Protein 2RA1 (pdb70)

Organism: NCBI:txid1366047

CATH classification: 1.20.58.790 (+4 more: 1.20.58.780, 1.20.58.770, 2.60.40.1220)

Foldseek 3Di:
DDLVVLLVVLLVLLQVLQCQAPVCCVPPVDGDDLVVSVVSLVSSVVSLVVSLVVLVVPVPPCSVVSNVVSVVSCQQRAHDDPDDARGNQSVLVSQLLVLQVVLQVLQVQLVVCLVVLPLVSNLVSLVVSVCSLPPPLVSLVNHHDPSVSVSSCVVGVVSSVVSSVLAPLVNLLVVLLVQLVVCVVVVHLVSNVVSLVSNVVRLVRGDPSNNVVSVVSSVVSVVSSVVSDAKEWDAKECDAFFKIKTFIPAFWDVVQQFQVQKWKAQPPDRDTWGWDTWADDPPGTMIMTGTPDTHDAFTKMKMWGARIAHVDGHGYHGDIYMYTHHQADWDAKDFQDLADEQAQWDFQVVGMWTAHPVRHTDDDRWDKAKDWPADDDPRGIHHCHPHQKIWMKIDTPPDRHIPPIHIGGYHD

Sequence (412 aa):
TDVATVVSQAKAQMKEAYYTYSHTVTETGQFPDIKDVYAAYNKAKQAYANAVAVVNKAGGAKKDAYLADLQAIYETYVFKANPKSGEARVATYIDAYNYATKLDKMRQELKAAVDAKDLKKAEELYHKISYELKTRTVILDRVYGQSTRELLRSTFKADAQALRDRLIYDITVAMKAREAQDAVKAGNLDKAKAALDQVNQYVSKVTDAFKAELQKAAQDAKAAYEAALTPKVESVSAIDSTSFKVTFTKPVDKATAIPKNFSITLKGTETKLYPKSVEVSESGLTATVTLYDTLVDGKTYTVVTSGLKDTAGKEFETSTNEFTYNKPVPASITFNFNKLPEDSAVDLTKYVTVKDAAGNVIKSGFELEFTSSEEKLTQGKFINTTGKKSVIVNATVKGTNVTTGNVILAVED

Structure (mmCIF, N/CA/C/O backbone):
data_2RA1
#
_entry.id   2RA1
#
_cell.length_a   49.645
_cell.length_b   94.877
_cell.length_c   59.646
_cell.angle_alpha   90.000
_cell.angle_beta   106.680
_cell.angle_gamma   90.000
#
_symmetry.space_group_name_H-M   'P 1 21 1'
#
loop_
_entity.id
_entity.type
_entity.pdbx_description
1 polymer 'Surface layer protein'
2 water water
#
loop_
_atom_site.group_PDB
_atom_site.id
_atom_site.type_symbol
_atom_site.label_atom_id
_atom_site.label_alt_id
_atom_site.label_comp_id
_atom_site.label_asym_id
_atom_site.label_entity_id
_atom_site.label_seq_id
_atom_site.pdbx_PDB_ins_code
_atom_site.Cartn_x
_atom_site.Cartn_y
_atom_site.Cartn_z
_atom_site.occupancy
_atom_site.B_iso_or_equiv
_atom_site.auth_seq_id
_atom_site.auth_comp_id
_atom_site.auth_asym_id
_atom_site.auth_atom_id
_atom_site.pdbx_PDB_model_num
ATOM 1 N N . THR A 1 1 ? 98.882 -79.798 54.846 1.00 40.84 32 THR A N 1
ATOM 2 C CA . THR A 1 1 ? 99.034 -80.999 54.010 1.00 40.23 32 THR A CA 1
ATOM 3 C C . THR A 1 1 ? 98.094 -82.163 54.348 1.00 44.17 32 THR A C 1
ATOM 4 O O . THR A 1 1 ? 97.509 -82.765 53.446 1.00 53.50 32 THR A O 1
ATOM 8 N N . ASP A 1 2 ? 97.964 -82.514 55.624 1.00 41.67 33 ASP A N 1
ATOM 9 C CA . ASP A 1 2 ? 97.042 -83.589 55.971 1.00 41.19 33 ASP A CA 1
ATOM 10 C C . ASP A 1 2 ? 95.604 -83.127 55.716 1.00 42.64 33 ASP A C 1
ATOM 11 O O . ASP A 1 2 ? 95.276 -81.955 55.923 1.00 44.97 33 ASP A O 1
ATOM 16 N N . VAL A 1 3 ? 94.763 -84.038 55.232 1.00 38.41 34 VAL A N 1
ATOM 17 C CA . VAL A 1 3 ? 93.388 -83.698 54.868 1.00 29.83 34 VAL A CA 1
ATOM 18 C C . VAL A 1 3 ? 92.582 -83.109 56.031 1.00 26.18 34 VAL A C 1
ATOM 19 O O . VAL A 1 3 ? 91.900 -82.108 55.857 1.00 23.53 34 VAL A O 1
ATOM 23 N N . ALA A 1 4 ? 92.661 -83.707 57.217 1.00 31.75 35 ALA A N 1
ATOM 24 C CA . ALA A 1 4 ? 91.883 -83.193 58.349 1.00 41.50 35 ALA A CA 1
ATOM 25 C C . ALA A 1 4 ? 92.165 -81.708 58.585 1.00 46.97 35 ALA A C 1
ATOM 26 O O . ALA A 1 4 ? 91.249 -80.921 58.810 1.00 45.97 35 ALA A O 1
ATOM 28 N N . THR A 1 5 ? 93.443 -81.341 58.528 1.00 48.85 36 THR A N 1
ATOM 29 C CA . THR A 1 5 ? 93.888 -79.959 58.730 1.00 45.26 36 THR A CA 1
ATOM 30 C C . THR A 1 5 ? 93.477 -79.013 57.613 1.00 44.60 36 THR A C 1
ATOM 31 O O . THR A 1 5 ? 93.105 -77.863 57.871 1.00 46.97 36 THR A O 1
ATOM 35 N N . VAL A 1 6 ? 93.559 -79.489 56.376 1.00 34.04 37 VAL A N 1
ATOM 36 C CA . VAL A 1 6 ? 93.172 -78.664 55.248 1.00 36.76 37 VAL A CA 1
ATOM 37 C C . VAL A 1 6 ? 91.704 -78.252 55.335 1.00 34.25 37 VAL A C 1
ATOM 38 O O . VAL A 1 6 ? 91.375 -77.084 55.142 1.00 34.55 37 VAL A O 1
ATOM 42 N N . VAL A 1 7 ? 90.817 -79.207 55.618 1.00 41.21 38 VAL A N 1
ATOM 43 C CA . VAL A 1 7 ? 89.399 -78.884 55.658 1.00 36.04 38 VAL A CA 1
ATOM 44 C C . VAL A 1 7 ? 89.126 -78.044 56.893 1.00 37.63 38 VAL A C 1
ATOM 45 O O . VAL A 1 7 ? 88.341 -77.091 56.850 1.00 33.45 38 VAL A O 1
ATOM 49 N N . SER A 1 8 ? 89.796 -78.387 57.990 1.00 36.40 39 SER A N 1
ATOM 50 C CA . SER A 1 8 ? 89.710 -77.579 59.190 1.00 40.92 39 SER A CA 1
ATOM 51 C C . SER A 1 8 ? 89.992 -76.090 58.863 1.00 42.29 39 SER A C 1
ATOM 52 O O . SER A 1 8 ? 89.252 -75.188 59.284 1.00 30.12 39 SER A O 1
ATOM 55 N N . GLN A 1 9 ? 91.045 -75.850 58.085 1.00 30.81 40 GLN A N 1
ATOM 56 C CA . GLN A 1 9 ? 91.476 -74.491 57.800 1.00 33.79 40 GLN A CA 1
ATOM 57 C C . GLN A 1 9 ? 90.576 -73.741 56.814 1.00 28.45 40 GLN A C 1
ATOM 58 O O . GLN A 1 9 ? 90.330 -72.559 56.973 1.00 26.67 40 GLN A O 1
ATOM 64 N N . ALA A 1 10 ? 90.102 -74.439 55.795 1.00 26.76 41 ALA A N 1
ATOM 65 C CA . ALA A 1 10 ? 89.250 -73.842 54.787 1.00 26.97 41 ALA A CA 1
ATOM 66 C C . ALA A 1 10 ? 87.934 -73.387 55.424 1.00 30.61 41 ALA A C 1
ATOM 67 O O . ALA A 1 10 ? 87.401 -72.343 55.080 1.00 31.86 41 ALA A O 1
ATOM 69 N N . LYS A 1 11 ? 87.440 -74.157 56.386 1.00 30.21 42 LYS A N 1
ATOM 70 C CA . LYS A 1 11 ? 86.236 -73.770 57.128 1.00 30.14 42 LYS A CA 1
ATOM 71 C C . LYS A 1 11 ? 86.480 -72.540 57.975 1.00 36.67 42 LYS A C 1
ATOM 72 O O . LYS A 1 11 ? 85.650 -71.633 58.032 1.00 41.80 42 LYS A O 1
ATOM 78 N N . ALA A 1 12 ? 87.632 -72.507 58.630 1.00 27.50 43 ALA A N 1
ATOM 79 C CA . ALA A 1 12 ? 88.020 -71.342 59.398 1.00 27.05 43 ALA A CA 1
ATOM 80 C C . ALA A 1 12 ? 88.087 -70.123 58.475 1.00 33.00 43 ALA A C 1
ATOM 81 O O . ALA A 1 12 ? 87.682 -69.025 58.849 1.00 38.75 43 ALA A O 1
ATOM 83 N N . GLN A 1 13 ? 88.576 -70.318 57.257 1.00 29.94 44 GLN A N 1
ATOM 84 C CA . GLN A 1 13 ? 88.761 -69.201 56.330 1.00 27.73 44 GLN A CA 1
ATOM 85 C C . GLN 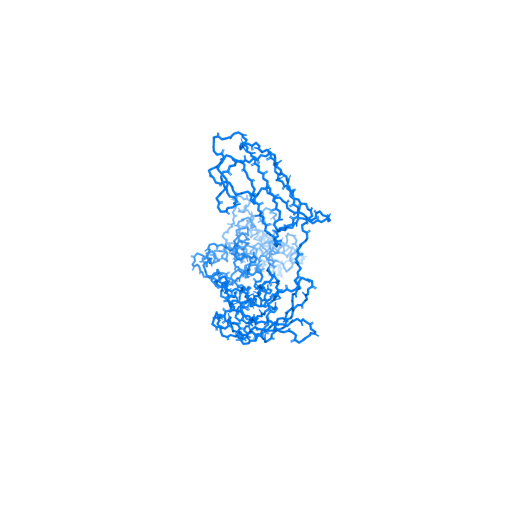A 1 13 ? 87.409 -68.654 55.838 1.00 29.42 44 GLN A C 1
ATOM 86 O O . GLN A 1 13 ? 87.254 -67.461 55.594 1.00 32.55 44 GLN A O 1
ATOM 92 N N . MET A 1 14 ? 86.442 -69.552 55.673 1.00 29.53 45 MET A N 1
ATOM 93 C CA . MET A 1 14 ? 85.090 -69.194 55.266 1.00 26.01 45 MET A CA 1
ATOM 94 C C . MET A 1 14 ? 84.422 -68.362 56.327 1.00 24.20 45 MET A C 1
ATOM 95 O O . MET A 1 14 ? 83.861 -67.307 56.041 1.00 24.41 45 MET A O 1
ATOM 100 N N . LYS A 1 15 ? 84.503 -68.816 57.565 1.00 24.77 46 LYS A N 1
ATOM 101 C CA . LYS A 1 15 ? 83.924 -68.038 58.634 1.00 30.11 46 LYS A CA 1
ATOM 102 C C . LYS A 1 15 ? 84.631 -66.698 58.761 1.00 31.79 46 LYS A C 1
ATOM 103 O O . LYS A 1 15 ? 83.983 -65.670 58.930 1.00 42.98 46 LYS A O 1
ATOM 109 N N . GLU A 1 16 ? 85.955 -66.708 58.646 0.50 25.07 47 GLU A N 1
ATOM 110 C CA . GLU A 1 16 ? 86.755 -65.495 58.750 0.50 18.79 47 GLU A CA 1
ATOM 111 C C . GLU A 1 16 ? 86.205 -64.408 57.849 0.50 18.47 47 GLU A C 1
ATOM 112 O O . GLU A 1 16 ? 86.173 -63.238 58.209 0.50 18.73 47 GLU A O 1
ATOM 118 N N . ALA A 1 17 ? 85.769 -64.807 56.663 1.00 27.96 48 ALA A N 1
ATOM 119 C CA . ALA A 1 17 ? 85.187 -63.860 55.714 1.00 29.32 48 ALA A CA 1
ATOM 120 C C . ALA A 1 17 ? 83.920 -63.188 56.248 1.00 33.73 48 ALA A C 1
ATOM 121 O O . ALA A 1 17 ? 83.687 -62.014 55.975 1.00 36.25 48 ALA A O 1
ATOM 123 N N . TYR A 1 18 ? 83.109 -63.928 56.993 1.00 30.45 49 TYR A N 1
ATOM 124 C CA . TYR A 1 18 ? 81.919 -63.365 57.623 1.00 26.67 49 TYR A CA 1
ATOM 125 C C . TYR A 1 18 ? 82.293 -62.464 58.788 1.00 29.37 49 TYR A C 1
ATOM 126 O O . TYR A 1 18 ? 81.663 -61.440 59.013 1.00 31.62 49 TYR A O 1
ATOM 135 N N . TYR A 1 19 ? 83.334 -62.840 59.519 1.00 39.41 50 TYR A N 1
ATOM 136 C CA . TYR A 1 19 ? 83.851 -62.014 60.618 1.00 44.11 50 TYR A CA 1
ATOM 137 C C . TYR A 1 19 ? 84.380 -60.668 60.147 1.00 44.74 50 TYR A C 1
ATOM 138 O O . TYR A 1 19 ? 84.310 -59.671 60.862 1.00 40.36 50 TYR A O 1
ATOM 147 N N . THR A 1 20 ? 84.922 -60.669 58.937 1.00 49.52 51 THR A N 1
ATOM 148 C CA . THR A 1 20 ? 85.437 -59.474 58.285 1.00 48.11 51 THR A CA 1
ATOM 149 C C . THR A 1 20 ? 84.467 -58.295 58.341 1.00 46.04 51 THR A C 1
ATOM 150 O O . THR A 1 20 ? 84.866 -57.148 58.563 1.00 46.89 51 THR A O 1
ATOM 154 N N . TYR A 1 21 ? 83.185 -58.572 58.153 1.00 40.86 52 TYR A N 1
ATOM 155 C CA . TYR A 1 21 ? 82.197 -57.519 58.296 1.00 38.35 52 TYR A CA 1
ATOM 156 C C . TYR A 1 21 ? 81.490 -57.550 59.655 1.00 40.84 52 TYR A C 1
ATOM 157 O O . TYR A 1 21 ? 81.260 -56.507 60.260 1.00 48.03 52 TYR A O 1
ATOM 166 N N . SER A 1 22 ? 81.147 -58.736 60.142 1.00 36.15 53 SER A N 1
ATOM 167 C CA . SER A 1 22 ? 80.319 -58.810 61.334 1.00 37.76 53 SER A CA 1
ATOM 168 C C . SER A 1 22 ? 81.041 -58.291 62.568 1.00 38.36 53 SER A C 1
ATOM 169 O O . SER A 1 22 ? 80.466 -57.539 63.351 1.00 37.90 53 SER A O 1
ATOM 172 N N . HIS A 1 23 ? 82.304 -58.669 62.730 1.00 44.61 54 HIS A N 1
ATOM 173 C CA . HIS A 1 23 ? 83.093 -58.219 63.878 1.00 50.88 54 HIS A CA 1
ATOM 174 C C . HIS A 1 23 ? 83.206 -56.687 63.973 1.00 51.78 54 HIS A C 1
ATOM 175 O O . HIS A 1 23 ? 83.018 -56.107 65.045 1.00 50.82 54 HIS A O 1
ATOM 182 N N . THR A 1 24 ? 83.504 -56.037 62.853 1.00 47.39 55 THR A N 1
ATOM 183 C CA . THR A 1 24 ? 83.684 -54.587 62.841 1.00 46.23 55 THR A CA 1
ATOM 184 C C . THR A 1 24 ? 82.361 -53.823 63.022 1.00 44.77 55 THR A C 1
ATOM 185 O O . THR A 1 24 ? 82.320 -52.751 63.635 1.00 43.25 55 THR A O 1
ATOM 189 N N . VAL A 1 25 ? 81.279 -54.374 62.493 1.00 39.29 56 VAL A N 1
ATOM 190 C CA . VAL A 1 25 ? 79.967 -53.809 62.753 1.00 39.99 56 VAL A CA 1
ATOM 191 C C . VAL A 1 25 ? 79.694 -53.837 64.253 1.00 45.59 56 VAL A C 1
ATOM 192 O O . VAL A 1 25 ? 79.204 -52.868 64.824 1.00 42.12 56 VAL A O 1
ATOM 196 N N . THR A 1 26 ? 80.023 -54.955 64.888 1.00 55.03 57 THR A N 1
ATOM 197 C CA . THR A 1 26 ? 79.680 -55.152 66.289 1.00 59.75 57 THR A CA 1
ATOM 198 C C . THR A 1 26 ? 80.597 -54.369 67.204 1.00 55.44 57 THR A C 1
ATOM 199 O O . THR A 1 26 ? 80.168 -53.831 68.222 1.00 54.47 57 THR A O 1
ATOM 203 N N . GLU A 1 27 ? 81.867 -54.306 66.843 1.00 55.11 58 GLU A N 1
ATOM 204 C CA . GLU A 1 27 ? 82.838 -53.701 67.733 1.00 62.56 58 GLU A CA 1
ATOM 205 C C . GLU A 1 27 ? 82.871 -52.184 67.598 1.00 63.16 58 GLU A C 1
ATOM 206 O O . GLU A 1 27 ? 82.987 -51.469 68.594 1.00 69.77 58 GLU A O 1
ATOM 212 N N . THR A 1 28 ? 82.744 -51.694 66.372 1.00 53.43 59 THR A N 1
ATOM 213 C CA . THR A 1 28 ? 82.944 -50.273 66.108 1.00 45.29 59 TH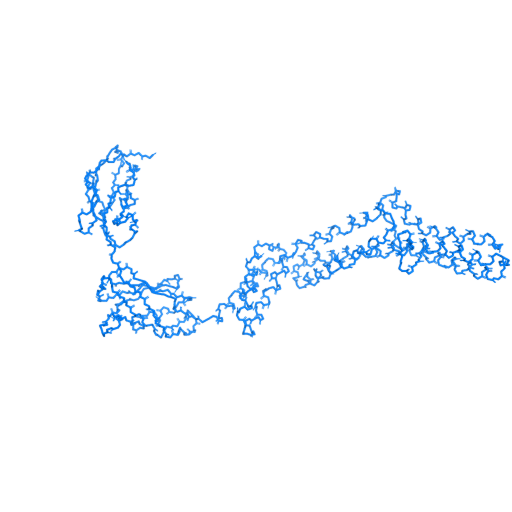R A CA 1
ATOM 214 C C . THR A 1 28 ? 81.679 -49.533 65.637 1.00 45.70 59 THR A C 1
ATOM 215 O O . THR A 1 28 ? 81.666 -48.309 65.545 1.00 51.23 59 THR A O 1
ATOM 219 N N . GLY A 1 29 ? 80.615 -50.275 65.355 1.00 39.16 60 GLY A N 1
ATOM 220 C CA . GLY A 1 29 ? 79.413 -49.686 64.811 1.00 30.17 60 GLY A CA 1
ATOM 221 C C . GLY A 1 29 ? 79.672 -49.076 63.449 1.00 34.83 60 GLY A C 1
ATOM 222 O O . GLY A 1 29 ? 79.048 -48.077 63.066 1.00 29.38 60 GLY A O 1
ATOM 223 N N . GLN A 1 30 ? 80.596 -49.681 62.707 1.00 40.71 61 GLN A N 1
ATOM 224 C CA . GLN A 1 30 ? 80.914 -49.232 61.355 1.00 35.68 61 GLN A CA 1
ATOM 225 C C . GLN A 1 30 ? 81.031 -50.393 60.392 1.00 35.26 61 GLN A C 1
ATOM 226 O O . GLN A 1 30 ? 81.034 -51.547 60.804 1.00 43.82 61 GLN A O 1
ATOM 232 N N . PHE A 1 31 ? 81.139 -50.087 59.106 1.00 31.19 62 PHE A N 1
ATOM 233 C CA . PHE A 1 31 ? 81.322 -51.123 58.101 1.00 28.76 62 PHE A CA 1
ATOM 234 C C . PHE A 1 31 ? 82.776 -51.199 57.661 1.00 37.90 62 PHE A C 1
ATOM 235 O O . PHE A 1 31 ? 83.488 -50.188 57.668 1.00 44.98 62 PHE A O 1
ATOM 243 N N . PRO A 1 32 ? 83.222 -52.392 57.255 1.00 35.82 63 PRO A N 1
ATOM 244 C CA . PRO A 1 32 ? 84.576 -52.499 56.717 1.00 41.42 63 PRO A CA 1
ATOM 245 C C . PRO A 1 32 ? 84.631 -51.842 55.349 1.00 40.10 63 PRO A C 1
ATOM 246 O O . PRO A 1 32 ? 83.591 -51.481 54.809 1.00 41.03 63 PRO A O 1
ATOM 250 N N . ASP A 1 33 ? 85.825 -51.652 54.811 1.00 39.36 64 ASP A N 1
ATOM 251 C CA . ASP A 1 33 ? 85.939 -51.295 53.411 1.00 37.38 64 ASP A CA 1
ATOM 252 C C . ASP A 1 33 ? 85.370 -52.481 52.632 1.00 30.99 64 ASP A C 1
ATOM 253 O O . ASP A 1 33 ? 85.725 -53.640 52.905 1.00 30.55 64 ASP A O 1
ATOM 258 N N . ILE A 1 34 ? 84.482 -52.212 51.675 1.00 30.11 65 ILE A N 1
ATOM 259 C CA . ILE A 1 34 ? 83.859 -53.299 50.920 1.00 18.14 65 ILE A CA 1
ATOM 260 C C . ILE A 1 34 ? 84.909 -54.137 50.187 1.00 28.51 65 ILE A C 1
ATOM 261 O O . ILE A 1 34 ? 84.680 -55.288 49.863 1.00 37.22 65 ILE A O 1
ATOM 266 N N . LYS A 1 35 ? 86.063 -53.541 49.924 1.00 30.95 66 LYS A N 1
ATOM 267 C CA . LYS A 1 35 ? 87.090 -54.196 49.135 1.00 32.23 66 LYS A CA 1
ATOM 268 C C . LYS A 1 35 ? 87.847 -55.231 49.964 1.00 32.08 66 LYS A C 1
ATOM 269 O O . LYS A 1 35 ? 88.341 -56.217 49.420 1.00 39.00 66 LYS A O 1
ATOM 275 N N . ASP A 1 36 ? 87.936 -54.999 51.273 1.00 25.21 67 ASP A N 1
ATOM 276 C CA . ASP A 1 36 ? 88.500 -55.983 52.188 1.00 24.59 67 ASP A CA 1
ATOM 277 C C . ASP A 1 36 ? 87.567 -57.190 52.289 1.00 30.31 67 ASP A C 1
ATOM 278 O O . ASP A 1 36 ? 88.015 -58.347 52.339 1.00 32.08 67 ASP A O 1
ATOM 283 N N . VAL A 1 37 ? 86.262 -56.905 52.297 1.00 24.73 68 VAL A N 1
ATOM 284 C CA . VAL A 1 37 ? 85.248 -57.936 52.304 1.00 24.26 68 VAL A CA 1
ATOM 285 C C . VAL A 1 37 ? 85.261 -58.726 50.994 1.00 27.12 68 VAL A C 1
ATOM 286 O O . VAL A 1 37 ? 85.086 -59.939 51.006 1.00 33.81 68 VAL A O 1
ATOM 290 N N . TYR A 1 38 ? 85.489 -58.065 49.864 1.00 24.06 69 TYR A N 1
ATOM 291 C CA . TYR A 1 38 ? 85.613 -58.802 48.606 1.00 25.91 69 TYR A CA 1
ATOM 292 C C . TYR A 1 38 ? 86.852 -59.673 48.636 1.00 22.05 69 TYR A C 1
ATOM 293 O O . TYR A 1 38 ? 86.799 -60.844 48.283 1.00 28.29 69 TYR A O 1
ATOM 302 N N . ALA A 1 39 ? 87.965 -59.106 49.086 1.00 20.33 70 ALA A N 1
ATOM 303 C CA . ALA A 1 39 ? 89.185 -59.887 49.228 1.00 29.34 70 ALA A CA 1
ATOM 304 C C . ALA A 1 39 ? 88.967 -61.152 50.073 1.00 29.86 70 ALA A C 1
ATOM 305 O O . ALA A 1 39 ? 89.311 -62.252 49.645 1.00 35.94 70 ALA A O 1
ATOM 307 N N . ALA A 1 40 ? 88.402 -60.993 51.270 1.00 34.53 71 ALA A N 1
ATOM 308 C CA . ALA A 1 40 ? 88.073 -62.144 52.130 1.00 30.75 71 ALA A CA 1
ATOM 309 C C . ALA A 1 40 ? 87.109 -63.109 51.441 1.00 30.36 71 ALA A C 1
ATOM 310 O O . ALA A 1 40 ? 87.211 -64.329 51.601 1.00 30.02 71 ALA A O 1
ATOM 312 N N . TYR A 1 41 ? 86.172 -62.551 50.674 1.00 33.94 72 TYR A N 1
ATOM 313 C CA . TYR A 1 41 ? 85.198 -63.339 49.935 1.00 31.64 72 TYR A CA 1
ATOM 314 C C . TYR A 1 41 ? 85.928 -64.253 48.956 1.00 35.83 72 TYR A C 1
ATOM 315 O O . TYR A 1 41 ? 85.629 -65.443 48.850 1.00 38.18 72 TYR A O 1
ATOM 324 N N . ASN A 1 42 ? 86.901 -63.704 48.245 1.00 36.19 73 ASN A N 1
ATOM 325 C CA . ASN A 1 42 ? 87.611 -64.499 47.250 1.00 38.74 73 ASN A CA 1
ATOM 326 C C . ASN A 1 42 ? 88.548 -65.548 47.846 1.00 31.27 73 ASN A C 1
ATOM 327 O O . ASN A 1 42 ? 88.611 -66.677 47.361 1.00 35.73 73 ASN A O 1
ATOM 332 N N . LYS A 1 43 ? 89.235 -65.179 48.921 1.00 26.97 74 LYS A N 1
ATOM 333 C CA . LYS A 1 43 ? 90.063 -66.124 49.663 1.00 35.80 74 LYS A CA 1
ATOM 334 C C . LYS A 1 43 ? 89.253 -67.336 50.114 1.00 30.05 74 LYS A C 1
ATOM 335 O O . LYS A 1 43 ? 89.740 -68.453 50.073 1.00 33.77 74 LYS A O 1
ATOM 341 N N . ALA A 1 44 ? 88.027 -67.103 50.558 1.00 27.03 75 ALA A N 1
ATOM 342 C CA . ALA A 1 44 ? 87.178 -68.184 51.043 1.00 34.21 75 ALA A CA 1
ATOM 343 C C . ALA A 1 44 ? 86.774 -69.101 49.909 1.00 37.65 75 ALA A C 1
ATOM 344 O O . ALA A 1 44 ? 86.784 -70.318 50.065 1.00 42.29 75 ALA A O 1
ATOM 346 N N . LYS A 1 45 ? 86.425 -68.523 48.765 1.00 34.36 76 LYS A N 1
ATOM 347 C CA . LYS A 1 45 ? 86.066 -69.332 47.609 1.00 32.22 76 LYS A CA 1
ATOM 348 C C . LYS A 1 45 ? 87.228 -70.212 47.171 1.00 34.05 76 LYS A C 1
ATOM 349 O O . LYS A 1 45 ? 87.035 -71.375 46.846 1.00 42.34 76 LYS A O 1
ATOM 355 N N . GLN A 1 46 ? 88.433 -69.656 47.183 1.00 26.52 77 GLN A N 1
ATOM 356 C CA . GLN A 1 46 ? 89.606 -70.390 46.760 1.00 35.43 77 GLN A CA 1
ATOM 357 C C . GLN A 1 46 ? 89.988 -71.414 47.810 1.00 37.89 77 GLN A C 1
ATOM 358 O O . GLN A 1 46 ? 90.465 -72.495 47.488 1.00 44.25 77 GLN A O 1
ATOM 364 N N . ALA A 1 47 ? 89.780 -71.068 49.071 1.00 35.24 78 ALA A N 1
ATOM 365 C CA . ALA A 1 47 ? 90.025 -72.000 50.152 1.00 35.48 78 ALA A CA 1
ATOM 366 C C . ALA A 1 47 ? 89.062 -73.172 49.976 1.00 40.14 78 ALA A C 1
ATOM 367 O O . ALA A 1 47 ? 89.410 -74.334 50.211 1.00 37.83 78 ALA A O 1
ATOM 369 N N . TYR A 1 48 ? 87.845 -72.851 49.551 1.00 41.04 79 TYR A N 1
ATOM 370 C CA . TYR A 1 48 ? 86.819 -73.861 49.350 1.00 39.32 79 TYR A CA 1
ATOM 371 C C . TYR A 1 48 ? 87.244 -74.798 48.228 1.00 44.06 79 TYR A C 1
ATOM 372 O O . TYR A 1 48 ? 87.401 -76.005 48.438 1.00 38.05 79 TYR A O 1
ATOM 381 N N . ALA A 1 49 ? 87.449 -74.236 47.043 1.00 44.22 80 ALA A N 1
ATOM 382 C CA . ALA A 1 49 ? 87.789 -75.048 45.892 1.00 40.49 80 ALA A CA 1
ATOM 383 C C . ALA A 1 49 ? 89.023 -75.918 46.178 1.00 37.59 80 ALA A C 1
ATOM 384 O O . ALA A 1 49 ? 88.998 -77.121 45.959 1.00 39.96 80 ALA A O 1
ATOM 386 N N . ASN A 1 50 ? 90.091 -75.317 46.684 1.00 37.93 81 ASN A N 1
ATOM 387 C CA . ASN A 1 50 ? 91.293 -76.082 47.008 1.00 42.35 81 ASN A CA 1
ATOM 388 C C . ASN A 1 50 ? 91.013 -77.219 47.979 1.00 46.60 81 ASN A C 1
ATOM 389 O O . ASN A 1 50 ? 91.552 -78.321 47.834 1.00 46.21 81 ASN A O 1
ATOM 394 N N . ALA A 1 51 ? 90.180 -76.946 48.980 1.00 43.25 82 ALA A N 1
ATOM 395 C CA . ALA A 1 51 ? 89.847 -77.955 49.980 1.00 37.40 82 ALA A CA 1
ATOM 396 C C . ALA A 1 51 ? 89.111 -79.118 49.338 1.00 34.43 82 ALA A C 1
ATOM 397 O O . ALA A 1 51 ? 89.334 -80.271 49.693 1.00 31.61 82 ALA A O 1
ATOM 399 N N . VAL A 1 52 ? 88.240 -78.810 48.382 1.00 36.35 83 VAL A N 1
ATOM 400 C CA . VAL A 1 52 ? 87.495 -79.838 47.662 1.00 32.48 83 VAL A CA 1
ATOM 401 C C . VAL A 1 52 ? 88.435 -80.788 46.901 1.00 49.85 83 VAL A C 1
ATOM 402 O O . VAL A 1 52 ? 88.359 -82.011 47.054 1.00 50.61 83 VAL A O 1
ATOM 406 N N . ALA A 1 53 ? 89.338 -80.221 46.108 1.00 53.85 84 ALA A N 1
ATOM 407 C CA . ALA A 1 53 ? 90.281 -81.017 45.334 1.00 48.93 84 ALA A CA 1
ATOM 408 C C . ALA A 1 53 ? 91.142 -81.904 46.227 1.00 55.72 84 ALA A C 1
ATOM 409 O O . ALA A 1 53 ? 91.437 -83.053 45.883 1.00 60.23 84 ALA A O 1
ATOM 411 N N . VAL A 1 54 ? 91.553 -81.377 47.373 1.00 52.56 85 VAL A N 1
ATOM 412 C CA . VAL A 1 54 ? 92.368 -82.164 48.292 1.00 52.46 85 VAL A CA 1
ATOM 413 C C . VAL A 1 54 ? 91.575 -83.341 48.870 1.00 57.11 85 VAL A C 1
ATOM 414 O O . VAL A 1 54 ? 92.119 -84.420 49.093 1.00 60.84 85 VAL A O 1
ATOM 418 N N . VAL A 1 55 ? 90.286 -83.122 49.110 1.00 51.89 86 VAL A N 1
ATOM 419 C CA . VAL A 1 55 ? 89.428 -84.147 49.667 1.00 42.24 86 VAL A CA 1
ATOM 420 C C . VAL A 1 55 ? 89.116 -85.227 48.623 1.00 49.40 86 VAL A C 1
ATOM 421 O O . VAL A 1 55 ? 89.130 -86.435 48.928 1.00 46.15 86 VAL A O 1
ATOM 425 N N . ASN A 1 56 ? 88.857 -84.790 47.391 1.00 47.80 87 ASN A N 1
ATOM 426 C CA . ASN A 1 56 ? 88.591 -85.711 46.295 1.00 50.09 87 ASN A CA 1
ATOM 427 C C . ASN A 1 56 ? 89.733 -86.706 46.090 1.00 64.93 87 ASN A C 1
ATOM 428 O O . ASN A 1 56 ? 89.535 -87.823 45.608 1.00 71.04 87 ASN A O 1
ATOM 433 N N . LYS A 1 57 ? 90.928 -86.290 46.488 1.00 69.00 88 LYS A N 1
ATOM 434 C CA . LYS A 1 57 ? 92.139 -87.051 46.258 1.00 66.64 88 LYS A CA 1
ATOM 435 C C . LYS A 1 57 ? 92.429 -88.004 47.417 1.00 73.07 88 LYS A C 1
ATOM 436 O O . LYS A 1 57 ? 92.572 -89.213 47.215 1.00 80.63 88 LYS A O 1
ATOM 442 N N . ALA A 1 58 ? 92.501 -87.461 48.631 1.00 64.55 89 ALA A N 1
ATOM 443 C CA . ALA A 1 58 ? 92.982 -88.231 49.781 1.00 57.51 89 ALA A CA 1
ATOM 444 C C . ALA A 1 58 ? 92.031 -88.349 50.988 1.00 57.67 89 ALA A C 1
ATOM 445 O O . ALA A 1 58 ? 92.484 -88.624 52.102 1.00 49.13 89 ALA A O 1
ATOM 447 N N . GLY A 1 59 ? 90.731 -88.151 50.778 1.00 62.47 90 GLY A N 1
ATOM 448 C CA . GLY A 1 59 ? 89.767 -88.236 51.869 1.00 58.28 90 GLY A CA 1
ATOM 449 C C . GLY A 1 59 ? 89.407 -89.655 52.316 1.00 55.95 90 GLY A C 1
ATOM 450 O O . GLY A 1 59 ? 88.963 -89.864 53.457 1.00 56.61 90 GLY A O 1
ATOM 451 N N . GLY A 1 60 ? 89.581 -90.629 51.422 1.00 46.06 91 GLY A N 1
ATOM 452 C CA . GLY A 1 60 ? 89.225 -92.006 51.723 1.00 39.70 91 GLY A CA 1
ATOM 453 C C . GLY A 1 60 ? 87.771 -92.197 52.121 1.00 40.10 91 GLY A C 1
ATOM 454 O O . GLY A 1 60 ? 86.848 -91.776 51.422 1.00 46.83 91 GLY A O 1
ATOM 455 N N . ALA A 1 61 ? 87.561 -92.834 53.263 1.00 38.46 92 ALA A N 1
ATOM 456 C CA . ALA A 1 61 ? 86.220 -93.217 53.677 1.00 33.32 92 ALA A CA 1
ATOM 457 C C . ALA A 1 61 ? 85.425 -92.037 54.218 1.00 40.03 92 ALA A C 1
ATOM 458 O O . ALA A 1 61 ? 84.254 -92.184 54.531 1.00 38.77 92 ALA A O 1
ATOM 460 N N . LYS A 1 62 ? 86.053 -90.870 54.334 1.00 45.77 93 LYS A N 1
ATOM 461 C CA . LYS A 1 62 ? 85.322 -89.691 54.796 1.00 39.83 93 LYS A CA 1
ATOM 462 C C . LYS A 1 62 ? 85.096 -88.672 53.684 1.00 34.53 93 LYS A C 1
ATOM 463 O O . LYS A 1 62 ? 84.587 -87.593 53.935 1.00 39.90 93 LYS A O 1
ATOM 469 N N . LYS A 1 63 ? 85.477 -89.015 52.461 1.00 35.69 94 LYS A N 1
ATOM 470 C CA . LYS A 1 63 ? 85.364 -88.088 51.343 1.00 37.80 94 LYS A CA 1
ATOM 471 C C . LYS A 1 63 ? 84.017 -87.350 51.327 1.00 33.62 94 LYS A C 1
ATOM 472 O O . LYS A 1 63 ? 83.977 -86.126 51.355 1.00 40.94 94 LYS A O 1
ATOM 478 N N . ASP A 1 64 ? 82.919 -88.087 51.311 1.00 28.41 95 ASP A N 1
ATOM 479 C CA . ASP A 1 64 ? 81.600 -87.466 51.173 1.00 37.18 95 ASP A CA 1
ATOM 480 C C . ASP A 1 64 ? 81.196 -86.635 52.386 1.00 34.48 95 ASP A C 1
ATOM 481 O O . ASP A 1 64 ? 80.547 -85.603 52.240 1.00 34.29 95 ASP A O 1
ATOM 486 N N . ALA A 1 65 ? 81.578 -87.083 53.577 1.00 27.74 96 ALA A N 1
ATOM 487 C CA . ALA A 1 65 ? 81.263 -86.333 54.786 1.00 29.18 96 ALA A CA 1
ATOM 488 C C . ALA A 1 65 ? 82.019 -85.011 54.804 1.00 29.27 96 ALA A C 1
ATOM 489 O O . ALA A 1 65 ? 81.507 -84.018 55.293 1.00 27.81 96 ALA A O 1
ATOM 491 N N . TYR A 1 66 ? 83.237 -85.023 54.267 1.00 33.86 97 TYR A N 1
ATOM 492 C CA . TYR A 1 66 ? 84.078 -83.827 54.187 1.00 33.70 97 TYR A CA 1
ATOM 493 C C . TYR A 1 66 ? 83.469 -82.801 53.226 1.00 33.81 97 TYR A C 1
ATOM 494 O O . TYR A 1 66 ? 83.391 -81.619 53.532 1.00 43.32 97 TYR A O 1
ATOM 503 N N . LEU A 1 67 ? 83.032 -83.260 52.061 1.00 28.84 98 LEU A N 1
ATOM 504 C CA . LEU A 1 67 ? 82.516 -82.356 51.042 1.00 30.94 98 LEU A CA 1
ATOM 505 C C . LEU A 1 67 ? 81.212 -81.695 51.493 1.00 31.17 98 LEU A C 1
ATOM 506 O O . LEU A 1 67 ? 80.988 -80.499 51.268 1.00 34.20 98 LEU A O 1
ATOM 511 N N . ALA A 1 68 ? 80.370 -82.486 52.147 1.00 33.08 99 ALA A N 1
ATOM 512 C CA . ALA A 1 68 ? 79.138 -82.007 52.752 1.00 27.02 99 ALA A C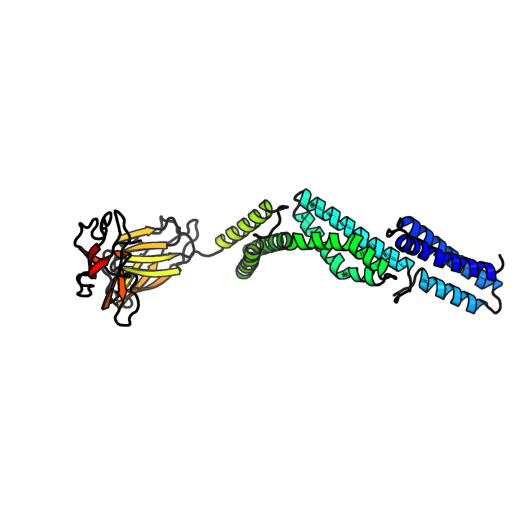A 1
ATOM 513 C C . ALA A 1 68 ? 79.434 -81.012 53.863 1.00 29.02 99 ALA A C 1
ATOM 514 O O . ALA A 1 68 ? 78.772 -79.974 53.960 1.00 30.53 99 ALA A O 1
ATOM 516 N N . ASP A 1 69 ? 80.427 -81.310 54.701 1.00 22.61 100 ASP A N 1
ATOM 517 C CA . ASP A 1 69 ? 80.765 -80.381 55.778 1.00 26.27 100 ASP A CA 1
ATOM 518 C C . ASP A 1 69 ? 81.207 -79.035 55.192 1.00 30.51 100 ASP A C 1
ATOM 519 O O . ASP A 1 69 ? 80.694 -77.982 55.564 1.00 32.68 100 ASP A O 1
ATOM 524 N N . LEU A 1 70 ? 82.171 -79.095 54.275 1.00 29.48 101 LEU A N 1
ATOM 525 C CA . LEU A 1 70 ? 82.683 -77.930 53.563 1.00 31.07 101 LEU A CA 1
ATOM 526 C C . LEU A 1 70 ? 81.569 -77.127 52.895 1.00 33.69 101 LEU A C 1
ATOM 527 O O . LEU A 1 70 ? 81.538 -75.897 52.966 1.00 34.47 101 LEU A O 1
ATOM 532 N N . GLN A 1 71 ? 80.664 -77.842 52.239 1.00 30.23 102 GLN A N 1
ATOM 533 C CA . GLN A 1 71 ? 79.580 -77.219 51.509 1.00 31.47 102 GLN A CA 1
ATOM 534 C C . GLN A 1 71 ? 78.641 -76.498 52.468 1.00 32.74 102 GLN A C 1
ATOM 535 O O . GLN A 1 71 ? 78.174 -75.400 52.187 1.00 30.41 102 GLN A O 1
ATOM 541 N N . ALA A 1 72 ? 78.352 -77.151 53.589 1.00 27.97 103 ALA A N 1
ATOM 542 C CA . ALA A 1 72 ? 77.479 -76.595 54.601 1.00 30.08 103 ALA A CA 1
ATOM 543 C C . ALA A 1 72 ? 78.029 -75.285 55.151 1.00 31.07 103 ALA A C 1
ATOM 544 O O . ALA A 1 72 ? 77.283 -74.341 55.375 1.00 32.07 103 ALA A O 1
ATOM 546 N N . ILE A 1 73 ? 79.334 -75.240 55.373 1.00 32.59 104 ILE A N 1
ATOM 547 C CA . ILE A 1 73 ? 79.961 -74.062 55.952 1.00 33.61 104 ILE A CA 1
ATOM 548 C C . ILE A 1 73 ? 79.957 -72.947 54.911 1.00 36.76 104 ILE A C 1
ATOM 549 O O . ILE A 1 73 ? 79.657 -71.796 55.214 1.00 28.04 104 ILE A O 1
ATOM 554 N N . TYR A 1 74 ? 80.304 -73.317 53.682 1.00 28.40 105 TYR A N 1
ATOM 555 C CA . TYR A 1 74 ? 80.281 -72.420 52.546 1.00 22.27 105 TYR A CA 1
ATOM 556 C C . TYR A 1 74 ? 78.906 -71.767 52.376 1.00 27.64 105 TYR A C 1
ATOM 557 O O . TYR A 1 74 ? 78.771 -70.549 52.355 1.00 38.49 105 TYR A O 1
ATOM 566 N N . GLU A 1 75 ? 77.882 -72.593 52.274 1.00 25.37 106 GLU A N 1
ATOM 567 C CA . GLU A 1 75 ? 76.544 -72.114 52.019 1.00 27.14 106 GLU A CA 1
ATOM 568 C C . GLU A 1 75 ? 76.014 -71.215 53.123 1.00 31.54 106 GLU A C 1
ATOM 569 O O . GLU A 1 75 ? 75.162 -70.356 52.882 1.00 34.22 106 GLU A O 1
ATOM 575 N N . THR A 1 76 ? 76.521 -71.407 54.331 1.00 32.13 107 THR A N 1
ATOM 576 C CA . THR A 1 76 ? 76.057 -70.633 55.467 1.00 30.47 107 THR A CA 1
ATOM 577 C C . THR A 1 76 ? 76.771 -69.285 55.534 1.00 31.20 107 THR A C 1
ATOM 578 O O . THR A 1 76 ? 76.139 -68.238 55.719 1.00 31.42 107 THR A O 1
ATOM 582 N N . TYR A 1 77 ? 78.088 -69.312 55.347 1.00 29.24 108 TYR A N 1
ATOM 583 C CA . TYR A 1 77 ? 78.913 -68.149 55.626 1.00 24.84 108 TYR A CA 1
ATOM 584 C C . TYR A 1 77 ? 79.247 -67.312 54.410 1.00 21.42 108 TYR A C 1
ATOM 585 O O . TYR A 1 77 ? 79.419 -66.112 54.524 1.00 25.74 108 TYR A O 1
ATOM 594 N N . VAL A 1 78 ? 79.331 -67.931 53.246 1.00 22.97 109 VAL A N 1
ATOM 595 C CA . VAL A 1 78 ? 79.819 -67.200 52.101 1.00 20.29 109 VAL A CA 1
ATOM 596 C C . VAL A 1 78 ? 78.779 -67.016 51.010 1.00 29.67 109 VAL A C 1
ATOM 597 O O . VAL A 1 78 ? 78.302 -65.905 50.795 1.00 29.80 109 VAL A O 1
ATOM 601 N N . PHE A 1 79 ? 78.402 -68.081 50.325 1.00 29.68 110 PHE A N 1
ATOM 602 C CA . PHE A 1 79 ? 77.469 -67.908 49.228 1.00 24.73 110 PHE A CA 1
ATOM 603 C C . PHE A 1 79 ? 76.505 -69.072 49.068 1.00 30.66 110 PHE A C 1
ATOM 604 O O . PHE A 1 79 ? 76.880 -70.231 49.260 1.00 36.18 110 PHE A O 1
ATOM 612 N N . LYS A 1 80 ? 75.260 -68.745 48.720 1.00 37.04 111 LYS A N 1
ATOM 613 C CA . LYS A 1 80 ? 74.233 -69.736 48.345 1.00 32.85 111 LYS A CA 1
ATOM 614 C C . LYS A 1 80 ? 73.132 -69.132 47.469 1.00 37.19 111 LYS A C 1
ATOM 615 O O . LYS A 1 80 ? 72.637 -68.030 47.739 1.00 40.20 111 LYS A O 1
ATOM 621 N N . ALA A 1 81 ? 72.741 -69.847 46.420 1.00 39.06 112 ALA A N 1
ATOM 622 C CA . ALA A 1 81 ? 71.608 -69.407 45.605 1.00 40.89 112 ALA A CA 1
ATOM 623 C C . ALA A 1 81 ? 70.351 -69.362 46.472 1.00 40.77 112 ALA A C 1
ATOM 624 O O . ALA A 1 81 ? 70.099 -70.289 47.253 1.00 41.49 112 ALA A O 1
ATOM 626 N N . ASN A 1 82 ? 69.577 -68.283 46.350 1.00 38.05 113 ASN A N 1
ATOM 627 C CA . ASN A 1 82 ? 68.325 -68.129 47.109 1.00 42.17 113 ASN A CA 1
ATOM 628 C C . ASN A 1 82 ? 68.425 -68.423 48.597 1.00 35.57 113 ASN A C 1
ATOM 629 O O . ASN A 1 82 ? 67.742 -69.287 49.108 1.00 39.56 113 ASN A O 1
ATOM 634 N N . PRO A 1 83 ? 69.245 -67.658 49.303 1.00 37.17 114 PRO A N 1
ATOM 635 C CA . PRO A 1 83 ? 69.506 -67.820 50.736 1.00 39.40 114 PRO A CA 1
ATOM 636 C C . PRO A 1 83 ? 68.260 -67.748 51.617 1.00 36.97 114 PRO A C 1
ATOM 637 O O . PRO A 1 83 ? 67.386 -66.905 51.411 1.00 37.01 114 PRO A O 1
ATOM 641 N N . LYS A 1 84 ? 68.217 -68.578 52.644 1.00 38.18 115 LYS A N 1
ATOM 642 C CA . LYS A 1 84 ? 67.282 -68.345 53.737 1.00 44.87 115 LYS A CA 1
ATOM 643 C C . LYS A 1 84 ? 68.025 -67.606 54.851 1.00 40.58 115 LYS A C 1
ATOM 644 O O . LYS A 1 84 ? 69.204 -67.310 54.702 1.00 37.00 115 LYS A O 1
ATOM 650 N N . SER A 1 85 ? 67.337 -67.298 55.949 1.00 43.04 116 SER A N 1
ATOM 651 C CA . SER A 1 85 ? 67.927 -66.528 57.041 1.00 39.48 116 SER A CA 1
ATOM 652 C C . SER A 1 85 ? 69.174 -67.205 57.557 1.00 44.29 116 SER A C 1
ATOM 653 O O . SER A 1 85 ? 69.152 -68.393 57.865 1.00 53.14 116 SER A O 1
ATOM 656 N N . GLY A 1 86 ? 70.260 -66.449 57.669 1.00 39.47 117 GLY A N 1
ATOM 657 C CA . GLY A 1 86 ? 71.511 -66.995 58.160 1.00 34.91 117 GLY A CA 1
ATOM 658 C C . GLY A 1 86 ? 72.379 -67.676 57.111 1.00 32.31 117 GLY A C 1
ATOM 659 O O . GLY A 1 86 ? 73.463 -68.146 57.428 1.00 34.78 117 GLY A O 1
ATOM 660 N N . GLU A 1 87 ? 71.925 -67.714 55.864 1.00 25.76 118 GLU A N 1
ATOM 661 C CA . GLU A 1 87 ? 72.705 -68.347 54.819 1.00 26.51 118 GLU A CA 1
ATOM 662 C C . GLU A 1 87 ? 73.352 -67.311 53.917 1.00 33.25 118 GLU A C 1
ATOM 663 O O . GLU A 1 87 ? 72.863 -66.196 53.807 1.00 27.94 118 GLU A O 1
ATOM 669 N N . ALA A 1 88 ? 74.455 -67.689 53.277 1.00 29.76 119 ALA A N 1
ATOM 670 C CA . ALA A 1 88 ? 75.103 -66.826 52.314 1.00 21.40 119 ALA A CA 1
ATOM 671 C C . ALA A 1 88 ? 75.416 -65.478 52.950 1.00 28.43 119 ALA A C 1
ATOM 672 O O . ALA A 1 88 ? 75.172 -64.435 52.344 1.00 31.47 119 ALA A O 1
ATOM 674 N N . ARG A 1 89 ? 75.933 -65.495 54.172 1.00 19.64 120 ARG A N 1
ATOM 675 C CA . ARG A 1 89 ? 76.037 -64.266 54.947 1.00 27.87 120 ARG A CA 1
ATOM 676 C C . ARG A 1 89 ? 76.880 -63.207 54.249 1.00 35.26 120 ARG A C 1
ATOM 677 O O . ARG A 1 89 ? 76.433 -62.066 54.073 1.00 37.96 120 ARG A O 1
ATOM 685 N N . VAL A 1 90 ? 78.077 -63.586 53.818 1.00 30.91 121 VAL A N 1
ATOM 686 C CA . VAL A 1 90 ? 78.953 -62.647 53.120 1.00 31.70 121 VAL A CA 1
ATOM 687 C C . VAL A 1 90 ? 78.382 -62.106 51.799 1.00 27.27 121 VAL A C 1
ATOM 688 O O . VAL A 1 90 ? 78.366 -60.899 51.580 1.00 27.93 121 VAL A O 1
ATOM 692 N N . ALA A 1 91 ? 77.893 -62.985 50.937 1.00 24.54 122 ALA A N 1
ATOM 693 C CA . ALA A 1 91 ? 77.295 -62.546 49.672 1.00 26.22 122 ALA A CA 1
ATOM 694 C C . ALA A 1 91 ? 76.074 -61.644 49.868 1.00 27.45 122 ALA A C 1
ATOM 695 O O . ALA A 1 91 ? 75.897 -60.684 49.134 1.00 29.26 122 ALA A O 1
ATOM 697 N N . THR A 1 92 ? 75.243 -61.936 50.863 1.00 28.54 123 THR A N 1
ATOM 698 C CA . THR A 1 92 ? 74.089 -61.085 51.120 1.00 25.44 123 THR A CA 1
ATOM 699 C C . THR A 1 92 ? 74.482 -59.711 51.662 1.00 22.50 123 THR A C 1
ATOM 700 O O . THR A 1 92 ? 73.864 -58.698 51.313 1.00 22.94 123 THR A O 1
ATOM 704 N N . TYR A 1 93 ? 75.494 -59.697 52.527 1.00 23.42 124 TYR A N 1
ATOM 705 C CA . TYR A 1 93 ? 76.056 -58.465 53.048 1.00 28.40 124 TYR A CA 1
ATOM 706 C C . TYR A 1 93 ? 76.637 -57.611 51.932 1.00 34.50 124 TYR A C 1
ATOM 707 O O . TYR A 1 93 ? 76.365 -56.413 51.864 1.00 34.39 124 TYR A O 1
ATOM 716 N N . ILE A 1 94 ? 77.448 -58.226 51.069 1.00 29.56 125 ILE A N 1
ATOM 717 C CA . ILE A 1 94 ? 78.036 -57.485 49.962 1.00 30.50 125 ILE A CA 1
ATOM 718 C C . ILE A 1 94 ? 76.947 -56.809 49.135 1.00 29.74 125 ILE A C 1
ATOM 719 O O . ILE A 1 94 ? 77.006 -55.601 48.900 1.00 32.13 125 ILE A O 1
ATOM 724 N N . ASP A 1 95 ? 75.947 -57.591 48.727 1.00 25.25 126 ASP A N 1
ATOM 725 C CA . ASP A 1 95 ? 74.826 -57.104 47.913 1.00 26.91 126 ASP A CA 1
ATOM 726 C C . ASP A 1 95 ? 74.044 -55.977 48.560 1.00 27.60 126 ASP A C 1
ATOM 727 O O . ASP A 1 95 ? 73.580 -55.075 47.880 1.00 30.15 126 ASP A O 1
ATOM 732 N N . ALA A 1 96 ? 73.881 -56.058 49.875 1.00 27.40 127 ALA A N 1
ATOM 733 C CA . ALA A 1 96 ? 73.134 -55.062 50.627 1.00 27.54 127 ALA A CA 1
ATOM 734 C C . ALA A 1 96 ? 73.969 -53.811 50.845 1.00 29.54 127 ALA A C 1
ATOM 735 O O . ALA A 1 96 ? 73.459 -52.690 50.770 1.00 27.47 127 ALA A O 1
ATOM 737 N N . TYR A 1 97 ? 75.253 -54.002 51.126 1.00 24.10 128 TYR A N 1
ATOM 738 C CA . TYR A 1 97 ? 76.131 -52.863 51.282 1.00 23.74 128 TYR A CA 1
ATOM 739 C C . TYR A 1 97 ? 76.242 -52.100 49.959 1.00 24.86 128 TYR A C 1
ATOM 740 O O . TYR A 1 97 ? 76.206 -50.877 49.936 1.00 34.05 128 TYR A O 1
ATOM 749 N N . ASN A 1 98 ? 76.404 -52.838 48.869 1.00 23.25 129 ASN A N 1
ATOM 750 C CA . ASN A 1 98 ? 76.398 -52.270 47.538 1.00 25.42 129 ASN A CA 1
ATOM 751 C C . ASN A 1 98 ? 75.056 -51.602 47.194 1.00 35.54 129 ASN A C 1
ATOM 752 O O . ASN A 1 98 ? 75.022 -50.526 46.597 1.00 43.51 129 ASN A O 1
ATOM 757 N N . TYR A 1 99 ? 73.946 -52.227 47.572 1.00 32.25 130 TYR A N 1
ATOM 758 C CA . TYR A 1 99 ? 72.655 -51.616 47.316 1.00 27.28 130 TYR A CA 1
ATOM 759 C C . TYR A 1 99 ? 72.567 -50.292 48.065 1.00 32.55 130 TYR A C 1
ATOM 760 O O . TYR A 1 99 ? 72.169 -49.269 47.505 1.00 37.66 130 TYR A O 1
ATOM 769 N N . ALA A 1 100 ? 72.961 -50.329 49.330 1.00 25.06 131 ALA A N 1
ATOM 770 C CA . ALA A 1 100 ? 72.895 -49.178 50.218 1.00 27.92 131 ALA A CA 1
ATOM 771 C C . ALA A 1 100 ? 73.797 -47.996 49.807 1.00 31.84 131 ALA A C 1
ATOM 772 O O . ALA A 1 100 ? 73.398 -46.842 49.955 1.00 27.51 131 ALA A O 1
ATOM 774 N N . THR A 1 101 ? 74.992 -48.276 49.287 1.00 28.73 132 THR A N 1
ATOM 775 C CA . THR A 1 101 ? 75.909 -47.201 48.894 1.00 30.53 132 THR A CA 1
ATOM 776 C C . THR A 1 101 ? 75.536 -46.635 47.536 1.00 34.15 132 THR A C 1
ATOM 777 O O . THR A 1 101 ? 75.876 -45.484 47.224 1.00 33.89 132 THR A O 1
ATOM 781 N N . LYS A 1 102 ? 74.857 -47.444 46.721 1.00 27.83 133 LYS A N 1
ATOM 782 C CA . LYS A 1 102 ? 74.255 -46.913 45.500 1.00 26.37 133 LYS A CA 1
ATOM 783 C C . LYS A 1 102 ? 73.115 -45.951 45.865 1.00 25.96 133 LYS A C 1
ATOM 784 O O . LYS A 1 102 ? 73.007 -44.864 45.324 1.00 25.04 133 LYS A O 1
ATOM 790 N N . LEU A 1 103 ? 72.284 -46.326 46.817 1.00 30.06 134 LEU A N 1
ATOM 791 C CA . LEU A 1 103 ? 71.314 -45.369 47.320 1.00 28.28 134 LEU A CA 1
ATOM 792 C C . LEU A 1 103 ? 71.986 -44.041 47.676 1.00 26.60 134 LEU A C 1
ATOM 793 O O . LEU A 1 103 ? 71.536 -42.981 47.248 1.00 28.83 134 LEU A O 1
ATOM 798 N N . ASP A 1 104 ? 73.050 -44.103 48.471 1.00 34.15 135 ASP A N 1
ATOM 799 C CA . ASP A 1 104 ? 73.723 -42.904 48.979 1.00 38.33 135 ASP A CA 1
ATOM 800 C C . ASP A 1 104 ? 74.243 -42.053 47.824 1.00 36.81 135 ASP A C 1
ATOM 801 O O . ASP A 1 104 ? 74.093 -40.821 47.809 1.00 33.34 135 ASP A O 1
ATOM 806 N N . LYS A 1 105 ? 74.835 -42.733 46.851 1.00 31.02 136 LYS A N 1
ATOM 807 C CA . LYS A 1 105 ? 75.384 -42.083 45.680 1.00 33.38 136 LYS A CA 1
ATOM 808 C C . LYS A 1 105 ? 74.301 -41.415 44.829 1.00 33.08 136 LYS A C 1
ATOM 809 O O . LYS A 1 105 ? 74.500 -40.299 44.297 1.00 29.14 136 LYS A O 1
ATOM 815 N N . MET A 1 106 ? 73.162 -42.096 44.699 1.00 36.44 137 MET A N 1
ATOM 816 C CA . MET A 1 106 ? 72.030 -41.561 43.947 1.00 28.54 137 MET A CA 1
ATOM 817 C C . MET A 1 106 ? 71.446 -40.361 44.687 1.00 32.23 137 MET A C 1
ATOM 818 O O . MET A 1 106 ? 71.104 -39.353 44.077 1.00 24.05 137 MET A O 1
ATOM 823 N N . ARG A 1 107 ? 71.362 -40.471 46.011 1.00 29.75 138 ARG A N 1
ATOM 824 C CA . ARG A 1 107 ? 70.890 -39.372 46.818 1.00 23.35 138 ARG A CA 1
ATOM 825 C C . ARG A 1 107 ? 71.804 -38.159 46.589 1.00 30.11 138 ARG A C 1
ATOM 826 O O . ARG A 1 107 ? 71.339 -37.058 46.272 1.00 29.07 138 ARG A O 1
ATOM 834 N N . GLN A 1 108 ? 73.107 -38.365 46.723 1.00 27.10 139 GLN A N 1
ATOM 835 C CA . GLN A 1 108 ? 74.061 -37.277 46.538 1.00 31.05 139 GLN A CA 1
ATOM 836 C C . GLN A 1 108 ? 74.004 -36.708 45.126 1.00 29.31 139 GLN A C 1
ATOM 837 O O . GLN A 1 108 ? 74.258 -35.520 44.913 1.00 31.41 139 GLN A O 1
ATOM 843 N N . GLU A 1 109 ? 73.682 -37.555 44.156 1.00 23.83 140 GLU A N 1
ATOM 844 C CA . GLU A 1 109 ? 73.594 -37.106 42.774 1.00 22.24 140 GLU A CA 1
ATOM 845 C C . GLU A 1 109 ? 72.311 -36.284 42.594 1.00 34.84 140 GLU A C 1
ATOM 846 O O . GLU A 1 109 ? 72.281 -35.316 41.836 1.00 40.45 140 GLU A O 1
ATOM 852 N N . LEU A 1 110 ? 71.261 -36.661 43.325 1.00 36.35 141 LEU A N 1
ATOM 853 C CA . LEU A 1 110 ? 69.990 -35.936 43.298 1.00 34.53 141 LEU A CA 1
ATOM 854 C C . LEU A 1 110 ? 70.201 -34.559 43.926 1.00 33.60 141 LEU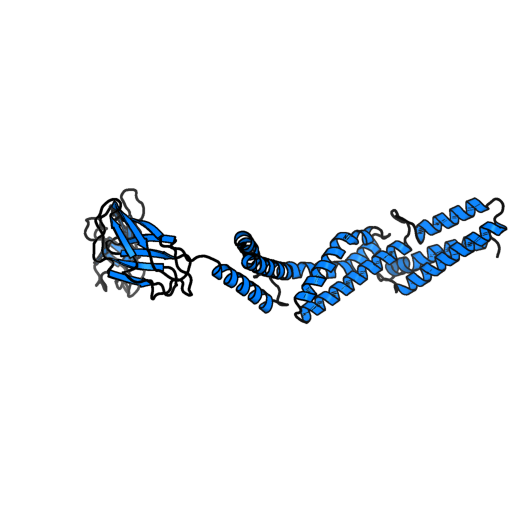 A C 1
ATOM 855 O O . LEU A 1 110 ? 69.773 -33.539 43.392 1.00 23.97 141 LEU A O 1
ATOM 860 N N . LYS A 1 111 ? 70.871 -34.536 45.072 1.00 34.34 142 LYS A N 1
ATOM 861 C CA . LYS A 1 111 ? 71.117 -33.281 45.757 1.00 38.16 142 LYS A CA 1
ATOM 862 C C . LYS A 1 111 ? 71.881 -32.338 44.830 1.00 38.51 142 LYS A C 1
ATOM 863 O O . LYS A 1 111 ? 71.578 -31.145 44.781 1.00 30.23 142 LYS A O 1
ATOM 869 N N . ALA A 1 112 ? 72.846 -32.876 44.077 1.00 33.83 143 ALA A N 1
ATOM 870 C CA . ALA A 1 112 ? 73.597 -32.042 43.137 1.00 35.34 143 ALA A CA 1
ATOM 871 C C . ALA A 1 112 ? 72.672 -31.464 42.078 1.00 37.44 143 ALA A C 1
ATOM 872 O O . ALA A 1 112 ? 72.843 -30.317 41.668 1.00 41.46 143 ALA A O 1
ATOM 874 N N . ALA A 1 113 ? 71.685 -32.248 41.651 1.00 33.30 144 ALA A N 1
ATOM 875 C CA . ALA A 1 113 ? 70.746 -31.769 40.642 1.00 30.99 144 ALA A CA 1
ATOM 876 C C . ALA A 1 113 ? 69.830 -30.666 41.174 1.00 31.08 144 ALA A C 1
ATOM 877 O O . ALA A 1 113 ? 69.419 -29.792 40.417 1.00 35.66 144 ALA A O 1
ATOM 879 N N . VAL A 1 114 ? 69.498 -30.697 42.460 1.00 26.56 145 VAL A N 1
ATOM 880 C CA . VAL A 1 114 ? 68.656 -29.637 42.992 1.00 29.49 145 VAL A CA 1
ATOM 881 C C . VAL A 1 114 ? 69.517 -28.429 43.345 1.00 30.40 145 VAL A C 1
ATOM 882 O O . VAL A 1 114 ? 69.071 -27.297 43.264 1.00 36.44 145 VAL A O 1
ATOM 886 N N . ASP A 1 115 ? 70.765 -28.677 43.711 1.00 39.94 146 ASP A N 1
ATOM 887 C CA . ASP A 1 115 ? 71.689 -27.586 43.987 1.00 41.85 146 ASP A CA 1
ATOM 888 C C . ASP A 1 115 ? 72.003 -26.846 42.698 1.00 42.15 146 ASP A C 1
ATOM 889 O O . ASP A 1 115 ? 72.101 -25.628 42.696 1.00 40.59 146 ASP A O 1
ATOM 894 N N . ALA A 1 116 ? 72.110 -27.580 41.597 1.00 34.70 147 ALA A N 1
ATOM 895 C CA . ALA A 1 116 ? 72.337 -26.951 40.304 1.00 32.38 147 ALA A CA 1
ATOM 896 C C . ALA A 1 116 ? 71.038 -26.565 39.607 1.00 38.13 147 ALA A C 1
ATOM 897 O O . ALA A 1 116 ? 71.040 -26.202 38.431 1.00 42.12 147 ALA A O 1
ATOM 899 N N . LYS A 1 117 ? 69.921 -26.663 40.320 1.00 46.37 148 LYS A N 1
ATOM 900 C CA . LYS A 1 117 ? 68.596 -26.379 39.741 1.00 46.88 148 LYS A CA 1
ATOM 901 C C . LYS A 1 117 ? 68.357 -27.015 38.364 1.00 45.01 148 LYS A C 1
ATOM 902 O O . LYS A 1 117 ? 67.829 -26.367 37.458 1.00 51.00 148 LYS A O 1
ATOM 908 N N . ASP A 1 118 ? 68.733 -28.283 38.218 1.00 41.67 149 ASP A N 1
ATOM 909 C CA . ASP A 1 118 ? 68.537 -29.017 36.966 1.00 36.84 149 ASP A CA 1
ATOM 910 C C . ASP A 1 118 ? 67.304 -29.941 37.061 1.00 37.15 149 ASP A C 1
ATOM 911 O O . ASP A 1 118 ? 67.393 -31.087 37.495 1.00 42.45 149 ASP A O 1
ATOM 916 N N . LEU A 1 119 ? 66.151 -29.423 36.654 1.00 35.00 150 LEU A N 1
ATOM 917 C CA . LEU A 1 119 ? 64.877 -30.095 36.867 1.00 37.89 150 LEU A CA 1
ATOM 918 C C . LEU A 1 119 ? 64.817 -31.474 36.213 1.00 41.30 150 LEU A C 1
ATOM 919 O O . LEU A 1 119 ? 64.358 -32.441 36.831 1.00 43.75 150 LEU A O 1
ATOM 924 N N . LYS A 1 120 ? 65.262 -31.559 34.963 1.00 38.37 151 LYS A N 1
ATOM 925 C CA . LYS A 1 120 ? 65.210 -32.813 34.219 1.00 37.62 151 LYS A CA 1
ATOM 926 C C . LYS A 1 120 ? 66.095 -33.894 34.839 1.00 36.23 151 LYS A C 1
ATOM 927 O O . LYS A 1 120 ? 65.727 -35.059 34.887 1.00 42.01 151 LYS A O 1
ATOM 933 N N . LYS A 1 121 ? 67.267 -33.515 35.314 1.00 41.87 152 LYS A N 1
ATOM 934 C CA . LYS A 1 121 ? 68.137 -34.503 35.925 1.00 40.53 152 LYS A CA 1
ATOM 935 C C . LYS A 1 121 ? 67.547 -34.945 37.266 1.00 32.85 152 LYS A C 1
ATOM 936 O O . LYS A 1 121 ? 67.623 -36.118 37.628 1.00 28.39 152 LYS A O 1
ATOM 942 N N . ALA A 1 122 ? 66.928 -34.014 37.983 1.00 26.10 153 ALA A N 1
ATOM 943 C CA . ALA A 1 122 ? 66.333 -34.342 39.274 1.00 23.39 153 ALA A CA 1
ATOM 944 C C . ALA A 1 122 ? 65.138 -35.246 39.080 1.00 29.87 153 ALA A C 1
ATOM 945 O O . ALA A 1 122 ? 64.877 -36.148 39.880 1.00 42.89 153 ALA A O 1
ATOM 947 N N . GLU A 1 123 ? 64.414 -35.018 38.004 1.00 27.74 154 GLU A N 1
ATOM 948 C CA . GLU A 1 123 ? 63.231 -35.821 37.728 1.00 31.74 154 GLU A CA 1
ATOM 949 C C . GLU A 1 123 ? 63.648 -37.267 37.454 1.00 29.43 154 GLU A C 1
ATOM 950 O O . GLU A 1 123 ? 63.054 -38.204 37.975 1.00 28.03 154 GLU A O 1
ATOM 956 N N . GLU A 1 124 ? 64.695 -37.439 36.655 1.00 29.12 155 GLU A N 1
ATOM 957 C CA . GLU A 1 124 ? 65.167 -38.770 36.307 1.00 32.54 155 GLU A CA 1
ATOM 958 C C . GLU A 1 124 ? 65.597 -39.534 37.554 1.00 26.79 155 GLU A C 1
ATOM 959 O O . GLU A 1 124 ? 65.115 -40.633 37.833 1.00 33.40 155 GLU A O 1
ATOM 965 N N . LEU A 1 125 ? 66.490 -38.923 38.316 1.00 26.23 156 LEU A N 1
ATOM 966 C CA . LEU A 1 125 ? 66.997 -39.517 39.541 1.00 29.17 156 LEU A CA 1
ATOM 967 C C . LEU A 1 125 ? 65.911 -39.801 40.592 1.00 26.43 156 LEU A C 1
ATOM 968 O O . LEU A 1 125 ? 66.033 -40.732 41.371 1.00 35.67 156 LEU A O 1
ATOM 973 N N . TYR A 1 126 ? 64.864 -38.991 40.612 1.00 25.38 157 TYR A N 1
ATOM 974 C CA . TYR A 1 126 ? 63.780 -39.185 41.555 1.00 24.52 157 TYR A CA 1
ATOM 975 C C . TYR A 1 126 ? 63.088 -40.499 41.221 1.00 27.25 157 TYR A C 1
ATOM 976 O O . TYR A 1 126 ? 62.680 -41.242 42.115 1.00 25.98 157 TYR A O 1
ATOM 985 N N . HIS A 1 127 ? 62.947 -40.776 39.928 1.00 24.71 158 HIS A N 1
ATOM 986 C CA . HIS A 1 127 ? 62.256 -41.987 39.517 1.00 27.96 158 HIS A CA 1
ATOM 987 C C . HIS A 1 127 ? 63.128 -43.200 39.755 1.00 22.80 158 HIS A C 1
ATOM 988 O O . HIS A 1 127 ? 62.670 -44.185 40.308 1.00 25.91 158 HIS A O 1
ATOM 995 N N . LYS A 1 128 ? 64.392 -43.097 39.364 1.00 29.56 159 LYS A N 1
ATOM 996 C CA . LYS A 1 128 ? 65.351 -44.172 39.577 1.00 28.30 159 LYS A CA 1
ATOM 997 C C . LYS A 1 128 ? 65.497 -44.493 41.048 1.00 25.20 159 LYS A C 1
ATOM 998 O O . LYS A 1 128 ? 65.526 -45.658 41.431 1.00 26.90 159 LYS A O 1
ATOM 1004 N N . ILE A 1 129 ? 65.563 -43.460 41.880 1.00 25.00 160 ILE A N 1
ATOM 1005 C CA . ILE A 1 129 ? 65.773 -43.681 43.312 1.00 18.02 160 ILE A CA 1
ATOM 1006 C C . ILE A 1 129 ? 64.501 -44.221 43.967 1.00 23.28 160 ILE A C 1
ATOM 1007 O O . ILE A 1 129 ? 64.558 -45.048 44.878 1.00 23.59 160 ILE A O 1
ATOM 1012 N N . SER A 1 130 ? 63.352 -43.759 43.476 1.00 21.03 161 SER A N 1
ATOM 1013 C CA . SER A 1 130 ? 62.066 -44.274 43.923 1.00 22.74 161 SER A CA 1
ATOM 1014 C C . SER A 1 130 ? 61.991 -45.753 43.651 1.00 26.07 161 SER A C 1
ATOM 1015 O O . SER A 1 130 ? 61.524 -46.512 44.490 1.00 36.45 161 SER A O 1
ATOM 1018 N N . TYR A 1 131 ? 62.454 -46.158 42.474 1.00 20.85 162 TYR A N 1
ATOM 1019 C CA . TYR A 1 131 ? 62.396 -47.569 42.056 1.00 24.34 162 TYR A CA 1
ATOM 1020 C C . TYR A 1 131 ? 63.279 -48.435 42.959 1.00 24.54 162 TYR A C 1
ATOM 1021 O O . TYR A 1 131 ? 62.825 -49.446 43.495 1.00 31.26 162 TYR A O 1
ATOM 1030 N N . GLU A 1 132 ? 64.523 -48.004 43.151 1.00 21.04 163 GLU A N 1
ATOM 1031 C CA . GLU A 1 132 ? 65.453 -48.642 44.075 1.00 21.85 163 GLU A CA 1
ATOM 1032 C C . GLU A 1 132 ? 64.850 -48.837 45.454 1.00 22.94 163 GLU A C 1
ATOM 1033 O O . GLU A 1 132 ? 64.977 -49.911 46.039 1.00 27.72 163 GLU A O 1
ATOM 1039 N N . LEU A 1 133 ? 64.222 -47.789 45.979 1.00 20.87 164 LEU A N 1
ATOM 1040 C CA . LEU A 1 133 ? 63.688 -47.819 47.333 1.00 26.16 164 LEU A CA 1
ATOM 1041 C C . LEU A 1 133 ? 62.521 -48.788 47.451 1.00 31.97 164 LEU A C 1
ATOM 1042 O O . LEU A 1 133 ? 62.323 -49.414 48.499 1.00 33.36 164 LEU A O 1
ATOM 1047 N N . LYS A 1 134 ? 61.741 -48.907 46.383 1.00 34.27 165 LYS A N 1
ATOM 1048 C CA . LYS A 1 134 ? 60.535 -49.733 46.441 1.00 36.82 165 LYS A CA 1
ATOM 1049 C C . LYS A 1 134 ? 60.812 -51.195 46.105 1.00 28.43 165 LYS A C 1
ATOM 1050 O O . LYS A 1 134 ? 60.405 -52.101 46.831 1.00 31.14 165 LYS A O 1
ATOM 1056 N N . THR A 1 135 ? 61.518 -51.419 45.011 1.00 29.19 166 THR A N 1
ATOM 1057 C CA . THR A 1 135 ? 61.675 -52.771 44.491 1.00 32.88 166 THR A CA 1
ATOM 1058 C C . THR A 1 135 ? 62.849 -53.558 45.075 1.00 31.21 166 THR A C 1
ATOM 1059 O O . THR A 1 135 ? 62.805 -54.780 45.113 1.00 37.99 166 THR A O 1
ATOM 1063 N N . ARG A 1 136 ? 63.890 -52.879 45.533 1.00 33.59 167 ARG A N 1
ATOM 1064 C CA . ARG A 1 136 ? 65.119 -53.586 45.864 1.00 34.37 167 ARG A CA 1
ATOM 1065 C C . ARG A 1 136 ? 65.494 -53.535 47.335 1.00 44.00 167 ARG A C 1
ATOM 1066 O O . ARG A 1 136 ? 66.548 -54.046 47.726 1.00 46.86 167 ARG A O 1
ATOM 1074 N N . THR A 1 137 ? 64.634 -52.958 48.164 1.00 39.76 168 THR A N 1
ATOM 1075 C CA . THR A 1 137 ? 64.960 -52.933 49.582 1.00 45.28 168 THR A CA 1
ATOM 1076 C C . THR A 1 137 ? 64.940 -54.321 50.204 1.00 43.07 168 THR A C 1
ATOM 1077 O O . THR A 1 137 ? 65.493 -54.518 51.288 1.00 44.70 168 THR A O 1
ATOM 1081 N N . VAL A 1 138 ? 64.291 -55.269 49.532 1.00 39.40 169 VAL A N 1
ATOM 1082 C CA . VAL A 1 138 ? 64.277 -56.652 49.994 1.00 33.36 169 VAL A CA 1
ATOM 1083 C C . VAL A 1 138 ? 65.715 -57.213 50.146 1.00 43.01 169 VAL A C 1
ATOM 1084 O O . VAL A 1 138 ? 65.980 -58.081 50.990 1.00 39.33 169 VAL A O 1
ATOM 1088 N N . ILE A 1 139 ? 66.632 -56.708 49.323 1.00 40.29 170 ILE A N 1
ATOM 1089 C CA . ILE A 1 139 ? 68.048 -57.051 49.421 1.00 34.11 170 ILE A CA 1
ATOM 1090 C C . ILE A 1 139 ? 68.525 -56.906 50.860 1.00 30.85 170 ILE A C 1
ATOM 1091 O O . ILE A 1 139 ? 69.280 -57.736 51.371 1.00 38.31 170 ILE A O 1
ATOM 1096 N N . LEU A 1 140 ? 68.082 -55.837 51.503 1.00 31.29 171 LEU A N 1
ATOM 1097 C CA . LEU A 1 140 ? 68.401 -55.576 52.899 1.00 42.14 171 LEU A CA 1
ATOM 1098 C C . LEU A 1 140 ? 67.825 -56.635 53.831 1.00 42.41 171 LEU A C 1
ATOM 1099 O O . LEU A 1 140 ? 68.439 -56.965 54.837 1.00 40.12 171 LEU A O 1
ATOM 1104 N N . ASP A 1 141 ? 66.640 -57.145 53.519 1.00 39.60 172 ASP A N 1
ATOM 1105 C CA . ASP A 1 141 ? 66.038 -58.166 54.370 1.00 41.68 172 ASP A CA 1
ATOM 1106 C C . ASP A 1 141 ? 66.913 -59.448 54.483 1.00 39.29 172 ASP A C 1
ATOM 1107 O O . ASP A 1 141 ? 66.944 -60.097 55.528 1.00 29.58 172 ASP A O 1
ATOM 1112 N N . ARG A 1 142 ? 67.598 -59.809 53.399 1.00 37.31 173 ARG A N 1
ATOM 1113 C CA . ARG A 1 142 ? 68.439 -61.008 53.361 1.00 37.76 173 ARG A CA 1
ATOM 1114 C C . ARG A 1 142 ? 69.737 -60.898 54.175 1.00 32.56 173 ARG A C 1
ATOM 1115 O O . ARG A 1 142 ? 70.531 -61.818 54.199 1.00 27.97 173 ARG A O 1
ATOM 1123 N N . VAL A 1 143 ? 69.958 -59.768 54.828 1.00 35.09 174 VAL A N 1
ATOM 1124 C CA . VAL A 1 143 ? 71.160 -59.596 55.634 1.00 42.45 174 VAL A CA 1
ATOM 1125 C C . VAL A 1 143 ? 70.965 -60.230 56.999 1.00 36.04 174 VAL A C 1
ATOM 1126 O O . VAL A 1 143 ? 69.910 -60.092 57.610 1.00 39.47 174 VAL A O 1
ATOM 1130 N N . TYR A 1 144 ? 71.997 -60.928 57.454 1.00 33.13 175 TYR A N 1
ATOM 1131 C CA . TYR A 1 144 ? 72.012 -61.610 58.746 1.00 35.80 175 TYR A CA 1
ATOM 1132 C C . TYR A 1 144 ? 72.461 -60.672 59.857 1.00 37.39 175 TYR A C 1
ATOM 1133 O O . TYR A 1 144 ? 73.551 -60.092 59.796 1.00 48.62 175 TYR A O 1
ATOM 1142 N N . GLY A 1 145 ? 71.637 -60.536 60.884 1.00 37.34 176 GLY A N 1
ATOM 1143 C CA . GLY A 1 145 ? 71.923 -59.567 61.925 1.00 47.51 176 GLY A CA 1
ATOM 1144 C C . GLY A 1 145 ? 71.014 -58.351 61.892 1.00 46.84 176 GLY A C 1
ATOM 1145 O O . GLY A 1 145 ? 71.229 -57.422 61.113 1.00 46.91 176 GLY A O 1
ATOM 1146 N N . GLN A 1 146 ? 69.986 -58.370 62.732 1.00 47.48 177 GLN A N 1
ATOM 1147 C CA . GLN A 1 146 ? 69.105 -57.227 62.905 1.00 50.22 177 GLN A CA 1
ATOM 1148 C C . GLN A 1 146 ? 69.930 -55.948 63.123 1.00 48.59 177 GLN A C 1
ATOM 1149 O O . GLN A 1 146 ? 69.705 -54.918 62.489 1.00 46.12 177 GLN A O 1
ATOM 1155 N N . SER A 1 147 ? 70.897 -56.037 64.024 1.00 45.60 178 SER A N 1
ATOM 1156 C CA . SER A 1 147 ? 71.817 -54.950 64.282 1.00 45.70 178 SER A CA 1
ATOM 1157 C C . SER A 1 147 ? 72.401 -54.365 63.000 1.00 40.46 178 SER A C 1
ATOM 1158 O O . SER A 1 147 ? 72.537 -53.143 62.863 1.00 40.22 178 SER A O 1
ATOM 1161 N N . THR A 1 148 ? 72.785 -55.226 62.068 1.00 42.40 179 THR A N 1
ATOM 1162 C CA . THR A 1 148 ? 73.506 -54.725 60.899 1.00 43.98 179 THR A CA 1
ATOM 1163 C C . THR A 1 148 ? 72.522 -54.293 59.807 1.00 41.62 179 THR A C 1
ATOM 1164 O O . THR A 1 148 ? 72.766 -53.311 59.095 1.00 40.21 179 THR A O 1
ATOM 1168 N N . ARG A 1 149 ? 71.391 -54.991 59.708 1.00 32.30 180 ARG A N 1
ATOM 1169 C CA . ARG A 1 149 ? 70.304 -54.522 58.847 1.00 33.88 180 ARG A CA 1
ATOM 1170 C C . ARG A 1 149 ? 69.909 -53.116 59.245 1.00 27.78 180 ARG A C 1
ATOM 1171 O O . ARG A 1 149 ? 69.785 -52.252 58.402 1.00 32.42 180 ARG A O 1
ATOM 1179 N N . GLU A 1 150 ? 69.727 -52.883 60.538 1.00 28.53 181 GLU A N 1
ATOM 1180 C CA . GLU A 1 150 ? 69.375 -51.546 61.022 1.00 33.35 181 GLU A CA 1
ATOM 1181 C C . GLU A 1 150 ? 70.487 -50.525 60.775 1.00 31.42 181 GLU A C 1
ATOM 1182 O O . GLU A 1 150 ? 70.219 -49.359 60.475 1.00 33.68 181 GLU A O 1
ATOM 1188 N N . LEU A 1 151 ? 71.739 -50.962 60.872 1.00 35.60 182 LEU A N 1
ATOM 1189 C CA . LEU A 1 151 ? 72.854 -50.074 60.548 1.00 31.86 182 LEU A CA 1
ATOM 1190 C C . LEU A 1 151 ? 72.826 -49.681 59.067 1.00 33.39 182 LEU A C 1
ATOM 1191 O O . LEU A 1 151 ? 73.100 -48.540 58.721 1.00 33.92 182 LEU A O 1
ATOM 1196 N N . LEU A 1 152 ? 72.468 -50.610 58.188 1.00 35.02 183 LEU A N 1
ATOM 1197 C CA . LEU A 1 152 ? 72.364 -50.255 56.771 1.00 29.52 183 LEU A CA 1
ATOM 1198 C C . LEU A 1 152 ? 71.238 -49.271 56.469 1.00 26.33 183 LEU A C 1
ATOM 1199 O O . LEU A 1 152 ? 71.438 -48.357 55.682 1.00 29.50 183 LEU A O 1
ATOM 1204 N N . ARG A 1 153 ? 70.066 -49.458 57.079 1.00 28.10 184 ARG A N 1
ATOM 1205 C CA . ARG A 1 153 ? 68.931 -48.562 56.847 1.00 27.87 184 ARG A CA 1
ATOM 1206 C C . ARG A 1 153 ? 69.213 -47.151 57.389 1.00 29.16 184 ARG A C 1
ATOM 1207 O O . ARG A 1 153 ? 69.039 -46.166 56.677 1.00 36.83 184 ARG A O 1
ATOM 1215 N N . SER A 1 154 ? 69.656 -47.059 58.638 1.00 23.90 185 SER A N 1
ATOM 1216 C CA . SER A 1 154 ? 69.936 -45.756 59.237 1.00 35.67 185 SER A CA 1
ATOM 1217 C C . SER A 1 154 ? 71.087 -45.011 58.550 1.00 38.25 185 SER A C 1
ATOM 1218 O O . SER A 1 154 ? 71.017 -43.799 58.308 1.00 38.19 185 SER A O 1
ATOM 1221 N N . THR A 1 155 ? 72.145 -45.744 58.235 1.00 35.98 186 THR A N 1
ATOM 1222 C CA . THR A 1 155 ? 73.319 -45.135 57.650 1.00 30.80 186 THR A CA 1
ATOM 1223 C C . THR A 1 155 ? 73.011 -44.529 56.279 1.00 31.52 186 THR A C 1
ATOM 1224 O O . THR A 1 155 ? 73.331 -43.365 56.025 1.00 37.46 186 THR A O 1
ATOM 1228 N N . PHE A 1 156 ? 72.354 -45.302 55.421 1.00 28.17 187 PHE A N 1
ATOM 1229 C CA . PHE A 1 156 ? 72.233 -44.966 54.005 1.00 26.49 187 PHE A CA 1
ATOM 1230 C C . PHE A 1 156 ? 70.803 -44.741 53.522 1.00 33.65 187 PHE A C 1
ATOM 1231 O O . PHE A 1 156 ? 70.548 -43.867 52.676 1.00 29.80 187 PHE A O 1
ATOM 1239 N N . LYS A 1 157 ? 69.876 -45.555 54.016 1.00 24.65 188 LYS A N 1
ATOM 1240 C CA . LYS A 1 157 ? 68.557 -45.594 53.409 1.00 24.19 188 LYS A CA 1
ATOM 1241 C C . LYS A 1 157 ? 67.671 -44.409 53.790 1.00 20.96 188 LYS A C 1
ATOM 1242 O O . LYS A 1 157 ? 67.016 -43.824 52.928 1.00 25.16 188 LYS A O 1
ATOM 1248 N N . ALA A 1 158 ? 67.678 -44.064 55.080 1.00 27.28 189 ALA A N 1
ATOM 1249 C CA . ALA A 1 158 ? 66.831 -42.999 55.635 1.00 29.03 189 ALA A CA 1
ATOM 1250 C C . ALA A 1 158 ? 67.022 -41.637 54.957 1.00 28.14 189 ALA A C 1
ATOM 1251 O O . ALA A 1 158 ? 66.050 -40.932 54.695 1.00 36.41 189 ALA A O 1
ATOM 1253 N N . ASP A 1 159 ? 68.276 -41.282 54.685 1.00 31.83 190 ASP A N 1
ATOM 1254 C CA . ASP A 1 159 ? 68.622 -40.044 53.999 1.00 31.55 190 ASP A CA 1
ATOM 1255 C C . ASP A 1 159 ? 68.078 -40.047 52.589 1.00 31.35 190 ASP A C 1
ATOM 1256 O O . ASP A 1 159 ? 67.561 -39.038 52.124 1.00 30.90 190 ASP A O 1
ATOM 1261 N N . ALA A 1 160 ? 68.228 -41.174 51.893 1.00 25.82 191 ALA A N 1
ATOM 1262 C CA . ALA A 1 160 ? 67.751 -41.273 50.517 1.00 24.72 191 ALA A CA 1
ATOM 1263 C C . ALA A 1 160 ? 66.218 -41.124 50.424 1.00 22.67 191 ALA A C 1
ATOM 1264 O O . ALA A 1 160 ? 65.712 -40.465 49.537 1.00 30.93 191 ALA A O 1
ATOM 1266 N N . GLN A 1 161 ? 65.497 -41.726 51.359 1.00 20.73 192 GLN A N 1
ATOM 1267 C CA . GLN A 1 161 ? 64.049 -41.649 51.397 1.00 21.12 192 GLN A CA 1
ATOM 1268 C C . GLN A 1 161 ? 63.631 -40.212 51.627 1.00 25.78 192 GLN A C 1
ATOM 1269 O O . GLN A 1 161 ? 62.728 -39.704 50.968 1.00 31.54 192 GLN A O 1
ATOM 1275 N N . ALA A 1 162 ? 64.306 -39.552 52.559 1.00 24.05 193 ALA A N 1
ATOM 1276 C CA . ALA A 1 162 ? 63.950 -38.187 52.922 1.00 21.42 193 ALA A CA 1
ATOM 1277 C C . ALA A 1 162 ? 64.116 -37.207 51.752 1.00 23.48 193 ALA A C 1
ATOM 1278 O O . ALA A 1 162 ? 63.293 -36.319 51.569 1.00 24.35 193 ALA A O 1
ATOM 1280 N N . LEU A 1 163 ? 65.162 -37.378 50.952 1.00 20.51 194 LEU A N 1
ATOM 1281 C CA . LEU A 1 163 ? 65.393 -36.462 49.839 1.00 21.03 194 LEU A CA 1
ATOM 1282 C C . LEU A 1 163 ? 64.332 -36.717 48.796 1.00 20.20 194 LEU A C 1
ATOM 1283 O O . LEU A 1 163 ? 63.768 -35.801 48.193 1.00 16.55 194 LEU A O 1
ATOM 1288 N N . ARG A 1 164 ? 64.057 -37.990 48.580 1.00 23.04 195 ARG A N 1
ATOM 1289 C CA . ARG A 1 164 ? 63.077 -38.367 47.579 1.00 15.73 195 ARG A CA 1
ATOM 1290 C C . ARG A 1 164 ? 61.717 -37.825 47.961 1.00 22.91 195 ARG A C 1
ATOM 1291 O O . ARG A 1 164 ? 61.090 -37.136 47.164 1.00 30.38 195 ARG A O 1
ATOM 1299 N N . ASP A 1 165 ? 61.262 -38.106 49.180 1.00 21.42 196 ASP A N 1
ATOM 1300 C CA . ASP A 1 165 ? 59.933 -37.653 49.605 1.00 14.98 196 ASP A CA 1
ATOM 1301 C C . ASP A 1 165 ? 59.775 -36.153 49.442 1.00 24.91 196 ASP A C 1
ATOM 1302 O O . ASP A 1 165 ? 58.739 -35.668 48.975 1.00 26.71 196 ASP A O 1
ATOM 1307 N N . ARG A 1 166 ? 60.827 -35.429 49.803 1.00 22.26 197 ARG A N 1
ATOM 1308 C CA . ARG A 1 166 ? 60.793 -33.981 49.853 1.00 25.26 197 ARG A CA 1
ATOM 1309 C C . ARG A 1 166 ? 60.520 -33.368 48.477 1.00 29.10 197 ARG A C 1
ATOM 1310 O O . ARG A 1 166 ? 60.003 -32.250 48.369 1.00 34.47 197 ARG A O 1
ATOM 1318 N N . LEU A 1 167 ? 60.842 -34.126 47.432 1.00 28.01 198 LEU A N 1
ATOM 1319 C CA . LEU A 1 167 ? 60.748 -33.652 46.059 1.00 15.32 198 LEU A CA 1
ATOM 1320 C C . LEU A 1 167 ? 59.491 -34.070 45.303 1.00 20.24 198 LEU A C 1
ATOM 1321 O O . LEU A 1 167 ? 59.397 -33.810 44.108 1.00 32.62 198 LEU A O 1
ATOM 1326 N N . ILE A 1 168 ? 58.553 -34.751 45.958 1.00 20.95 199 ILE A N 1
ATOM 1327 C CA . ILE A 1 168 ? 57.438 -35.369 45.219 1.00 21.27 199 ILE A CA 1
ATOM 1328 C C . ILE A 1 168 ? 56.536 -34.335 44.534 1.00 23.62 199 ILE A C 1
ATOM 1329 O O . ILE A 1 168 ? 56.077 -34.546 43.406 1.00 22.40 199 ILE A O 1
ATOM 1334 N N . TYR A 1 169 ? 56.296 -33.215 45.211 1.00 21.44 200 TYR A N 1
ATOM 1335 C CA . TYR A 1 169 ? 55.482 -32.155 44.636 1.00 22.56 200 TYR A CA 1
ATOM 1336 C C . TYR A 1 169 ? 56.147 -31.608 43.391 1.00 28.86 200 TYR A C 1
ATOM 1337 O O . TYR A 1 169 ? 55.489 -31.442 42.354 1.00 24.38 200 TYR A O 1
ATOM 1346 N N . ASP A 1 170 ? 57.454 -31.350 43.481 1.00 28.17 201 ASP A N 1
ATOM 1347 C CA . ASP A 1 170 ? 58.199 -30.796 42.343 1.00 29.86 201 ASP A CA 1
ATOM 1348 C C . ASP A 1 170 ? 58.030 -31.695 41.111 1.00 29.88 201 ASP A C 1
ATOM 1349 O O . ASP A 1 170 ? 57.745 -31.230 40.008 1.00 32.73 201 ASP A O 1
ATOM 1354 N N . ILE A 1 171 ? 58.214 -32.994 41.298 1.00 24.54 202 ILE A N 1
ATOM 1355 C CA . ILE A 1 171 ? 58.198 -33.895 40.154 1.00 30.17 202 ILE A CA 1
ATOM 1356 C C . ILE A 1 171 ? 56.772 -34.077 39.635 1.00 27.72 202 ILE A C 1
ATOM 1357 O O . ILE A 1 171 ? 56.546 -34.154 38.427 1.00 28.92 202 ILE A O 1
ATOM 1362 N N . THR A 1 172 ? 55.806 -34.104 40.543 1.00 26.77 203 THR A N 1
ATOM 1363 C CA . THR A 1 172 ? 54.426 -34.229 40.101 1.00 28.74 203 THR A CA 1
ATOM 1364 C C . THR A 1 172 ? 54.028 -33.025 39.252 1.00 26.05 203 THR A C 1
ATOM 1365 O O . THR A 1 172 ? 53.471 -33.200 38.171 1.00 34.90 203 THR A O 1
ATOM 1369 N N . VAL A 1 173 ? 54.315 -31.803 39.697 1.00 28.89 204 VAL A N 1
ATOM 1370 C CA . VAL A 1 173 ? 53.820 -30.685 38.879 1.00 32.97 204 VAL A CA 1
ATOM 1371 C C . VAL A 1 173 ? 54.545 -30.603 37.538 1.00 32.86 204 VAL A C 1
ATOM 1372 O O . VAL A 1 173 ? 53.933 -30.239 36.543 1.00 36.30 204 VAL A O 1
ATOM 1376 N N . ALA A 1 174 ? 55.819 -30.970 37.488 1.00 31.26 205 ALA A N 1
ATOM 1377 C CA . ALA A 1 174 ? 56.515 -30.964 36.204 1.00 33.75 205 ALA A CA 1
ATOM 1378 C C . ALA A 1 174 ? 55.890 -31.973 35.257 1.00 31.25 205 ALA A C 1
ATOM 1379 O O . ALA A 1 174 ? 55.786 -31.736 34.056 1.00 35.99 205 ALA A O 1
ATOM 1381 N N . MET A 1 175 ? 55.488 -33.111 35.798 1.00 39.79 206 MET A N 1
ATOM 1382 C CA . MET A 1 175 ? 54.900 -34.155 34.972 1.00 41.40 206 MET A CA 1
ATOM 1383 C C . MET A 1 1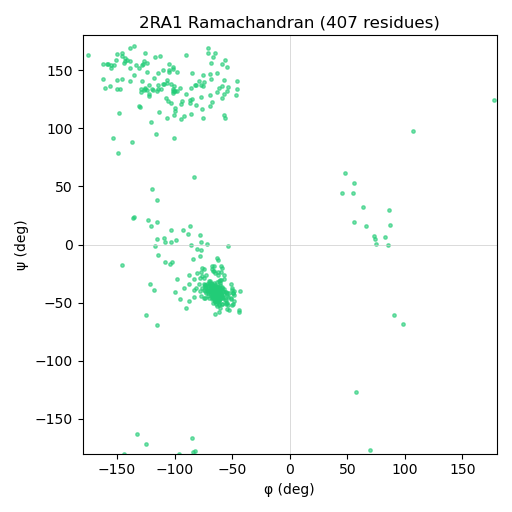75 ? 53.535 -33.713 34.486 1.00 36.42 206 MET A C 1
ATOM 1384 O O . MET A 1 175 ? 53.198 -33.874 33.309 1.00 38.06 206 MET A O 1
ATOM 1389 N N . LYS A 1 176 ? 52.741 -33.182 35.407 1.00 28.01 207 LYS A N 1
ATOM 1390 C CA . LYS A 1 176 ? 51.363 -32.829 35.076 1.00 28.10 207 LYS A CA 1
ATOM 1391 C C . LYS A 1 176 ? 51.312 -31.629 34.151 1.00 36.57 207 LYS A C 1
ATOM 1392 O O . LYS A 1 176 ? 50.422 -31.530 33.300 1.00 38.03 207 LYS A O 1
ATOM 1398 N N . ALA A 1 177 ? 52.269 -30.721 34.304 1.00 34.44 208 ALA A N 1
ATOM 1399 C CA . ALA A 1 177 ? 52.293 -29.557 33.442 1.00 40.38 208 ALA A CA 1
ATOM 1400 C C . ALA A 1 177 ? 52.459 -29.984 31.989 1.00 45.75 208 ALA A C 1
ATOM 1401 O O . ALA A 1 177 ? 51.721 -29.534 31.111 1.00 52.21 208 ALA A O 1
ATOM 1403 N N . ARG A 1 178 ? 53.416 -30.865 31.735 1.00 41.04 209 ARG A N 1
ATOM 1404 C CA . ARG A 1 178 ? 53.692 -31.293 30.367 1.00 45.60 209 ARG A CA 1
ATOM 1405 C C . ARG A 1 178 ? 52.615 -32.244 29.848 1.00 45.33 209 ARG A C 1
ATOM 1406 O O . ARG A 1 178 ? 52.350 -32.292 28.646 1.00 47.52 209 ARG A O 1
ATOM 1414 N N . GLU A 1 179 ? 51.984 -32.987 30.752 1.00 39.94 210 GLU A N 1
ATOM 1415 C CA . GLU A 1 179 ? 50.837 -33.807 30.367 1.00 41.14 210 GLU A CA 1
ATOM 1416 C C . GLU A 1 179 ? 49.722 -32.886 29.924 1.00 46.16 210 GLU A C 1
ATOM 1417 O O . GLU A 1 179 ? 49.008 -33.177 28.971 1.00 51.17 210 GLU A O 1
ATOM 1423 N N . ALA A 1 180 ? 49.588 -31.764 30.624 1.00 47.92 211 ALA A N 1
ATOM 1424 C CA . ALA A 1 180 ? 48.610 -30.748 30.267 1.00 49.46 211 ALA A CA 1
ATOM 1425 C C . ALA A 1 180 ? 48.886 -30.201 28.881 1.00 53.32 211 ALA A C 1
ATOM 1426 O O . ALA A 1 180 ? 48.025 -30.242 28.001 1.00 60.00 211 ALA A O 1
ATOM 1428 N N . GLN A 1 181 ? 50.083 -29.669 28.694 1.00 51.79 212 GLN A N 1
ATOM 1429 C CA . GLN A 1 181 ? 50.462 -29.149 27.397 1.00 57.04 212 GLN A CA 1
ATOM 1430 C C . GLN A 1 181 ? 50.168 -30.181 26.328 1.00 56.88 212 GLN A C 1
ATOM 1431 O O . GLN A 1 181 ? 49.504 -29.902 25.333 1.00 64.39 212 GLN A O 1
ATOM 1437 N N . ASP A 1 182 ? 50.661 -31.386 26.539 1.00 57.13 213 ASP A N 1
ATOM 1438 C CA . ASP A 1 182 ? 50.523 -32.412 25.523 1.00 59.35 213 ASP A CA 1
ATOM 1439 C C . ASP A 1 182 ? 49.056 -32.700 25.239 1.00 54.41 213 ASP A C 1
ATOM 1440 O O . ASP A 1 182 ? 48.690 -32.991 24.105 1.00 57.65 213 ASP A O 1
ATOM 1445 N N . ALA A 1 183 ? 48.216 -32.595 26.259 1.00 49.06 214 ALA A N 1
ATOM 1446 C CA . ALA A 1 183 ? 46.791 -32.852 26.073 1.00 53.13 214 ALA A CA 1
ATOM 1447 C C . ALA A 1 183 ? 46.126 -31.807 25.175 1.00 57.52 214 ALA A C 1
ATOM 1448 O O . ALA A 1 183 ? 45.371 -32.162 24.269 1.00 59.86 214 ALA A O 1
ATOM 1450 N N . VAL A 1 184 ? 46.400 -30.524 25.411 1.00 61.79 215 VAL A N 1
ATOM 1451 C CA . VAL A 1 184 ? 45.804 -29.497 24.561 1.00 71.12 215 VAL A CA 1
ATOM 1452 C C . VAL A 1 184 ? 46.373 -29.588 23.153 1.00 80.29 215 VAL A C 1
ATOM 1453 O O . VAL A 1 184 ? 45.631 -29.541 22.177 1.00 82.44 215 VAL A O 1
ATOM 1457 N N . LYS A 1 185 ? 47.690 -29.739 23.050 1.00 84.51 216 LYS A N 1
ATOM 1458 C CA . LYS A 1 185 ? 48.331 -29.872 21.748 1.00 84.89 216 LYS A CA 1
ATOM 1459 C C . LYS A 1 185 ? 47.764 -31.085 21.008 1.00 85.90 216 LYS A C 1
ATOM 1460 O O . LYS A 1 185 ? 47.852 -31.173 19.784 1.00 92.74 216 LYS A O 1
ATOM 1466 N N . ALA A 1 186 ? 47.160 -32.004 21.760 1.00 78.48 217 ALA A N 1
ATOM 1467 C CA . ALA A 1 186 ? 46.576 -33.213 21.189 1.00 74.37 217 ALA A CA 1
ATOM 1468 C C . ALA A 1 186 ? 45.053 -33.135 21.092 1.00 78.05 217 ALA A C 1
ATOM 1469 O O . ALA A 1 186 ? 44.381 -34.141 20.848 1.00 75.51 217 ALA A O 1
ATOM 1471 N N . GLY A 1 187 ? 44.509 -31.939 21.285 1.00 80.16 218 GLY A N 1
ATOM 1472 C CA . GLY A 1 187 ? 43.072 -31.746 21.252 1.00 74.58 218 GLY A CA 1
ATOM 1473 C C . GLY A 1 187 ? 42.336 -32.637 22.232 1.00 73.35 218 GLY A C 1
ATOM 1474 O O . GLY A 1 187 ? 41.409 -33.361 21.860 1.00 76.73 218 GLY A O 1
ATOM 1475 N N . ASN A 1 188 ? 42.753 -32.589 23.492 1.00 68.68 219 ASN A N 1
ATOM 1476 C CA . ASN A 1 188 ? 42.060 -33.321 24.546 1.00 66.92 219 ASN A CA 1
ATOM 1477 C C . ASN A 1 188 ? 41.892 -32.481 25.809 1.00 63.64 219 ASN A C 1
ATOM 1478 O O . ASN A 1 188 ? 42.721 -32.532 26.708 1.00 59.06 219 ASN A O 1
ATOM 1483 N N . LEU A 1 189 ? 40.804 -31.720 25.879 1.00 66.97 220 LEU A N 1
ATOM 1484 C CA . LEU A 1 189 ? 40.654 -30.724 26.938 1.00 64.53 220 LEU A CA 1
ATOM 1485 C C . LEU A 1 189 ? 40.279 -31.279 28.312 1.00 63.12 220 LEU A C 1
ATOM 1486 O O . LEU A 1 189 ? 40.596 -30.675 29.328 1.00 60.63 220 LEU A O 1
ATOM 1491 N N . ASP A 1 190 ? 39.606 -32.421 28.337 1.00 63.68 221 ASP A N 1
ATOM 1492 C CA . ASP A 1 190 ? 39.287 -33.080 29.594 1.00 66.10 221 ASP A CA 1
ATOM 1493 C C . ASP A 1 190 ? 40.563 -33.601 30.235 1.00 61.62 221 ASP A C 1
ATOM 1494 O O . ASP A 1 190 ? 40.752 -33.526 31.451 1.00 60.35 221 ASP A O 1
ATOM 1499 N N . LYS A 1 191 ? 41.440 -34.143 29.403 1.00 53.37 222 LYS A N 1
ATOM 1500 C CA . LYS A 1 191 ? 42.708 -34.628 29.896 1.00 55.06 222 LYS A CA 1
ATOM 1501 C C . LYS A 1 191 ? 43.536 -33.459 30.407 1.00 53.49 222 LYS A C 1
ATOM 1502 O O . LYS A 1 191 ? 44.155 -33.554 31.471 1.00 49.77 222 LYS A O 1
ATOM 1508 N N . ALA A 1 192 ? 43.529 -32.349 29.666 1.00 46.33 223 ALA A N 1
ATOM 1509 C CA . ALA A 1 192 ? 44.325 -31.186 30.057 1.00 39.33 223 ALA A CA 1
ATOM 1510 C C . ALA A 1 192 ? 43.824 -30.521 31.343 1.00 45.20 223 ALA A C 1
ATOM 1511 O O . ALA A 1 192 ? 44.627 -30.123 32.187 1.00 52.45 223 ALA A O 1
ATOM 1513 N N . LYS A 1 193 ? 42.506 -30.417 31.502 1.00 45.24 224 LYS A N 1
ATOM 1514 C CA . LYS A 1 193 ? 41.940 -29.778 32.688 1.00 49.86 224 LYS A CA 1
ATOM 1515 C C . LYS A 1 193 ? 42.330 -30.583 33.902 1.00 48.02 224 LYS A C 1
ATOM 1516 O O . LYS A 1 193 ? 42.772 -30.022 34.901 1.00 45.03 224 LYS A O 1
ATOM 1522 N N . ALA A 1 194 ? 42.186 -31.903 33.791 1.00 48.73 225 ALA A N 1
ATOM 1523 C CA . ALA A 1 194 ? 42.504 -32.815 34.884 1.00 41.50 225 ALA A CA 1
ATOM 1524 C C . ALA A 1 194 ? 43.989 -32.754 35.256 1.00 40.78 225 ALA A C 1
ATOM 1525 O O . ALA A 1 194 ? 44.337 -32.754 36.442 1.00 42.90 225 ALA A O 1
ATOM 1527 N N . ALA A 1 195 ? 44.858 -32.697 34.250 1.00 37.39 226 ALA A N 1
ATOM 1528 C CA . ALA A 1 195 ? 46.282 -32.539 34.506 1.00 34.77 226 ALA A CA 1
ATOM 1529 C C . ALA A 1 195 ? 46.527 -31.193 35.177 1.00 40.07 226 ALA A C 1
ATOM 1530 O O . ALA A 1 195 ? 47.336 -31.070 36.113 1.00 37.23 226 ALA A O 1
ATOM 1532 N N . LEU A 1 196 ? 45.804 -30.185 34.703 1.00 39.37 227 LEU A N 1
ATOM 1533 C CA . LEU A 1 196 ? 45.961 -28.832 35.209 1.00 40.00 227 LEU A CA 1
ATOM 1534 C C . LEU A 1 196 ? 45.474 -28.714 36.651 1.00 38.08 227 LEU A C 1
ATOM 1535 O O . LEU A 1 196 ? 46.112 -28.061 37.476 1.00 39.30 227 LEU A O 1
ATOM 1540 N N . ASP A 1 197 ? 44.339 -29.337 36.947 1.00 34.45 228 ASP A N 1
ATOM 1541 C CA . ASP A 1 197 ? 43.839 -29.382 38.309 1.00 35.35 228 ASP A CA 1
ATOM 1542 C C . ASP A 1 197 ? 44.918 -29.908 39.265 1.00 41.02 228 ASP A C 1
ATOM 1543 O O . ASP A 1 197 ? 45.103 -29.378 40.364 1.00 40.05 228 ASP A O 1
ATOM 1548 N N . GLN A 1 198 ? 45.645 -30.939 38.845 1.00 39.65 229 GLN A N 1
ATOM 1549 C CA . GLN A 1 198 ? 46.700 -31.475 39.706 1.00 41.62 229 GLN A CA 1
ATOM 1550 C C . GLN A 1 198 ? 47.806 -30.460 39.913 1.00 40.87 229 GLN A C 1
ATOM 1551 O O . GLN A 1 198 ? 48.214 -30.202 41.041 1.00 40.88 229 GLN A O 1
ATOM 1557 N N . VAL A 1 199 ? 48.265 -29.868 38.815 1.00 40.02 230 VAL A N 1
ATOM 1558 C CA . VAL A 1 199 ? 49.213 -28.769 38.873 1.00 31.60 230 VAL A CA 1
ATOM 1559 C C . VAL A 1 199 ? 48.793 -27.783 39.971 1.00 28.51 230 VAL A C 1
ATOM 1560 O O . VAL A 1 199 ? 49.541 -27.545 40.922 1.00 31.55 230 VAL A O 1
ATOM 1564 N N . ASN A 1 200 ? 47.578 -27.258 39.852 1.00 28.54 231 ASN A N 1
ATOM 1565 C CA . ASN A 1 200 ? 47.055 -26.264 40.785 1.00 29.84 231 ASN A CA 1
ATOM 1566 C C . ASN A 1 200 ? 46.995 -26.758 42.216 1.00 30.84 231 ASN A C 1
ATOM 1567 O O . ASN A 1 200 ? 47.105 -25.975 43.154 1.00 31.63 231 ASN A O 1
ATOM 1572 N N . GLN A 1 201 ? 46.799 -28.062 42.373 1.00 29.38 232 GLN A N 1
ATOM 1573 C CA . GLN A 1 201 ? 46.690 -28.675 43.684 1.00 27.89 232 GLN A CA 1
ATOM 1574 C C . GLN A 1 201 ? 48.033 -28.620 44.415 1.00 29.46 232 GLN A C 1
ATOM 1575 O O . GLN A 1 201 ? 48.097 -28.351 45.610 1.00 33.90 232 GLN A O 1
ATOM 1581 N N . TYR A 1 202 ? 49.107 -28.860 43.673 1.00 23.19 233 TYR A N 1
ATOM 1582 C CA . TYR A 1 202 ? 50.413 -29.077 44.278 1.00 26.04 233 TYR A CA 1
ATOM 1583 C C . TYR A 1 202 ? 51.462 -27.961 44.113 1.00 27.92 233 TYR A C 1
ATOM 1584 O O . TYR A 1 202 ? 52.476 -27.966 44.798 1.00 37.35 233 TYR A O 1
ATOM 1593 N N . VAL A 1 203 ? 51.248 -27.020 43.206 1.00 33.42 234 VAL A N 1
ATOM 1594 C CA . VAL A 1 203 ? 52.334 -26.103 42.847 1.00 27.80 234 VAL A CA 1
ATOM 1595 C C . VAL A 1 203 ? 52.731 -25.173 43.996 1.00 34.19 234 VAL A C 1
ATOM 1596 O O . VAL A 1 203 ? 53.847 -24.673 44.050 1.00 38.06 234 VAL A O 1
ATOM 1600 N N . SER A 1 204 ? 51.813 -24.965 44.928 1.00 34.33 235 SER A N 1
ATOM 1601 C CA . SER A 1 204 ? 52.095 -24.153 46.095 1.00 36.85 235 SER A CA 1
ATOM 1602 C C . SER A 1 204 ? 52.925 -24.923 47.106 1.00 38.78 235 SER A C 1
ATOM 1603 O O . SER A 1 204 ? 53.217 -24.417 48.183 1.00 46.18 235 SER A O 1
ATOM 1606 N N . LYS A 1 205 ? 53.286 -26.154 46.770 1.00 34.95 236 LYS A N 1
ATOM 1607 C CA . LYS A 1 205 ? 54.096 -26.973 47.670 1.00 31.95 236 LYS A CA 1
ATOM 1608 C C . LYS A 1 205 ? 55.471 -27.363 47.110 1.00 30.06 236 LYS A C 1
ATOM 1609 O O . LYS A 1 205 ? 56.248 -28.019 47.786 1.00 37.07 236 LYS A O 1
ATOM 1615 N N . VAL A 1 206 ? 55.780 -26.960 45.885 1.00 27.72 237 VAL A N 1
ATOM 1616 C CA . VAL A 1 206 ? 57.107 -27.247 45.359 1.00 36.05 237 VAL A CA 1
ATOM 1617 C C . VAL A 1 206 ? 58.149 -26.618 46.289 1.00 39.71 237 VAL A C 1
ATOM 1618 O O . VAL A 1 206 ? 57.846 -25.681 47.023 1.00 32.21 237 VAL A O 1
ATOM 1622 N N . THR A 1 207 ? 59.359 -27.168 46.275 1.00 34.97 238 THR A N 1
ATOM 1623 C CA . THR A 1 207 ? 60.463 -26.647 47.068 1.00 36.33 238 THR A CA 1
ATOM 1624 C C . THR A 1 207 ? 61.104 -25.476 46.351 1.00 38.71 238 THR A C 1
ATOM 1625 O O . THR A 1 207 ? 60.672 -25.077 45.276 1.00 42.93 238 THR A O 1
ATOM 1629 N N . ASP A 1 208 ? 62.162 -24.944 46.944 1.00 41.76 239 ASP A N 1
ATOM 1630 C CA . ASP A 1 208 ? 62.889 -23.834 46.350 1.00 37.59 239 ASP A CA 1
ATOM 1631 C C . ASP A 1 208 ? 63.721 -24.209 45.136 1.00 33.56 239 ASP A C 1
ATOM 1632 O O . ASP A 1 208 ? 63.971 -23.384 44.271 1.00 40.42 239 ASP A O 1
ATOM 1637 N N . ALA A 1 209 ? 64.137 -25.461 45.067 1.00 38.28 240 ALA A N 1
ATOM 1638 C CA . ALA A 1 209 ? 65.079 -25.905 44.045 1.00 40.77 240 ALA A CA 1
ATOM 1639 C C . ALA A 1 209 ? 64.723 -25.495 42.608 1.00 43.10 240 ALA A C 1
ATOM 1640 O O . ALA A 1 209 ? 65.601 -25.106 41.834 1.00 45.51 240 ALA A O 1
ATOM 1642 N N . PHE A 1 210 ? 63.446 -25.589 42.249 1.00 37.54 241 PHE A N 1
ATOM 1643 C CA . PHE A 1 210 ? 63.034 -25.341 40.869 1.00 38.29 241 PHE A CA 1
ATOM 1644 C C . PHE A 1 210 ? 61.773 -24.478 40.816 1.00 34.28 241 PHE A C 1
ATOM 1645 O O . PHE A 1 210 ? 61.036 -24.514 39.835 1.00 34.43 241 PHE A O 1
ATOM 1653 N N . LYS A 1 211 ? 61.522 -23.718 41.875 1.00 32.27 242 LYS A N 1
ATOM 1654 C CA . LYS A 1 211 ? 60.252 -23.019 42.045 1.00 38.66 242 LYS A CA 1
ATOM 1655 C C . LYS A 1 211 ? 59.866 -22.108 40.886 1.00 40.63 242 LYS A C 1
ATOM 1656 O O . LYS A 1 211 ? 58.738 -22.178 40.378 1.00 38.62 242 LYS A O 1
ATOM 1662 N N . ALA A 1 212 ? 60.794 -21.249 40.471 1.00 39.77 243 ALA A N 1
ATOM 1663 C CA . ALA A 1 212 ? 60.504 -20.337 39.372 1.00 41.81 243 ALA A CA 1
ATOM 1664 C C . ALA A 1 212 ? 60.197 -21.124 38.111 1.00 47.67 243 ALA A C 1
ATOM 1665 O O . ALA A 1 212 ? 59.212 -20.839 37.424 1.00 44.98 243 ALA A O 1
ATOM 1667 N N . GLU A 1 213 ? 61.015 -22.128 37.807 1.00 46.01 244 GLU A N 1
ATOM 1668 C CA . GLU A 1 213 ? 60.801 -22.861 36.566 1.00 38.83 244 GLU A CA 1
ATOM 1669 C C . GLU A 1 213 ? 59.454 -23.562 36.597 1.00 43.22 244 GLU A C 1
ATOM 1670 O O . GLU A 1 213 ? 58.708 -23.561 35.613 1.00 48.51 244 GLU A O 1
ATOM 1676 N N . LEU A 1 214 ? 59.138 -24.134 37.752 1.00 37.70 245 LEU A N 1
ATOM 1677 C CA . LEU A 1 214 ? 57.895 -24.872 37.928 1.00 32.05 245 LEU A CA 1
ATOM 1678 C C . LEU A 1 214 ? 56.672 -23.954 37.950 1.00 38.26 245 LEU A C 1
ATOM 1679 O O . LEU A 1 214 ? 55.634 -24.294 37.379 1.00 39.55 245 LEU A O 1
ATOM 1684 N N . GLN A 1 215 ? 56.775 -22.796 38.603 1.00 40.04 246 GLN A N 1
ATOM 1685 C CA . GLN A 1 215 ? 55.648 -21.865 38.573 1.00 42.83 246 GLN A CA 1
ATOM 1686 C C . GLN A 1 215 ? 55.402 -21.392 37.152 1.00 44.51 246 GLN A C 1
ATOM 1687 O O . GLN A 1 215 ? 54.258 -21.225 36.735 1.00 37.30 246 GLN A O 1
ATOM 1693 N N . LYS A 1 216 ? 56.498 -21.208 36.415 1.00 48.59 247 LYS A N 1
ATOM 1694 C CA . LYS A 1 216 ? 56.458 -20.799 35.015 1.00 52.22 247 LYS A CA 1
ATOM 1695 C C . LYS A 1 216 ? 55.765 -21.856 34.155 1.00 52.78 247 LYS A C 1
ATOM 1696 O O . LYS A 1 216 ? 54.891 -21.550 33.335 1.00 52.39 247 LYS A O 1
ATOM 1702 N N . ALA A 1 217 ? 56.171 -23.105 34.350 1.00 49.95 248 ALA A N 1
ATOM 1703 C CA . ALA A 1 217 ? 55.592 -24.233 33.632 1.00 44.23 248 ALA A CA 1
ATOM 1704 C C . ALA A 1 217 ? 54.091 -24.306 33.845 1.00 40.02 248 ALA A C 1
ATOM 1705 O O . ALA A 1 217 ? 53.338 -24.644 32.941 1.00 39.86 248 ALA A O 1
ATOM 1707 N N . ALA A 1 218 ? 53.675 -24.004 35.065 1.00 37.60 249 ALA A N 1
ATOM 1708 C CA . ALA A 1 218 ? 52.296 -24.119 35.458 1.00 38.75 249 ALA A CA 1
ATOM 1709 C C . ALA A 1 218 ? 51.482 -22.983 34.832 1.00 50.52 249 ALA A C 1
ATOM 1710 O O . ALA A 1 218 ? 50.342 -23.183 34.378 1.00 51.25 249 ALA A O 1
ATOM 1712 N N . GLN A 1 219 ? 52.067 -21.791 34.801 1.00 45.93 250 GLN A N 1
ATOM 1713 C CA . GLN A 1 219 ? 51.406 -20.660 34.165 1.00 49.81 250 GLN A CA 1
ATOM 1714 C C . GLN A 1 219 ? 51.314 -20.894 32.656 1.00 51.48 250 GLN A C 1
ATOM 1715 O O . GLN A 1 219 ? 50.318 -20.539 32.036 1.00 54.62 250 GLN A O 1
ATOM 1721 N N . ASP A 1 220 ? 52.335 -21.512 32.066 1.00 49.14 251 ASP A N 1
ATOM 1722 C CA . ASP A 1 220 ? 52.281 -21.808 30.635 1.00 48.93 251 ASP A CA 1
ATOM 1723 C C . ASP A 1 220 ? 51.187 -22.822 30.311 1.00 48.22 251 ASP A C 1
ATOM 1724 O O . ASP A 1 220 ? 50.554 -22.766 29.258 1.00 52.84 251 ASP A O 1
ATOM 1729 N N . ALA A 1 221 ? 50.947 -23.742 31.231 1.00 46.33 252 ALA A N 1
ATOM 1730 C CA . ALA A 1 221 ? 49.931 -24.755 31.001 1.00 46.11 252 ALA A CA 1
ATOM 1731 C C . ALA A 1 221 ? 48.536 -24.156 31.127 1.00 42.37 252 ALA A C 1
ATOM 1732 O O . ALA A 1 221 ? 47.686 -24.405 30.286 1.00 49.75 252 ALA A O 1
ATOM 1734 N N . LYS A 1 222 ? 48.316 -23.368 32.174 1.00 40.84 253 LYS A N 1
ATOM 1735 C CA . LYS A 1 222 ? 47.053 -22.650 32.351 1.00 47.35 253 LYS A CA 1
ATOM 1736 C C . LYS A 1 222 ? 46.697 -21.823 31.115 1.00 50.95 253 LYS A C 1
ATOM 1737 O O . LYS A 1 222 ? 45.626 -21.994 30.523 1.00 49.79 253 LYS A O 1
ATOM 1743 N N . ALA A 1 223 ? 47.611 -20.936 30.727 1.00 50.76 254 ALA A N 1
ATOM 1744 C CA . ALA A 1 223 ? 47.393 -20.045 29.593 1.00 48.39 254 ALA A CA 1
ATOM 1745 C C . ALA A 1 223 ? 47.140 -20.826 28.313 1.00 50.69 254 ALA A C 1
ATOM 1746 O O . ALA A 1 223 ? 46.227 -20.510 27.550 1.00 59.53 254 ALA A O 1
ATOM 1748 N N . ALA A 1 224 ? 47.940 -21.855 28.078 1.00 49.25 255 ALA A N 1
ATOM 1749 C CA . ALA A 1 224 ? 47.760 -22.668 26.887 1.00 57.43 255 ALA A CA 1
ATOM 1750 C C . ALA A 1 224 ? 46.429 -23.419 26.929 1.00 62.26 255 ALA A C 1
ATOM 1751 O O . ALA A 1 224 ? 45.893 -23.809 25.893 1.00 67.08 255 ALA A O 1
ATOM 1753 N N . TYR A 1 225 ? 45.893 -23.614 28.129 1.00 60.84 256 TYR A N 1
ATOM 1754 C CA . TYR A 1 225 ? 44.623 -24.316 28.278 1.00 56.30 256 TYR A CA 1
ATOM 1755 C C . TYR A 1 225 ? 43.474 -23.363 28.012 1.00 58.92 256 TYR A C 1
ATOM 1756 O O . TYR A 1 225 ? 42.466 -23.753 27.429 1.00 60.91 256 TYR A O 1
ATOM 1765 N N . GLU A 1 226 ? 43.616 -22.116 28.444 1.00 56.43 257 GLU A N 1
ATOM 1766 C CA . GLU A 1 226 ? 42.542 -21.152 28.244 1.00 60.55 257 GLU A CA 1
ATOM 1767 C C . GLU A 1 226 ? 42.369 -20.958 26.753 1.00 65.42 257 GLU A C 1
ATOM 1768 O O . GLU A 1 226 ? 41.265 -21.073 26.223 1.00 67.12 257 GLU A O 1
ATOM 1774 N N . ALA A 1 227 ? 43.482 -20.686 26.082 1.00 66.19 258 ALA A N 1
ATOM 1775 C CA . ALA A 1 227 ? 43.479 -20.425 24.651 1.00 64.48 258 ALA A CA 1
ATOM 1776 C C . ALA A 1 227 ? 42.580 -21.386 23.876 1.00 72.62 258 ALA A C 1
ATOM 1777 O O . ALA A 1 227 ? 41.879 -20.974 22.945 1.00 79.27 258 ALA A O 1
ATOM 1779 N N . ALA A 1 228 ? 42.590 -22.659 24.260 1.00 70.36 259 ALA A N 1
ATOM 1780 C CA . ALA A 1 228 ? 41.832 -23.668 23.519 1.00 71.25 259 ALA A CA 1
ATOM 1781 C C . ALA A 1 228 ? 40.323 -23.591 23.767 1.00 74.17 259 ALA A C 1
ATOM 1782 O O . ALA A 1 228 ? 39.526 -24.080 22.968 1.00 68.01 259 ALA A O 1
ATOM 1784 N N . LEU A 1 229 ? 39.936 -22.983 24.879 1.00 50.47 260 LEU A N 1
ATOM 1785 C CA . LEU A 1 229 ? 38.529 -22.866 25.224 1.00 56.17 260 LEU A CA 1
ATOM 1786 C C . LEU A 1 229 ? 37.808 -21.909 24.281 1.00 57.16 260 LEU A C 1
ATOM 1787 O O . LEU A 1 229 ? 38.389 -20.929 23.801 1.00 50.43 260 LEU A O 1
ATOM 1792 N N . THR A 1 230 ? 36.540 -22.195 24.019 1.00 57.79 261 THR A N 1
ATOM 1793 C CA . THR A 1 230 ? 35.742 -21.312 23.189 1.00 64.01 261 THR A CA 1
ATOM 1794 C C . THR A 1 230 ? 35.043 -20.275 24.059 1.00 60.04 261 THR A C 1
ATOM 1795 O O . THR A 1 230 ? 34.415 -20.622 25.065 1.00 61.79 261 THR A O 1
ATOM 1799 N N . PRO A 1 231 ? 35.171 -18.993 23.685 1.00 80.53 262 PRO A N 1
ATOM 1800 C CA . PRO A 1 231 ? 34.503 -17.872 24.360 1.00 71.86 262 PRO A CA 1
ATOM 1801 C C . PRO A 1 231 ? 32.993 -18.064 24.338 1.00 61.55 262 PRO A C 1
ATOM 1802 O O . PRO A 1 231 ? 32.412 -18.273 23.272 1.00 58.34 262 PRO A O 1
ATOM 1806 N N . LYS A 1 232 ? 32.363 -18.010 25.504 1.00 57.75 263 LYS A N 1
ATOM 1807 C CA . LYS A 1 232 ? 30.943 -18.300 25.578 1.00 61.89 263 LYS A CA 1
ATOM 1808 C C . LYS A 1 232 ? 30.180 -17.235 26.358 1.00 67.93 263 LYS A C 1
ATOM 1809 O O . LYS A 1 232 ? 30.738 -16.569 27.230 1.00 69.29 263 LYS A O 1
ATOM 1815 N N . VAL A 1 233 ? 28.907 -17.066 26.015 1.00 68.60 264 VAL A N 1
ATOM 1816 C CA . VAL A 1 233 ? 28.003 -16.260 26.818 1.00 60.43 264 VAL A CA 1
ATOM 1817 C C . VAL A 1 233 ? 27.444 -17.190 27.862 1.00 56.93 264 VAL A C 1
ATOM 1818 O O . VAL A 1 233 ? 26.837 -18.211 27.532 1.00 59.44 264 VAL A O 1
ATOM 1822 N N . GLU A 1 234 ? 27.647 -16.839 29.124 1.00 57.41 265 GLU A N 1
ATOM 1823 C CA . GLU A 1 234 ? 27.242 -17.709 30.212 1.00 59.61 265 GLU A CA 1
ATOM 1824 C C . GLU A 1 234 ? 25.838 -17.414 30.723 1.00 58.24 265 GLU A C 1
ATOM 1825 O O . GLU A 1 234 ? 25.105 -18.335 31.079 1.00 62.72 265 GLU A O 1
ATOM 1831 N N . SER A 1 235 ? 25.449 -16.146 30.767 1.00 50.75 266 SER A N 1
ATOM 1832 C CA . SER A 1 235 ? 24.157 -15.836 31.367 1.00 51.73 266 SER A CA 1
ATOM 1833 C C . SER A 1 235 ? 23.724 -14.384 31.278 1.00 52.85 266 SER A C 1
ATOM 1834 O O . SER A 1 235 ? 24.522 -13.479 31.036 1.00 53.87 266 SER A O 1
ATOM 1837 N N . VAL A 1 236 ? 22.435 -14.174 31.494 1.00 53.09 267 VAL A N 1
ATOM 1838 C CA . VAL A 1 236 ? 21.902 -12.834 31.619 1.00 49.02 267 VAL A CA 1
ATOM 1839 C C . VAL A 1 236 ? 20.945 -12.770 32.808 1.00 52.62 267 VAL A C 1
ATOM 1840 O O . VAL A 1 236 ? 20.267 -13.749 33.131 1.00 57.34 267 VAL A O 1
ATOM 1844 N N . SER A 1 237 ? 20.922 -11.627 33.481 1.00 48.37 268 SER A N 1
ATOM 1845 C CA . SER A 1 237 ? 20.053 -11.446 34.632 1.00 47.59 268 SER A CA 1
ATOM 1846 C C . SER A 1 237 ? 19.669 -9.996 34.721 1.00 41.55 268 SER A C 1
ATOM 1847 O O . SER A 1 237 ? 20.488 -9.123 34.455 1.00 38.81 268 SER A O 1
ATOM 1850 N N . ALA A 1 238 ? 18.424 -9.731 35.090 1.00 48.21 269 ALA A N 1
ATOM 1851 C CA . ALA A 1 238 ? 17.969 -8.348 35.187 1.00 55.28 269 ALA A CA 1
ATOM 1852 C C . ALA A 1 238 ? 18.712 -7.664 36.319 1.00 50.41 269 ALA A C 1
ATOM 1853 O O . ALA A 1 238 ? 19.283 -8.334 37.179 1.00 53.65 269 ALA A O 1
ATOM 1855 N N . ILE A 1 239 ? 18.711 -6.336 36.306 1.00 48.25 270 ILE A N 1
ATOM 1856 C CA . ILE A 1 239 ? 19.322 -5.538 37.368 1.00 43.70 270 ILE A CA 1
ATOM 1857 C C . ILE A 1 239 ? 18.276 -4.584 37.918 1.00 48.45 270 ILE A C 1
ATOM 1858 O O . ILE A 1 239 ? 17.928 -4.616 39.095 1.00 50.93 270 ILE A O 1
ATOM 1863 N N . ASP A 1 240 ? 17.784 -3.726 37.037 1.00 51.67 271 ASP A N 1
ATOM 1864 C CA . ASP A 1 240 ? 16.658 -2.862 37.331 1.00 48.80 271 ASP A CA 1
ATOM 1865 C C . ASP A 1 240 ? 15.688 -2.950 36.156 1.00 49.00 271 ASP A C 1
ATOM 1866 O O . ASP A 1 240 ? 15.771 -3.870 35.341 1.00 46.45 271 ASP A O 1
ATOM 1871 N N . SER A 1 241 ? 14.776 -1.993 36.053 1.00 49.06 272 SER A N 1
ATOM 1872 C CA . SER A 1 241 ? 13.746 -2.064 35.022 1.00 47.91 272 SER A CA 1
ATOM 1873 C C . SER A 1 241 ? 14.225 -1.598 33.653 1.00 39.23 272 SER A C 1
ATOM 1874 O O . SER A 1 241 ? 13.482 -1.676 32.687 1.00 45.22 272 SER A O 1
ATOM 1877 N N . THR A 1 242 ? 15.459 -1.124 33.559 1.00 33.44 273 THR A N 1
ATOM 1878 C CA . THR A 1 242 ? 15.982 -0.657 32.273 1.00 33.02 273 THR A CA 1
ATOM 1879 C C . THR A 1 242 ? 17.400 -1.144 31.975 1.00 34.84 273 THR A C 1
ATOM 1880 O O . THR A 1 242 ? 18.124 -0.533 31.179 1.00 33.37 273 THR A O 1
ATOM 1884 N N . SER A 1 243 ? 17.790 -2.251 32.599 1.00 27.69 274 SER A N 1
ATOM 1885 C CA . SER A 1 243 ? 19.124 -2.788 32.375 1.00 30.94 274 SER A CA 1
ATOM 1886 C C . SER A 1 243 ? 19.243 -4.239 32.814 1.00 32.48 274 SER A C 1
ATOM 1887 O O . SER A 1 243 ? 18.494 -4.710 33.669 1.00 27.58 274 SER A O 1
ATOM 1890 N N . PHE A 1 244 ? 20.196 -4.940 32.210 1.00 33.51 275 PHE A N 1
ATOM 1891 C CA . PHE A 1 244 ? 20.462 -6.320 32.567 1.00 38.12 275 PHE A CA 1
ATOM 1892 C C . PHE A 1 244 ? 21.955 -6.616 32.517 1.00 40.56 275 PHE A C 1
ATOM 1893 O O . PHE A 1 244 ? 22.718 -5.913 31.866 1.00 37.13 275 PHE A O 1
ATOM 1901 N N . LYS A 1 245 ? 22.350 -7.661 33.233 1.00 44.26 276 LYS A N 1
ATOM 1902 C CA 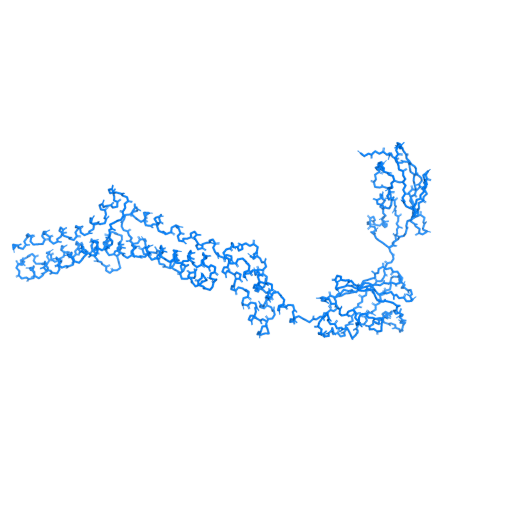. LYS A 1 245 ? 23.735 -8.087 33.323 1.00 44.93 276 LYS A CA 1
ATOM 1903 C C . LYS A 1 245 ? 23.977 -9.251 32.379 1.00 41.85 276 LYS A C 1
ATOM 1904 O O . LYS A 1 245 ? 23.189 -10.194 32.337 1.00 39.72 276 LYS A O 1
ATOM 1910 N N . VAL A 1 246 ? 25.052 -9.174 31.606 1.00 40.76 277 VAL A N 1
ATOM 1911 C CA . VAL A 1 246 ? 25.506 -10.321 30.831 1.00 44.54 277 VAL A CA 1
ATOM 1912 C C . VAL A 1 246 ? 26.870 -10.800 31.330 1.00 51.01 277 VAL A C 1
ATOM 1913 O O . VAL A 1 246 ? 27.761 -9.992 31.611 1.00 53.68 277 VAL A O 1
ATOM 1917 N N . THR A 1 247 ? 27.021 -12.118 31.447 1.00 56.68 278 THR A N 1
ATOM 1918 C CA . THR A 1 247 ? 28.266 -12.732 31.919 1.00 55.64 278 THR A CA 1
ATOM 1919 C C . THR A 1 247 ? 28.992 -13.526 30.818 1.00 53.46 278 THR A C 1
ATOM 1920 O O . THR A 1 247 ? 28.374 -14.307 30.099 1.00 47.82 278 THR A O 1
ATOM 1924 N N . PHE A 1 248 ? 30.301 -13.327 30.691 1.00 59.74 279 PHE A N 1
ATOM 1925 C CA . PHE A 1 248 ? 31.087 -14.079 29.713 1.00 61.40 279 PHE A CA 1
ATOM 1926 C C . PHE A 1 248 ? 32.039 -15.086 30.383 1.00 61.35 279 PHE A C 1
ATOM 1927 O O . PHE A 1 248 ? 32.522 -14.858 31.498 1.00 59.87 279 PHE A O 1
ATOM 1935 N N . THR A 1 249 ? 32.321 -16.190 29.698 1.00 59.49 280 THR A N 1
ATOM 1936 C CA . THR A 1 249 ? 33.244 -17.185 30.234 1.00 60.77 280 THR A CA 1
ATOM 1937 C C . THR A 1 249 ? 34.680 -16.827 29.870 1.00 62.26 280 THR A C 1
ATOM 1938 O O . THR A 1 249 ? 35.578 -17.653 29.973 1.00 67.20 280 THR A O 1
ATOM 1942 N N . LYS A 1 250 ? 34.898 -15.589 29.449 1.00 65.11 281 LYS A N 1
ATOM 1943 C CA . LYS A 1 250 ? 36.158 -15.221 28.823 1.00 63.50 281 LYS A CA 1
ATOM 1944 C C . LYS A 1 250 ? 36.072 -13.762 28.399 1.00 71.50 281 LYS A C 1
ATOM 1945 O O . LYS A 1 250 ? 35.162 -13.390 27.668 1.00 74.44 281 LYS A O 1
ATOM 1951 N N . PRO A 1 251 ? 37.018 -12.927 28.856 1.00 78.75 282 PRO A N 1
ATOM 1952 C CA . PRO A 1 251 ? 36.976 -11.478 28.614 1.00 78.49 282 PRO A CA 1
ATOM 1953 C C . PRO A 1 251 ? 36.652 -11.142 27.163 1.00 75.04 282 PRO A C 1
ATOM 1954 O O . PRO A 1 251 ? 37.126 -11.803 26.233 1.00 74.37 282 PRO A O 1
ATOM 1958 N N . VAL A 1 252 ? 35.847 -10.108 26.972 1.00 71.61 283 VAL A N 1
ATOM 1959 C CA . VAL A 1 252 ? 35.350 -9.785 25.645 1.00 64.58 283 VAL A CA 1
ATOM 1960 C C . VAL A 1 252 ? 36.018 -8.544 25.040 1.00 59.45 283 VAL A C 1
ATOM 1961 O O . VAL A 1 252 ? 36.259 -7.545 25.726 1.00 58.23 283 VAL A O 1
ATOM 1965 N N . ASP A 1 253 ? 36.327 -8.620 23.751 1.00 52.53 284 ASP A N 1
ATOM 1966 C CA . ASP A 1 253 ? 36.833 -7.467 23.025 1.00 53.71 284 ASP A CA 1
ATOM 1967 C C . ASP A 1 253 ? 35.804 -6.353 23.165 1.00 64.79 284 ASP A C 1
ATOM 1968 O O . ASP A 1 253 ? 34.704 -6.452 22.626 1.00 69.95 284 ASP A O 1
ATOM 1973 N N . LYS A 1 254 ? 36.161 -5.302 23.899 1.00 64.99 285 LYS A N 1
ATOM 1974 C CA . LYS A 1 254 ? 35.238 -4.217 24.217 1.00 55.75 285 LYS A CA 1
ATOM 1975 C C . LYS A 1 254 ? 34.725 -3.463 22.992 1.00 60.43 285 LYS A C 1
ATOM 1976 O O . LYS A 1 254 ? 33.766 -2.683 23.086 1.00 56.26 285 LYS A O 1
ATOM 1982 N N . ALA A 1 255 ? 35.359 -3.684 21.845 1.00 60.67 286 ALA A N 1
ATOM 1983 C CA . ALA A 1 255 ? 34.925 -3.021 20.620 1.00 56.11 286 ALA A CA 1
ATOM 1984 C C . ALA A 1 255 ? 33.776 -3.776 19.954 1.00 57.06 286 ALA A C 1
ATOM 1985 O O . ALA A 1 255 ? 33.124 -3.258 19.047 1.00 52.30 286 ALA A O 1
ATOM 1987 N N . THR A 1 256 ? 33.537 -5.001 20.417 1.00 58.62 287 THR A N 1
ATOM 1988 C CA . THR A 1 256 ? 32.412 -5.809 19.945 1.00 53.12 287 THR A CA 1
ATOM 1989 C C . THR A 1 256 ? 31.249 -5.807 20.944 1.00 50.19 287 THR A C 1
ATOM 1990 O O . THR A 1 256 ? 30.133 -6.191 20.609 1.00 46.40 287 THR A O 1
ATOM 1994 N N . ALA A 1 257 ? 31.521 -5.370 22.168 1.00 51.24 288 ALA A N 1
ATOM 1995 C CA . ALA A 1 257 ? 30.506 -5.314 23.208 1.00 52.20 288 ALA A CA 1
ATOM 1996 C C . ALA A 1 257 ? 29.664 -4.036 23.108 1.00 58.54 288 ALA A C 1
ATOM 1997 O O . ALA A 1 257 ? 29.592 -3.255 24.061 1.00 59.49 288 ALA A O 1
ATOM 1999 N N . ILE A 1 258 ? 29.019 -3.848 21.957 1.00 53.63 289 ILE A N 1
ATOM 2000 C CA . ILE A 1 258 ? 28.227 -2.658 21.677 1.00 46.11 289 ILE A CA 1
ATOM 2001 C C . ILE A 1 258 ? 26.754 -3.026 21.466 1.00 43.09 289 ILE A C 1
ATOM 2002 O O . ILE A 1 258 ? 26.441 -4.197 21.224 1.00 35.90 289 ILE A O 1
ATOM 2007 N N . PRO A 1 259 ? 25.847 -2.032 21.579 1.00 45.91 290 PRO A N 1
ATOM 2008 C CA . PRO A 1 259 ? 24.380 -2.229 21.503 1.00 38.86 290 PRO A CA 1
ATOM 2009 C C . PRO A 1 259 ? 23.910 -3.038 20.299 1.00 36.80 290 PRO A C 1
ATOM 2010 O O . PRO A 1 259 ? 22.973 -3.809 20.416 1.00 42.05 290 PRO A O 1
ATOM 2014 N N . LYS A 1 260 ? 24.546 -2.859 19.152 1.00 28.26 291 LYS A N 1
ATOM 2015 C CA . LYS A 1 260 ? 24.030 -3.450 17.938 1.00 29.92 291 LYS A CA 1
ATOM 2016 C C . LYS A 1 260 ? 24.124 -4.972 17.967 1.00 30.66 291 LYS A C 1
ATOM 2017 O O . LYS A 1 260 ? 23.430 -5.650 17.225 1.00 35.35 291 LYS A O 1
ATOM 2023 N N . ASN A 1 261 ? 24.999 -5.499 18.813 1.00 32.95 292 ASN A N 1
ATOM 2024 C CA . ASN A 1 261 ? 25.234 -6.931 18.889 1.00 30.29 292 ASN A CA 1
ATOM 2025 C C . ASN A 1 261 ? 24.372 -7.610 19.947 1.00 34.60 292 ASN A C 1
ATOM 2026 O O . ASN A 1 261 ? 24.603 -8.769 20.307 1.00 37.67 292 ASN A O 1
ATOM 2031 N N . PHE A 1 262 ? 23.384 -6.881 20.449 1.00 34.79 293 PHE A N 1
ATOM 2032 C CA . PHE A 1 262 ? 22.471 -7.412 21.454 1.00 32.69 293 PHE A CA 1
ATOM 2033 C C . PHE A 1 262 ? 21.032 -7.262 20.991 1.00 35.18 293 PHE A C 1
ATOM 2034 O O . PHE A 1 262 ? 20.632 -6.200 20.531 1.00 27.47 293 PHE A O 1
ATOM 2042 N N . SER A 1 263 ? 20.249 -8.321 21.152 1.00 34.29 294 SER A N 1
ATOM 2043 C CA . SER A 1 263 ? 18.838 -8.295 20.795 1.00 22.80 294 SER A CA 1
ATOM 2044 C C . SER A 1 263 ? 18.009 -8.728 21.995 1.00 30.93 294 SER A C 1
ATOM 2045 O O . SER A 1 263 ? 18.326 -9.703 22.673 1.00 40.62 294 SER A O 1
ATOM 2048 N N . ILE A 1 264 ? 16.950 -7.992 22.272 1.00 32.61 295 ILE A N 1
ATOM 2049 C CA . ILE A 1 264 ? 16.135 -8.256 23.444 1.00 33.30 295 ILE A CA 1
ATOM 2050 C C . ILE A 1 264 ? 14.685 -8.293 23.010 1.00 40.29 295 ILE A C 1
ATOM 2051 O O . ILE A 1 264 ? 14.148 -7.300 22.489 1.00 37.20 295 ILE A O 1
ATOM 2056 N N . THR A 1 265 ? 14.059 -9.446 23.216 1.00 39.61 296 THR A N 1
ATOM 2057 C CA . THR A 1 265 ? 12.668 -9.642 22.849 1.00 29.09 296 THR A CA 1
ATOM 2058 C C . THR A 1 265 ? 11.859 -10.087 24.057 1.00 25.68 296 THR A C 1
ATOM 2059 O O . THR A 1 265 ? 12.280 -10.967 24.816 1.00 28.46 296 THR A O 1
ATOM 2063 N N . LEU A 1 266 ? 10.713 -9.444 24.253 1.00 25.81 297 LEU A N 1
ATOM 2064 C CA . LEU A 1 266 ? 9.682 -9.964 25.138 1.00 35.29 297 LEU A CA 1
ATOM 2065 C C . LEU A 1 266 ? 9.346 -11.354 24.637 1.00 34.78 297 LEU A C 1
ATOM 2066 O O . LEU A 1 266 ? 8.754 -11.496 23.578 1.00 42.68 297 LEU A O 1
ATOM 2071 N N . LYS A 1 267 ? 9.741 -12.373 25.390 1.00 39.32 298 LYS A N 1
ATOM 2072 C CA . LYS A 1 267 ? 9.739 -13.741 24.888 1.00 43.71 298 LYS A CA 1
ATOM 2073 C C . LYS A 1 267 ? 8.403 -14.197 24.321 1.00 55.33 298 LYS A C 1
ATOM 2074 O O . LYS A 1 267 ? 7.350 -13.958 24.917 1.00 56.16 298 LYS A O 1
ATOM 2080 N N . GLY A 1 268 ? 8.461 -14.851 23.162 1.00 62.02 299 GLY A N 1
ATOM 2081 C CA . GLY A 1 268 ? 7.279 -15.426 22.541 1.00 63.37 299 GLY A CA 1
ATOM 2082 C C . GLY A 1 268 ? 6.351 -14.406 21.906 1.00 61.66 299 GLY A C 1
ATOM 2083 O O . GLY A 1 268 ? 5.274 -14.741 21.422 1.00 67.39 299 GLY A O 1
ATOM 2084 N N . THR A 1 269 ? 6.765 -13.150 21.908 1.00 53.86 300 THR A N 1
ATOM 2085 C CA . THR A 1 269 ? 6.007 -12.115 21.232 1.00 49.81 300 THR A CA 1
ATOM 2086 C C . THR A 1 269 ? 6.931 -11.410 20.246 1.00 55.43 300 THR A C 1
ATOM 2087 O O . THR A 1 269 ? 8.053 -11.855 20.012 1.00 52.75 300 THR A O 1
ATOM 2091 N N . GLU A 1 270 ? 6.460 -10.323 19.651 1.00 58.62 301 GLU A N 1
ATOM 2092 C CA . GLU A 1 270 ? 7.280 -9.598 18.688 1.00 58.41 301 GLU A CA 1
ATOM 2093 C C . GLU A 1 270 ? 7.751 -8.266 19.262 1.00 50.30 301 GLU A C 1
ATOM 2094 O O . GLU A 1 270 ? 8.431 -7.500 18.592 1.00 40.97 301 GLU A O 1
ATOM 2100 N N . THR A 1 271 ? 7.391 -8.003 20.512 1.00 52.32 302 THR A N 1
ATOM 2101 C CA . THR A 1 271 ? 7.790 -6.763 21.159 1.00 51.46 302 THR A CA 1
ATOM 2102 C C . THR A 1 271 ? 9.284 -6.787 21.410 1.00 49.91 302 THR A C 1
ATOM 2103 O O . THR A 1 271 ? 9.783 -7.648 22.125 1.00 54.38 302 THR A O 1
ATOM 2107 N N . LYS A 1 272 ? 9.994 -5.839 20.811 1.00 52.06 303 LYS A N 1
ATOM 2108 C CA . LYS A 1 272 ? 11.447 -5.795 20.907 1.00 50.27 303 LYS A CA 1
ATOM 2109 C C . LYS A 1 272 ? 11.938 -4.515 21.552 1.00 49.43 303 LYS A C 1
ATOM 2110 O O . LYS A 1 272 ? 11.487 -3.425 21.205 1.00 57.64 303 LYS A O 1
ATOM 2116 N N . LEU A 1 273 ? 12.872 -4.659 22.489 1.00 39.94 304 LEU A N 1
ATOM 2117 C CA . LEU A 1 273 ? 13.389 -3.531 23.245 1.00 28.59 304 LEU A CA 1
ATOM 2118 C C . LEU A 1 273 ? 14.708 -3.069 22.637 1.00 35.11 304 LEU A C 1
ATOM 2119 O O . LEU A 1 273 ? 15.473 -3.886 22.097 1.00 34.18 304 LEU A O 1
ATOM 2124 N N . TYR A 1 274 ? 14.985 -1.770 22.728 1.00 30.08 305 TYR A N 1
ATOM 2125 C CA . TYR A 1 274 ? 16.227 -1.233 22.177 1.00 31.12 305 TYR A CA 1
ATOM 2126 C C . TYR A 1 274 ? 17.300 -1.075 23.236 1.00 32.14 305 TYR A C 1
ATOM 2127 O O . TYR A 1 274 ? 17.044 -0.535 24.310 1.00 35.24 305 TYR A O 1
ATOM 2136 N N . PRO A 1 275 ? 18.517 -1.555 22.930 1.00 30.73 306 PRO A N 1
ATOM 2137 C CA . PRO A 1 275 ? 19.673 -1.362 23.809 1.00 31.50 306 PRO A CA 1
ATOM 2138 C C . PRO A 1 275 ? 20.163 0.080 23.675 1.00 41.33 306 PRO A C 1
ATOM 2139 O O . PRO A 1 275 ? 20.263 0.594 22.556 1.00 41.68 306 PRO A O 1
ATOM 2143 N N . LYS A 1 276 ? 20.476 0.729 24.788 1.00 43.57 307 LYS A N 1
ATOM 2144 C CA . LYS A 1 276 ? 20.986 2.091 24.726 1.00 36.85 307 LYS A CA 1
ATOM 2145 C C . LYS A 1 276 ? 22.515 2.135 24.755 1.00 35.77 307 LYS A C 1
ATOM 2146 O O . LYS A 1 276 ? 23.145 2.827 23.967 1.00 36.63 307 LYS A O 1
ATOM 2152 N N . SER A 1 277 ? 23.100 1.385 25.673 1.00 32.19 308 SER A N 1
ATOM 2153 C CA . SER A 1 277 ? 24.526 1.433 25.893 1.00 30.32 308 SER A CA 1
ATOM 2154 C C . SER A 1 277 ? 25.015 0.099 26.444 1.00 33.83 308 SER A C 1
ATOM 2155 O O . SER A 1 277 ? 24.254 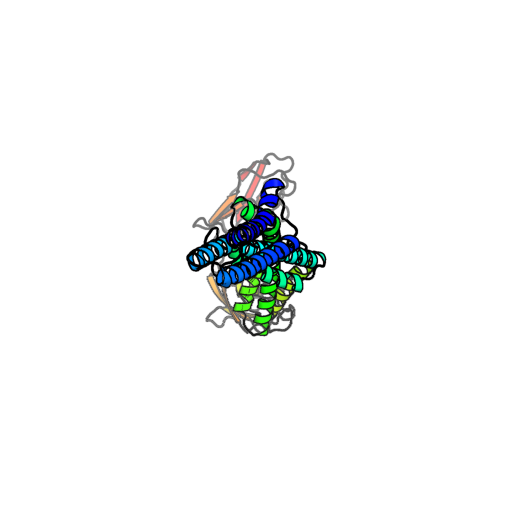-0.641 27.071 1.00 33.65 308 SER A O 1
ATOM 2158 N N . VAL A 1 278 ? 26.288 -0.197 26.208 1.00 37.00 309 VAL A N 1
ATOM 2159 C CA . VAL A 1 278 ? 26.950 -1.334 26.831 1.00 40.34 309 VAL A CA 1
ATOM 2160 C C . VAL A 1 278 ? 28.187 -0.839 27.615 1.00 43.12 309 VAL A C 1
ATOM 2161 O O . VAL A 1 278 ? 29.025 -0.104 27.082 1.00 41.51 309 VAL A O 1
ATOM 2165 N N . GLU A 1 279 ? 28.274 -1.217 28.886 1.00 40.82 310 GLU A N 1
ATOM 2166 C CA . GLU A 1 279 ? 29.384 -0.812 29.745 1.00 54.75 310 GLU A CA 1
ATOM 2167 C C . GLU A 1 279 ? 30.102 -2.049 30.257 1.00 49.02 310 GLU A C 1
ATOM 2168 O O . GLU A 1 279 ? 29.600 -2.743 31.135 1.00 43.36 310 GLU A O 1
ATOM 2174 N N . VAL A 1 280 ? 31.279 -2.323 29.707 1.00 54.77 311 VAL A N 1
ATOM 2175 C CA . VAL A 1 280 ? 31.999 -3.559 30.024 1.00 57.33 311 VAL A CA 1
ATOM 2176 C C . VAL A 1 280 ? 32.861 -3.472 31.295 1.00 65.37 311 VAL A C 1
ATOM 2177 O O . VAL A 1 280 ? 33.399 -2.409 31.630 1.00 67.36 311 VAL A O 1
ATOM 2181 N N . SER A 1 281 ? 32.978 -4.594 32.005 1.00 66.62 312 SER A N 1
ATOM 2182 C CA . SER A 1 281 ? 33.940 -4.722 33.103 1.00 64.91 312 SER A CA 1
ATOM 2183 C C . SER A 1 281 ? 35.360 -4.696 32.577 1.00 71.58 312 SER A C 1
ATOM 2184 O O . SER A 1 281 ? 35.731 -5.528 31.742 1.00 69.61 312 SER A O 1
ATOM 2187 N N . GLU A 1 282 ? 36.170 -3.762 33.062 1.00 77.17 313 GLU A N 1
ATOM 2188 C CA . GLU A 1 282 ? 37.600 -3.912 32.871 1.00 82.91 313 GLU A CA 1
ATOM 2189 C C . GLU A 1 282 ? 37.926 -5.322 33.347 1.00 74.60 313 GLU A C 1
ATOM 2190 O O . GLU A 1 282 ? 38.794 -6.001 32.788 1.00 69.61 313 GLU A O 1
ATOM 2196 N N . SER A 1 283 ? 37.183 -5.757 34.366 1.00 78.04 314 SER A N 1
ATOM 2197 C CA . SER A 1 283 ? 37.280 -7.110 34.921 1.00 80.87 314 SER A CA 1
ATOM 2198 C C . SER A 1 283 ? 37.115 -8.157 33.827 1.00 77.80 314 SER A C 1
ATOM 2199 O O . SER A 1 283 ? 37.146 -9.357 34.094 1.00 66.76 314 SER A O 1
ATOM 2202 N N . GLY A 1 284 ? 36.900 -7.680 32.604 1.00 86.95 315 GLY A N 1
ATOM 2203 C CA . GLY A 1 284 ? 36.861 -8.520 31.423 1.00 87.91 315 GLY A CA 1
ATOM 2204 C C . GLY A 1 284 ? 35.507 -9.087 31.024 1.00 80.41 315 GLY A C 1
ATOM 2205 O O . GLY A 1 284 ? 35.005 -8.807 29.931 1.00 67.31 315 GLY A O 1
ATOM 2206 N N . LEU A 1 285 ? 34.917 -9.881 31.914 1.00 79.61 316 LEU A N 1
ATOM 2207 C CA . LEU A 1 285 ? 33.898 -10.854 31.515 1.00 73.18 316 LEU A CA 1
ATOM 2208 C C . LEU A 1 285 ? 32.483 -10.622 32.055 1.00 64.96 316 LEU A C 1
ATOM 2209 O O . LEU A 1 285 ? 31.759 -11.567 32.373 1.00 59.83 316 LEU A O 1
ATOM 2214 N N . THR A 1 286 ? 32.081 -9.362 32.126 1.00 62.86 317 THR A N 1
ATOM 2215 C CA . THR A 1 286 ? 30.729 -9.025 32.527 1.00 61.88 317 THR A CA 1
ATOM 2216 C C . THR A 1 286 ? 30.406 -7.605 32.067 1.00 63.01 317 THR A C 1
ATOM 2217 O O . THR A 1 286 ? 31.217 -6.695 32.212 1.00 61.42 317 THR A O 1
ATOM 2221 N N . ALA A 1 287 ? 29.227 -7.417 31.493 1.00 61.81 318 ALA A N 1
ATOM 2222 C CA . ALA A 1 287 ? 28.839 -6.095 31.023 1.00 55.60 318 ALA A CA 1
ATOM 2223 C C . ALA A 1 287 ? 27.428 -5.756 31.448 1.00 55.53 318 ALA A C 1
ATOM 2224 O O . ALA A 1 287 ? 26.603 -6.637 31.692 1.00 58.44 318 ALA A O 1
ATOM 2226 N N . THR A 1 288 ? 27.157 -4.466 31.544 1.00 55.51 319 THR A N 1
ATOM 2227 C CA . THR A 1 288 ? 25.809 -4.002 31.812 1.00 50.06 319 THR A CA 1
ATOM 2228 C C . THR A 1 288 ? 25.204 -3.414 30.540 1.00 47.43 319 THR A C 1
ATOM 2229 O O . THR A 1 288 ? 25.779 -2.519 29.913 1.00 48.13 319 THR A O 1
ATOM 2233 N N . VAL A 1 289 ? 24.056 -3.954 30.146 1.00 39.46 320 VAL A N 1
ATOM 2234 C CA . VAL A 1 289 ? 23.339 -3.442 28.992 1.00 39.02 320 VAL A CA 1
ATOM 2235 C C . VAL A 1 289 ? 22.135 -2.599 29.435 1.00 36.87 320 VAL A C 1
ATOM 2236 O O . VAL A 1 289 ? 21.260 -3.066 30.163 1.00 30.45 320 VAL A O 1
ATOM 2240 N N . THR A 1 290 ? 22.124 -1.341 29.007 1.00 32.00 321 THR A N 1
ATOM 2241 C CA . THR A 1 290 ? 21.073 -0.420 29.375 1.00 34.81 321 THR A CA 1
ATOM 2242 C C . THR A 1 290 ? 20.080 -0.313 28.205 1.00 38.69 321 THR A C 1
ATOM 2243 O O . THR A 1 290 ? 20.475 -0.236 27.036 1.00 37.50 321 THR A O 1
ATOM 2247 N N . LEU A 1 291 ? 18.793 -0.332 28.527 1.00 38.21 322 LEU A N 1
ATOM 2248 C CA . LEU A 1 291 ? 17.751 -0.287 27.515 1.00 38.88 322 LEU A CA 1
ATOM 2249 C C . LEU A 1 291 ? 17.116 1.095 27.476 1.00 38.38 322 LEU A C 1
ATOM 2250 O O . LEU A 1 291 ? 17.079 1.789 28.488 1.00 37.00 322 LEU A O 1
ATOM 2255 N N . TYR A 1 292 ? 16.644 1.494 26.300 1.00 33.52 323 TYR A N 1
ATOM 2256 C CA . TYR A 1 292 ? 15.778 2.649 26.188 1.00 36.19 323 TYR A CA 1
ATOM 2257 C C . TYR A 1 292 ? 14.429 2.291 26.787 1.00 41.30 323 TYR A C 1
ATOM 2258 O O . TYR A 1 292 ? 13.789 3.092 27.462 1.00 45.30 323 TYR A O 1
ATOM 2267 N N . ASP A 1 293 ? 13.996 1.070 26.521 1.00 44.27 324 ASP A N 1
ATOM 2268 C CA . ASP A 1 293 ? 12.662 0.648 26.887 1.00 44.41 324 ASP A CA 1
ATOM 2269 C C . ASP A 1 293 ? 12.653 0.038 28.274 1.00 46.06 324 ASP A C 1
ATOM 2270 O O . ASP A 1 293 ? 13.692 -0.321 28.820 1.00 48.62 324 ASP A O 1
ATOM 2275 N N . THR A 1 294 ? 11.458 -0.060 28.840 1.00 46.85 325 THR A N 1
ATOM 2276 C CA . THR A 1 294 ? 11.280 -0.458 30.222 1.00 41.98 325 THR A CA 1
ATOM 2277 C C . THR A 1 294 ? 10.816 -1.908 30.333 1.00 45.89 325 THR A C 1
ATOM 2278 O O . THR A 1 294 ? 9.962 -2.367 29.566 1.00 45.02 325 THR A O 1
ATOM 2282 N N . LEU A 1 295 ? 11.390 -2.629 31.289 1.00 42.85 326 LEU A N 1
ATOM 2283 C CA . LEU A 1 295 ? 11.058 -4.029 31.489 1.00 39.92 326 LEU A CA 1
ATOM 2284 C C . LEU A 1 295 ? 9.828 -4.162 32.383 1.00 43.47 326 LEU A C 1
ATOM 2285 O O . LEU A 1 295 ? 9.726 -3.504 33.421 1.00 52.16 326 LEU A O 1
ATOM 2290 N N . VAL A 1 296 ? 8.907 -5.033 31.976 1.00 39.92 327 VAL A N 1
ATOM 2291 C CA . VAL A 1 296 ? 7.689 -5.311 32.720 1.00 40.54 327 VAL A CA 1
ATOM 2292 C C . VAL A 1 296 ? 7.882 -6.369 33.802 1.00 49.29 327 VAL A C 1
ATOM 2293 O O . VAL A 1 296 ? 8.330 -7.490 33.541 1.00 53.95 327 VAL A O 1
ATOM 2297 N N . ASP A 1 297 ? 7.520 -5.993 35.020 1.00 51.13 328 ASP A N 1
ATOM 2298 C CA . ASP A 1 297 ? 7.526 -6.886 36.163 1.00 47.57 328 ASP A CA 1
ATOM 2299 C C . ASP A 1 297 ? 6.874 -8.223 35.808 1.00 45.85 328 ASP A C 1
ATOM 2300 O O . ASP A 1 297 ? 5.772 -8.262 35.266 1.00 45.34 328 ASP A O 1
ATOM 2305 N N . GLY A 1 298 ? 7.576 -9.313 36.108 1.00 47.38 329 GLY A N 1
ATOM 2306 C CA . GLY A 1 298 ? 7.060 -10.659 35.917 1.00 41.73 329 GLY A CA 1
ATOM 2307 C C . GLY A 1 298 ? 7.191 -11.218 34.512 1.00 47.32 329 GLY A C 1
ATOM 2308 O O . GLY A 1 298 ? 6.681 -12.299 34.224 1.00 48.58 329 GLY A O 1
ATOM 2309 N N . LYS A 1 299 ? 7.876 -10.491 33.633 1.00 50.05 330 LYS A N 1
ATOM 2310 C CA . LYS A 1 299 ? 8.047 -10.935 32.254 1.00 41.38 330 LYS A CA 1
ATOM 2311 C C . LYS A 1 299 ? 9.409 -11.555 31.985 1.00 43.35 330 LYS A C 1
ATOM 2312 O O . LYS A 1 299 ? 10.399 -11.236 32.636 1.00 45.36 330 LYS A O 1
ATOM 2318 N N . THR A 1 300 ? 9.446 -12.447 31.002 1.00 49.80 331 THR A N 1
ATOM 2319 C CA . THR A 1 300 ? 10.674 -13.121 30.617 1.00 40.07 331 THR A CA 1
ATOM 2320 C C . THR A 1 300 ? 11.150 -12.542 29.284 1.00 35.70 331 THR A C 1
ATOM 2321 O O . THR A 1 300 ? 10.343 -12.213 28.401 1.00 30.06 331 THR A O 1
ATOM 2325 N N . TYR A 1 301 ? 12.461 -12.384 29.153 1.00 30.32 332 TYR A N 1
ATOM 2326 C CA . TYR A 1 301 ? 13.021 -11.719 27.987 1.00 31.27 332 TYR A CA 1
ATOM 2327 C C . TYR A 1 301 ? 14.082 -12.590 27.400 1.00 36.50 332 TYR A C 1
ATOM 2328 O O . TYR A 1 301 ? 14.835 -13.237 28.123 1.00 39.31 332 TYR A O 1
ATOM 2337 N N . THR A 1 302 ? 14.139 -12.632 26.079 1.00 42.48 333 THR A N 1
ATOM 2338 C CA . THR A 1 302 ? 15.202 -13.392 25.440 1.00 41.19 333 THR A CA 1
ATOM 2339 C C . THR A 1 302 ? 16.271 -12.471 24.790 1.00 36.06 333 THR A C 1
ATOM 2340 O O . THR A 1 302 ? 15.966 -11.570 24.009 1.00 36.20 333 THR A O 1
ATOM 2344 N N . VAL A 1 303 ? 17.521 -12.707 25.176 1.00 38.78 334 VAL A N 1
ATOM 2345 C CA . VAL A 1 303 ? 18.669 -11.928 24.743 1.00 36.05 334 VAL A CA 1
ATOM 2346 C C . VAL A 1 303 ? 19.530 -12.692 23.744 1.00 38.37 334 VAL A C 1
ATOM 2347 O O . VAL A 1 303 ? 20.230 -13.640 24.095 1.00 45.88 334 VAL A O 1
ATOM 2351 N N . VAL A 1 304 ? 19.491 -12.259 22.497 1.00 30.22 335 VAL A N 1
ATOM 2352 C CA . VAL A 1 304 ? 20.291 -12.868 21.459 1.00 26.20 335 VAL A CA 1
ATOM 2353 C C . VAL A 1 304 ? 21.554 -12.028 21.185 1.00 29.65 335 VAL A C 1
ATOM 2354 O O . VAL A 1 304 ? 21.468 -10.882 20.734 1.00 24.71 335 VAL A O 1
ATOM 2358 N N . THR A 1 305 ? 22.715 -12.613 21.471 1.00 28.55 336 THR A N 1
ATOM 2359 C CA . THR A 1 305 ? 24.012 -11.979 21.243 1.00 28.14 336 THR A CA 1
ATOM 2360 C C . THR A 1 305 ? 24.649 -12.527 19.987 1.00 30.21 336 THR A C 1
ATOM 2361 O O . THR A 1 305 ? 24.692 -13.732 19.773 1.00 43.89 336 THR A O 1
ATOM 2365 N N . SER A 1 306 ? 25.170 -11.644 19.159 1.00 32.05 337 SER A N 1
ATOM 2366 C CA . SER A 1 306 ? 25.867 -12.059 17.956 1.00 32.58 337 SER A CA 1
ATOM 2367 C C . SER A 1 306 ? 27.051 -11.153 17.755 1.00 32.43 337 SER A C 1
ATOM 2368 O O . SER A 1 306 ? 27.085 -10.055 18.285 1.00 35.05 337 SER A O 1
ATOM 2371 N N . GLY A 1 307 ? 28.032 -11.617 16.998 1.00 38.61 338 GLY A N 1
ATOM 2372 C CA . GLY A 1 307 ? 29.142 -10.770 16.594 1.00 45.99 338 GLY A CA 1
ATOM 2373 C C . GLY A 1 307 ? 30.175 -10.406 17.648 1.00 47.52 338 GLY A C 1
ATOM 2374 O O . GLY A 1 307 ? 31.052 -9.584 17.396 1.00 54.87 338 GLY A O 1
ATOM 2375 N N . LEU A 1 308 ? 30.081 -11.003 18.826 1.00 43.62 339 LEU A N 1
ATOM 2376 C CA . LEU A 1 308 ? 31.065 -10.762 19.868 1.00 52.16 339 LEU A CA 1
ATOM 2377 C C . LEU A 1 308 ? 32.383 -11.495 19.571 1.00 65.71 339 LEU A C 1
ATOM 2378 O O . LEU A 1 308 ? 32.380 -12.597 19.014 1.00 70.76 339 LEU A O 1
ATOM 2383 N N . LYS A 1 309 ? 33.509 -10.893 19.948 1.00 64.58 340 LYS A N 1
ATOM 2384 C CA . LYS A 1 309 ? 34.801 -11.566 19.828 1.00 56.92 340 LYS A CA 1
ATOM 2385 C C . LYS A 1 309 ? 35.542 -11.587 21.160 1.00 65.99 340 LYS A C 1
ATOM 2386 O O . LYS A 1 309 ? 35.201 -10.850 22.084 1.00 61.71 340 LYS A O 1
ATOM 2392 N N . ASP A 1 310 ? 36.565 -12.437 21.238 1.00 80.46 341 ASP A N 1
ATOM 2393 C CA . ASP A 1 310 ? 37.438 -12.552 22.409 1.00 89.15 341 ASP A CA 1
ATOM 2394 C C . ASP A 1 310 ? 38.256 -11.302 22.665 1.00 94.78 341 ASP A C 1
ATOM 2395 O O . ASP A 1 310 ? 38.386 -10.440 21.798 1.00 96.59 341 ASP A O 1
ATOM 2400 N N . THR A 1 311 ? 38.827 -11.222 23.861 1.00 97.08 342 THR A N 1
ATOM 2401 C CA . THR A 1 311 ? 39.860 -10.241 24.140 1.00 96.70 342 THR A CA 1
ATOM 2402 C C . THR A 1 311 ? 41.014 -10.496 23.180 1.00 94.47 342 THR A C 1
ATOM 2403 O O . THR A 1 311 ? 41.859 -9.632 22.960 1.00 98.26 342 THR A O 1
ATOM 2407 N N . ALA A 1 312 ? 41.046 -11.693 22.608 1.00 86.05 343 ALA A N 1
ATOM 2408 C CA . ALA A 1 312 ? 42.034 -11.998 21.589 1.00 85.58 343 ALA A CA 1
ATOM 2409 C C . ALA A 1 312 ? 41.534 -13.001 20.554 1.00 85.75 343 ALA A C 1
ATOM 2410 O O . ALA A 1 312 ? 41.856 -14.186 20.627 1.00 88.81 343 ALA A O 1
ATOM 2412 N N . GLY A 1 313 ? 40.737 -12.519 19.602 1.00 86.56 344 GLY A N 1
ATOM 2413 C CA . GLY A 1 313 ? 40.481 -13.250 18.373 1.00 85.74 344 GLY A CA 1
ATOM 2414 C C . GLY A 1 313 ? 39.213 -14.072 18.220 1.00 81.63 344 GLY A C 1
ATOM 2415 O O . GLY A 1 313 ? 38.362 -13.742 17.398 1.00 79.13 344 GLY A O 1
ATOM 2416 N N . LYS A 1 314 ? 39.098 -15.160 18.977 1.00 82.03 345 LYS A N 1
ATOM 2417 C CA . LYS A 1 314 ? 38.009 -16.121 18.779 1.00 76.79 345 LYS A CA 1
ATOM 2418 C C . LYS A 1 314 ? 36.640 -15.456 18.830 1.00 72.31 345 LYS A C 1
ATOM 2419 O O . LYS A 1 314 ? 36.454 -14.419 19.467 1.00 66.27 345 LYS A O 1
ATOM 2425 N N . GLU A 1 315 ? 35.674 -16.057 18.150 1.00 72.86 346 GLU A N 1
ATOM 2426 C CA . GLU A 1 315 ? 34.330 -15.501 18.110 1.00 65.53 346 GLU A CA 1
ATOM 2427 C C . GLU A 1 315 ? 33.413 -16.238 19.075 1.00 64.27 346 GLU A C 1
ATOM 2428 O O . GLU A 1 315 ? 33.385 -17.470 19.095 1.00 63.21 346 GLU A O 1
ATOM 2434 N N . PHE A 1 316 ? 32.665 -15.496 19.883 1.00 58.52 347 PHE A N 1
ATOM 2435 C CA . PHE A 1 316 ? 31.605 -16.128 20.654 1.00 56.10 347 PHE A CA 1
ATOM 2436 C C . PHE A 1 316 ? 30.613 -16.685 19.658 1.00 59.54 347 PHE A C 1
ATOM 2437 O O . PHE A 1 316 ? 30.419 -16.120 18.587 1.00 62.38 347 PHE A O 1
ATOM 2445 N N . GLU A 1 317 ? 29.979 -17.795 19.998 1.00 63.11 348 GLU A N 1
ATOM 2446 C CA . GLU A 1 317 ? 28.933 -18.313 19.135 1.00 61.99 348 GLU A CA 1
ATOM 2447 C C . GLU A 1 317 ? 27.659 -17.482 19.348 1.00 52.48 348 GLU A C 1
ATOM 2448 O O . GLU A 1 317 ? 27.318 -17.140 20.489 1.00 53.19 348 GLU A O 1
ATOM 2454 N N . THR A 1 318 ? 26.959 -17.138 18.270 1.00 40.46 349 THR A N 1
ATOM 2455 C CA . THR A 1 318 ? 25.667 -16.506 18.473 1.00 50.53 349 THR A CA 1
ATOM 2456 C C . THR A 1 318 ? 24.963 -17.326 19.546 1.00 50.57 349 THR A C 1
ATOM 2457 O O . THR A 1 318 ? 24.977 -18.550 19.525 1.00 45.96 349 THR A O 1
ATOM 2461 N N . SER A 1 319 ? 24.386 -16.639 20.517 1.00 47.36 350 SER A N 1
ATOM 2462 C CA . SER A 1 319 ? 23.848 -17.324 21.663 1.00 37.58 350 SER A CA 1
ATOM 2463 C C . SER A 1 319 ? 22.513 -16.731 22.066 1.00 36.97 350 SER A C 1
ATOM 2464 O O . SER A 1 319 ? 22.235 -15.554 21.827 1.00 38.94 350 SER A O 1
ATOM 2467 N N . THR A 1 320 ? 21.685 -17.566 22.668 1.00 36.62 351 THR A N 1
ATOM 2468 C CA . THR A 1 320 ? 20.383 -17.152 23.140 1.00 40.58 351 THR A CA 1
ATOM 2469 C C . THR A 1 320 ? 20.328 -17.431 24.625 1.00 49.73 351 THR A C 1
ATOM 2470 O O . THR A 1 320 ? 20.676 -18.520 25.072 1.00 53.97 351 THR A O 1
ATOM 2474 N N . ASN A 1 321 ? 19.921 -16.431 25.392 1.00 51.56 352 ASN A N 1
ATOM 2475 C CA . ASN A 1 321 ? 19.914 -16.530 26.840 1.00 45.88 352 ASN A CA 1
ATOM 2476 C C . ASN A 1 321 ? 18.797 -15.662 27.377 1.00 46.68 352 ASN A C 1
ATOM 2477 O O . ASN A 1 321 ? 18.628 -14.526 26.936 1.00 47.99 352 ASN A O 1
ATOM 2482 N N . GLU A 1 322 ? 18.018 -16.193 28.310 1.00 50.04 353 GLU A N 1
ATOM 2483 C CA . GLU A 1 322 ? 16.902 -15.429 28.858 1.00 52.39 353 GLU A CA 1
ATOM 2484 C C . GLU A 1 322 ? 17.086 -15.057 30.330 1.00 49.57 353 GLU A C 1
ATOM 2485 O O . GLU A 1 322 ? 17.937 -15.601 31.041 1.00 46.63 353 GLU A O 1
ATOM 2491 N N . PHE A 1 323 ? 16.301 -14.078 30.756 1.00 47.98 354 PHE A N 1
ATOM 2492 C CA . PHE A 1 323 ? 16.182 -13.726 32.162 1.00 43.97 354 PHE A CA 1
ATOM 2493 C C . PHE A 1 323 ? 14.741 -13.288 32.347 1.00 41.33 354 PHE A C 1
ATOM 2494 O O . PHE A 1 323 ? 14.029 -13.033 31.365 1.00 39.79 354 PHE A O 1
ATOM 2502 N N . THR A 1 324 ? 14.312 -13.221 33.600 1.00 40.61 355 THR A N 1
ATOM 2503 C CA . THR A 1 324 ? 12.945 -12.864 33.935 1.00 36.49 355 THR A CA 1
ATOM 2504 C C . THR A 1 324 ? 13.080 -11.740 34.911 1.00 39.26 355 THR A C 1
ATOM 2505 O O . THR A 1 324 ? 13.892 -11.823 35.842 1.00 39.27 355 THR A O 1
ATOM 2509 N N . TYR A 1 325 ? 12.318 -10.677 34.692 1.00 40.95 356 TYR A N 1
ATOM 2510 C CA . TYR A 1 325 ? 12.382 -9.506 35.562 1.00 38.42 356 TYR A CA 1
ATOM 2511 C C . TYR A 1 325 ? 11.324 -9.584 36.656 1.00 42.77 356 TYR A C 1
ATOM 2512 O O . TYR A 1 325 ? 10.141 -9.737 36.374 1.00 46.66 356 TYR A O 1
ATOM 2521 N N . ASN A 1 326 ? 11.764 -9.505 37.907 1.00 49.82 357 ASN A N 1
ATOM 2522 C CA . ASN A 1 326 ? 10.854 -9.484 39.046 1.00 48.30 357 ASN A CA 1
ATOM 2523 C C . ASN A 1 326 ? 11.190 -8.342 39.988 1.00 58.44 357 ASN A C 1
ATOM 2524 O O . ASN A 1 326 ? 12.288 -8.272 40.549 1.00 56.76 357 ASN A O 1
ATOM 2529 N N . LYS A 1 327 ? 10.237 -7.435 40.146 1.00 48.74 358 LYS A N 1
ATOM 2530 C CA . LYS A 1 327 ? 10.361 -6.342 41.094 1.00 50.63 358 LYS A CA 1
ATOM 2531 C C . LYS A 1 327 ? 9.885 -6.828 42.462 1.00 50.69 358 LYS A C 1
ATOM 2532 O O . LYS A 1 327 ? 8.699 -7.112 42.639 1.00 53.51 358 LYS A O 1
ATOM 2538 N N . PRO A 1 328 ? 10.807 -6.933 43.431 1.00 51.45 359 PRO A N 1
ATOM 2539 C CA . PRO A 1 328 ? 10.468 -7.440 44.765 1.00 45.79 359 PRO A CA 1
ATOM 2540 C C . PRO A 1 328 ? 9.344 -6.646 45.406 1.00 40.03 359 PRO A C 1
ATOM 2541 O O . PRO A 1 328 ? 9.072 -5.505 45.022 1.00 44.37 359 PRO A O 1
ATOM 2545 N N . VAL A 1 329 ? 8.678 -7.264 46.370 1.00 48.30 360 VAL A N 1
ATOM 2546 C CA . VAL A 1 329 ? 7.587 -6.613 47.056 1.00 38.70 360 VAL A CA 1
ATOM 2547 C C . VAL A 1 329 ? 7.930 -6.437 48.528 1.00 38.10 360 VAL A C 1
ATOM 2548 O O . VAL A 1 329 ? 7.734 -7.352 49.333 1.00 44.96 360 VAL A O 1
ATOM 2552 N N . PRO A 1 330 ? 8.460 -5.257 48.885 1.00 36.25 361 PRO A N 1
ATOM 2553 C CA . PRO A 1 330 ? 8.715 -4.904 50.288 1.00 32.18 361 PRO A CA 1
ATOM 2554 C C . PRO A 1 330 ? 7.446 -5.047 51.116 1.00 39.47 361 PRO A C 1
ATOM 2555 O O . PRO A 1 330 ? 6.388 -4.555 50.723 1.00 42.04 361 PRO A O 1
ATOM 2559 N N . ALA A 1 331 ? 7.552 -5.710 52.256 1.00 38.77 362 ALA A N 1
ATOM 2560 C CA . ALA A 1 331 ? 6.413 -5.849 53.140 1.00 38.08 362 ALA A CA 1
ATOM 2561 C C . ALA A 1 331 ? 6.738 -5.265 54.504 1.00 38.70 362 ALA A C 1
ATOM 2562 O O . ALA A 1 331 ? 5.866 -4.711 55.173 1.00 37.33 362 ALA A O 1
ATOM 2564 N N . SER A 1 332 ? 7.991 -5.396 54.923 1.00 35.40 363 SER A N 1
ATOM 2565 C CA . SER A 1 332 ? 8.393 -4.818 56.195 1.00 33.71 363 SER A CA 1
ATOM 2566 C C . SER A 1 332 ? 9.780 -4.151 56.152 1.00 30.31 363 SER A C 1
ATOM 2567 O O . SER A 1 332 ? 10.604 -4.441 55.280 1.00 29.89 363 SER A O 1
ATOM 2570 N N . ILE A 1 333 ? 10.010 -3.236 57.087 1.00 25.44 364 ILE A N 1
ATOM 2571 C CA . ILE A 1 333 ? 11.299 -2.600 57.202 1.00 31.32 364 ILE A CA 1
ATOM 2572 C C . ILE A 1 333 ? 11.595 -2.263 58.649 1.00 34.08 364 ILE A C 1
ATOM 2573 O O . ILE A 1 333 ? 10.733 -1.758 59.360 1.00 31.01 364 ILE A O 1
ATOM 2578 N N . THR A 1 334 ? 12.816 -2.577 59.084 1.00 30.74 365 THR A N 1
ATOM 2579 C CA . THR A 1 334 ? 13.241 -2.284 60.449 1.00 26.33 365 THR A CA 1
ATOM 2580 C C . THR A 1 334 ? 14.712 -1.877 60.516 1.00 26.26 365 THR A C 1
ATOM 2581 O O . THR A 1 334 ? 15.500 -2.216 59.636 1.00 25.75 365 THR A O 1
ATOM 2585 N N . PHE A 1 335 ? 15.055 -1.144 61.575 1.00 23.48 366 PHE A N 1
ATOM 2586 C CA . PHE A 1 335 ? 16.421 -0.778 61.888 1.00 22.44 366 PHE A CA 1
ATOM 2587 C C . PHE A 1 335 ? 17.096 -1.979 62.538 1.00 26.98 366 PHE A C 1
ATOM 2588 O O . PHE A 1 335 ? 16.477 -2.704 63.330 1.00 28.92 366 PHE A O 1
ATOM 2596 N N . ASN A 1 336 ? 18.356 -2.213 62.192 1.00 28.65 367 ASN A N 1
ATOM 2597 C CA . ASN A 1 336 ? 19.006 -3.444 62.615 1.00 32.12 367 ASN A CA 1
ATOM 2598 C C . ASN A 1 336 ? 19.279 -3.480 64.112 1.00 31.19 367 ASN A C 1
ATOM 2599 O O . ASN A 1 336 ? 19.242 -4.546 64.737 1.00 32.24 367 ASN A O 1
ATOM 2604 N N . PHE A 1 337 ? 19.530 -2.318 64.696 1.00 21.61 368 PHE A N 1
ATOM 2605 C CA . PHE A 1 337 ? 19.799 -2.283 66.121 1.00 29.08 368 PHE A CA 1
ATOM 2606 C C . PHE A 1 337 ? 19.112 -1.100 66.783 1.00 31.11 368 PHE A C 1
ATOM 2607 O O . PHE A 1 337 ? 18.620 -0.197 66.113 1.00 30.87 368 PHE A O 1
ATOM 2615 N N . ASN A 1 338 ? 19.102 -1.101 68.109 1.00 34.83 369 ASN A N 1
ATOM 2616 C CA . ASN A 1 338 ? 18.526 0.008 68.861 1.00 35.70 369 ASN A CA 1
ATOM 2617 C C . ASN A 1 338 ? 19.469 1.208 68.918 1.00 31.38 369 ASN A C 1
ATOM 2618 O O . ASN A 1 338 ? 19.199 2.180 69.618 1.00 37.57 369 ASN A O 1
ATOM 2623 N N . LYS A 1 339 ? 20.558 1.145 68.158 1.00 26.71 370 LYS A N 1
ATOM 2624 C CA . LYS A 1 339 ? 21.619 2.143 68.246 1.00 30.00 370 LYS A CA 1
ATOM 2625 C C . LYS A 1 339 ? 22.410 2.380 66.945 1.00 29.86 370 LYS A C 1
ATOM 2626 O O . LYS A 1 339 ? 22.423 1.553 66.039 1.00 27.09 370 LYS A O 1
ATOM 2632 N N . LEU A 1 340 ? 23.044 3.545 66.866 1.00 21.40 371 LEU A N 1
ATOM 2633 C CA . LEU A 1 340 ? 23.953 3.856 65.780 1.00 28.59 371 LEU A CA 1
ATOM 2634 C C . LEU A 1 340 ? 25.301 4.224 66.378 1.00 27.80 371 LEU A C 1
ATOM 2635 O O . LEU A 1 340 ? 25.362 4.632 67.534 1.00 29.61 371 LEU A O 1
ATOM 2640 N N . PRO A 1 341 ? 26.385 4.079 65.598 1.00 28.50 372 PRO A N 1
ATOM 2641 C CA . PRO A 1 341 ? 27.710 4.504 66.068 1.00 27.60 372 PRO A CA 1
ATOM 2642 C C . PRO A 1 341 ? 27.798 6.036 66.131 1.00 32.60 372 PRO A C 1
ATOM 2643 O O . PRO A 1 341 ? 26.932 6.708 65.573 1.00 31.25 372 PRO A O 1
ATOM 2647 N N . GLU A 1 342 ? 28.806 6.571 66.816 1.00 32.78 373 GLU A N 1
ATOM 2648 C CA . GLU A 1 342 ? 29.063 8.007 66.831 1.00 30.00 373 GLU A CA 1
ATOM 2649 C C . GLU A 1 342 ? 30.044 8.326 65.713 1.00 31.67 373 GLU A C 1
ATOM 2650 O O . GLU A 1 342 ? 31.211 7.941 65.785 1.00 30.24 373 GLU A O 1
ATOM 2656 N N . ASP A 1 343 ? 29.571 9.008 64.675 1.00 29.52 374 ASP A N 1
ATOM 2657 C CA . ASP A 1 343 ? 30.414 9.328 63.528 1.00 37.48 374 ASP A CA 1
ATOM 2658 C C . ASP A 1 343 ? 29.852 10.564 62.841 1.00 37.61 374 ASP A C 1
ATOM 2659 O O . ASP A 1 343 ? 28.660 10.835 62.939 1.00 38.15 374 ASP A O 1
ATOM 2664 N N . SER A 1 344 ? 30.700 11.303 62.140 1.00 31.16 375 SER A N 1
ATOM 2665 C CA . SER A 1 344 ? 30.248 12.516 61.475 1.00 39.18 375 SER A CA 1
ATOM 2666 C C . SER A 1 344 ? 29.488 12.243 60.168 1.00 36.25 375 SER A C 1
ATOM 2667 O O . SER A 1 344 ? 28.880 13.148 59.604 1.00 35.10 375 SER A O 1
ATOM 2670 N N . ALA A 1 345 ? 29.504 10.996 59.703 1.00 30.39 376 ALA A N 1
ATOM 2671 C CA . ALA A 1 345 ? 28.726 10.621 58.518 1.00 30.96 376 ALA A CA 1
ATOM 2672 C C . ALA A 1 345 ? 28.350 9.135 58.529 1.00 36.03 376 ALA A C 1
ATOM 2673 O O . ALA A 1 345 ? 29.093 8.280 58.049 1.00 38.60 376 ALA A O 1
ATOM 2675 N N . VAL A 1 346 ? 27.181 8.852 59.090 1.00 31.10 377 VAL A N 1
ATOM 2676 C CA . VAL A 1 346 ? 26.645 7.501 59.209 1.00 20.94 377 VAL A CA 1
ATOM 2677 C C . VAL A 1 346 ? 25.610 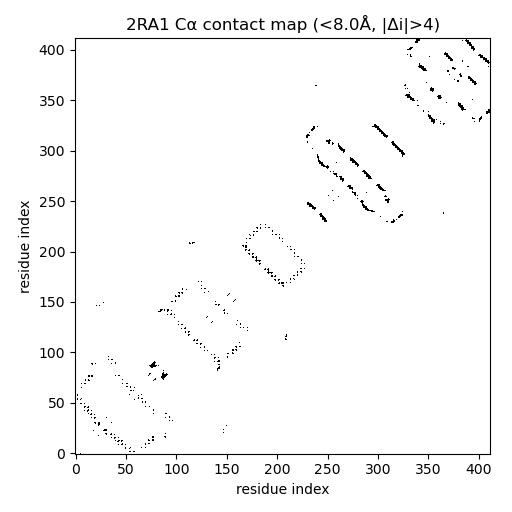7.257 58.102 1.00 20.62 377 VAL A C 1
ATOM 2678 O O . VAL A 1 346 ? 24.600 7.944 58.033 1.00 23.51 377 VAL A O 1
ATOM 2682 N N . ASP A 1 347 ? 25.886 6.299 57.226 1.00 25.09 378 ASP A N 1
ATOM 2683 C CA . ASP A 1 347 ? 24.960 5.913 56.166 1.00 29.40 378 ASP A CA 1
ATOM 2684 C C . ASP A 1 347 ? 23.806 5.082 56.738 1.00 32.16 378 ASP A C 1
ATOM 2685 O O . ASP A 1 347 ? 23.985 3.935 57.129 1.00 35.56 378 ASP A O 1
ATOM 2690 N N . LEU A 1 348 ? 22.621 5.670 56.771 1.00 30.50 379 LEU A N 1
ATOM 2691 C CA . LEU A 1 348 ? 21.440 5.012 57.305 1.00 31.27 379 LEU A CA 1
ATOM 2692 C C . LEU A 1 348 ? 20.937 3.759 56.550 1.00 33.02 379 LEU A C 1
ATOM 2693 O O . LEU A 1 348 ? 20.259 2.920 57.143 1.00 35.73 379 LEU A O 1
ATOM 2698 N N . THR A 1 349 ? 21.245 3.644 55.256 1.00 21.20 380 THR A N 1
ATOM 2699 C CA . THR A 1 349 ? 20.868 2.457 54.481 1.00 27.49 380 THR A CA 1
ATOM 2700 C C . THR A 1 349 ? 21.589 1.182 54.963 1.00 29.73 380 THR A C 1
ATOM 2701 O O . THR A 1 349 ? 21.159 0.068 54.685 1.00 36.11 380 THR A O 1
ATOM 2705 N N . LYS A 1 350 ? 22.679 1.349 55.698 1.00 28.65 381 LYS A N 1
ATOM 2706 C CA . LYS A 1 350 ? 23.434 0.209 56.196 1.00 27.06 381 LYS A CA 1
ATOM 2707 C C . LYS A 1 350 ? 22.845 -0.278 57.509 1.00 28.20 381 LYS A C 1
ATOM 2708 O O . LYS A 1 350 ? 23.344 -1.230 58.090 1.00 31.63 381 LYS A O 1
ATOM 2714 N N . TYR A 1 351 ? 21.789 0.383 57.991 1.00 31.84 382 TYR A N 1
ATOM 2715 C CA . TYR A 1 351 ? 21.285 0.068 59.324 1.00 31.68 382 TYR A CA 1
ATOM 2716 C C . TYR A 1 351 ? 19.868 -0.388 59.316 1.00 26.81 382 TYR A C 1
ATOM 2717 O O . TYR A 1 351 ? 19.197 -0.464 60.342 1.00 32.97 382 TYR A O 1
ATOM 2726 N N . VAL A 1 352 ? 19.410 -0.744 58.143 1.00 29.73 383 VAL A N 1
ATOM 2727 C CA . VAL A 1 352 ? 18.002 -0.972 58.001 1.00 30.08 383 VAL A CA 1
ATOM 2728 C C . VAL A 1 352 ? 17.807 -2.218 57.121 1.00 34.37 383 VAL A C 1
ATOM 2729 O O . VAL A 1 352 ? 18.570 -2.460 56.185 1.00 36.38 383 VAL A O 1
ATOM 2733 N N . THR A 1 353 ? 16.829 -3.043 57.465 1.00 29.30 384 THR A N 1
ATOM 2734 C CA . THR A 1 353 ? 16.572 -4.258 56.708 1.00 28.59 384 THR A CA 1
ATOM 2735 C C . THR A 1 353 ? 15.139 -4.280 56.182 1.00 34.19 384 THR A C 1
ATOM 2736 O O . THR A 1 353 ? 14.194 -3.946 56.907 1.00 23.53 384 THR A O 1
ATOM 2740 N N . VAL A 1 354 ? 15.000 -4.695 54.923 1.00 36.41 385 VAL A N 1
ATOM 2741 C CA . VAL A 1 354 ? 13.716 -4.804 54.250 1.00 35.26 385 VAL A CA 1
ATOM 2742 C C . VAL A 1 354 ? 13.387 -6.269 53.918 1.00 35.43 385 VAL A C 1
ATOM 2743 O O . VAL A 1 354 ? 14.222 -7.009 53.414 1.00 32.99 385 VAL A O 1
ATOM 2747 N N . LYS A 1 355 ? 12.160 -6.680 54.211 1.00 30.42 386 LYS A N 1
ATOM 2748 C CA . LYS A 1 355 ? 11.725 -8.039 53.924 1.00 34.64 386 LYS A CA 1
ATOM 2749 C C . LYS A 1 355 ? 10.418 -8.053 53.135 1.00 35.15 386 LYS A C 1
ATOM 2750 O O . LYS A 1 355 ? 9.642 -7.101 53.198 1.00 35.66 386 LYS A O 1
ATOM 2756 N N . ASP A 1 356 ? 10.195 -9.120 52.376 1.00 38.59 387 ASP A N 1
ATOM 2757 C CA . ASP A 1 356 ? 8.896 -9.369 51.749 1.00 42.28 387 ASP A CA 1
ATOM 2758 C C . ASP A 1 356 ? 7.988 -10.052 52.759 1.00 47.10 387 ASP A C 1
ATOM 2759 O O . ASP A 1 356 ? 8.398 -10.310 53.893 1.00 46.20 387 ASP A O 1
ATOM 2764 N N . ALA A 1 357 ? 6.770 -10.374 52.338 1.00 52.94 388 ALA A N 1
ATOM 2765 C CA . ALA A 1 357 ? 5.744 -10.893 53.253 1.00 53.03 388 ALA A CA 1
ATOM 2766 C C . ALA A 1 357 ? 6.129 -12.218 53.930 1.00 48.41 388 ALA A C 1
ATOM 2767 O O . ALA A 1 357 ? 5.881 -12.418 55.126 1.00 49.31 388 ALA A O 1
ATOM 2769 N N . ALA A 1 358 ? 6.742 -13.104 53.153 1.00 40.77 389 ALA A N 1
ATOM 2770 C CA . ALA A 1 358 ? 7.312 -14.351 53.658 1.00 43.54 389 ALA A CA 1
ATOM 2771 C C . ALA A 1 358 ? 8.470 -14.136 54.659 1.00 54.71 389 ALA A C 1
ATOM 2772 O O . ALA A 1 358 ? 8.920 -15.084 55.316 1.00 58.80 389 ALA A O 1
ATOM 2774 N N . GLY A 1 359 ? 8.967 -12.903 54.752 1.00 47.16 390 GLY A N 1
ATOM 2775 C CA . GLY A 1 359 ? 9.985 -12.576 55.734 1.00 40.93 390 GLY A CA 1
ATOM 2776 C C . GLY A 1 359 ? 11.380 -12.836 55.221 1.00 43.64 390 GLY A C 1
ATOM 2777 O O . GLY A 1 359 ? 12.328 -12.929 56.002 1.00 47.58 390 GLY A O 1
ATOM 2778 N N . ASN A 1 360 ? 11.499 -12.971 53.902 1.00 37.62 391 ASN A N 1
ATOM 2779 C CA . ASN A 1 360 ? 12.797 -13.015 53.260 1.00 43.46 391 ASN A CA 1
ATOM 2780 C C . ASN A 1 360 ? 13.333 -11.613 53.066 1.00 48.00 391 ASN A C 1
ATOM 2781 O O . ASN A 1 360 ? 12.600 -10.705 52.659 1.00 41.96 391 ASN A O 1
ATOM 2786 N N . VAL A 1 361 ? 14.619 -11.451 53.354 1.00 48.55 392 VAL A N 1
ATOM 2787 C CA . VAL A 1 361 ? 15.294 -10.179 53.220 1.00 33.14 392 VAL A CA 1
ATOM 2788 C C . VAL A 1 361 ? 15.430 -9.828 51.756 1.00 43.63 392 VAL A C 1
ATOM 2789 O O . VAL A 1 361 ? 15.903 -10.639 50.960 1.00 49.76 392 VAL A O 1
ATOM 2793 N N . ILE A 1 362 ? 15.012 -8.616 51.404 1.00 46.01 393 ILE A N 1
ATOM 2794 C CA . ILE A 1 362 ? 15.142 -8.115 50.042 1.00 43.49 393 ILE A CA 1
ATOM 2795 C C . ILE A 1 362 ? 16.428 -7.322 49.934 1.00 46.31 393 ILE A C 1
ATOM 2796 O O . ILE A 1 362 ? 16.522 -6.215 50.472 1.00 50.34 393 ILE A O 1
ATOM 2801 N N . LYS A 1 363 ? 17.423 -7.870 49.246 1.00 46.91 394 LYS A N 1
ATOM 2802 C CA . LYS A 1 363 ? 18.731 -7.215 49.228 1.00 52.75 394 LYS A CA 1
ATOM 2803 C C . LYS A 1 363 ? 18.817 -6.026 48.263 1.00 49.56 394 LYS A C 1
ATOM 2804 O O . LYS A 1 363 ? 19.486 -5.044 48.552 1.00 49.70 394 LYS A O 1
ATOM 2810 N N . SER A 1 364 ? 18.121 -6.094 47.136 1.00 49.12 395 SER A N 1
ATOM 2811 C CA . SER A 1 364 ? 18.186 -5.004 46.174 1.00 50.06 395 SER A CA 1
ATOM 2812 C C . SER A 1 364 ? 16.839 -4.783 45.505 1.00 41.54 395 SER A C 1
ATOM 2813 O O . SER A 1 364 ? 15.875 -5.456 45.820 1.00 42.25 395 SER A O 1
ATOM 2816 N N . GLY A 1 365 ? 16.778 -3.811 44.603 1.00 45.98 396 GLY A N 1
ATOM 2817 C CA . GLY A 1 365 ? 15.582 -3.556 43.826 1.00 48.37 396 GLY A CA 1
ATOM 2818 C C . GLY A 1 365 ? 14.577 -2.653 44.501 1.00 57.25 396 GLY A C 1
ATOM 2819 O O . GLY A 1 365 ? 13.376 -2.783 44.262 1.00 66.14 396 GLY A O 1
ATOM 2820 N N . PHE A 1 366 ? 15.053 -1.737 45.341 1.00 52.52 397 PHE A N 1
ATOM 2821 C CA . PHE A 1 366 ? 14.161 -0.770 45.966 1.00 50.03 397 PHE A CA 1
ATOM 2822 C C . PHE A 1 366 ? 14.908 0.466 46.437 1.00 51.28 397 PHE A C 1
ATOM 2823 O O . PHE A 1 366 ? 16.104 0.410 46.724 1.00 56.95 397 PHE A O 1
ATOM 2831 N N . GLU A 1 367 ? 14.185 1.576 46.541 1.00 53.59 398 GLU A N 1
ATOM 2832 C CA . GLU A 1 367 ? 14.753 2.818 47.041 1.00 59.58 398 GLU A CA 1
ATOM 2833 C C . GLU A 1 367 ? 14.313 3.149 48.471 1.00 50.36 398 GLU A C 1
ATOM 2834 O O . GLU A 1 367 ? 13.193 2.828 48.897 1.00 46.30 398 GLU A O 1
ATOM 2840 N N . LEU A 1 368 ? 15.209 3.804 49.200 1.00 40.95 399 LEU A N 1
ATOM 2841 C CA . LEU A 1 368 ? 14.935 4.208 50.569 1.00 42.02 399 LEU A CA 1
ATOM 2842 C C . LEU A 1 368 ? 14.900 5.713 50.721 1.00 44.09 399 LEU A C 1
ATOM 2843 O O . LEU A 1 368 ? 15.819 6.408 50.268 1.00 43.39 399 LEU A O 1
ATOM 2848 N N . GLU A 1 369 ? 13.860 6.221 51.382 1.00 34.67 400 GLU A N 1
ATOM 2849 C CA . GLU A 1 369 ? 13.834 7.633 51.721 1.00 33.32 400 GLU A CA 1
ATOM 2850 C C . GLU A 1 369 ? 13.792 7.788 53.234 1.00 33.97 400 GLU A C 1
ATOM 2851 O O . GLU A 1 369 ? 13.170 6.981 53.925 1.00 37.51 400 GLU A O 1
ATOM 2857 N N . PHE A 1 370 ? 14.478 8.814 53.739 1.00 33.64 401 PHE A N 1
ATOM 2858 C CA . PHE A 1 370 ? 14.643 9.030 55.179 1.00 34.35 401 PHE A CA 1
ATOM 2859 C C . PHE A 1 370 ? 14.169 10.394 55.647 1.00 31.46 401 PHE A C 1
ATOM 2860 O O . PHE A 1 370 ? 14.258 11.385 54.927 1.00 34.74 401 PHE A O 1
ATOM 2868 N N . THR A 1 371 ? 13.688 10.439 56.878 1.00 30.80 402 THR A N 1
ATOM 2869 C CA . THR A 1 371 ? 13.581 11.693 57.595 1.00 32.88 402 THR A CA 1
ATOM 2870 C C . THR A 1 371 ? 14.298 11.505 58.919 1.00 28.87 402 THR A C 1
ATOM 2871 O O . THR A 1 371 ? 14.475 10.387 59.408 1.00 23.34 402 THR A O 1
ATOM 2875 N N . SER A 1 372 ? 14.713 12.610 59.504 1.00 34.29 403 SER A N 1
ATOM 2876 C CA . SER A 1 372 ? 15.523 12.542 60.702 1.00 28.57 403 SER A CA 1
ATOM 2877 C C . SER A 1 372 ? 15.455 13.838 61.491 1.00 30.10 403 SER A C 1
ATOM 2878 O O . SER A 1 372 ? 15.188 14.919 60.942 1.00 30.11 403 SER A O 1
ATOM 2881 N N . SER A 1 373 ? 15.717 13.705 62.783 1.00 20.83 404 SER A N 1
ATOM 2882 C CA . SER A 1 373 ? 15.956 14.838 63.632 1.00 20.30 404 SER A CA 1
ATOM 2883 C C . SER A 1 373 ? 17.232 15.567 63.195 1.00 29.61 404 SER A C 1
ATOM 2884 O O . SER A 1 373 ? 17.450 16.717 63.571 1.00 35.44 404 SER A O 1
ATOM 2887 N N A GLU A 1 374 ? 18.053 14.902 62.389 0.50 31.27 405 GLU A N 1
ATOM 2888 N N B GLU A 1 374 ? 18.078 14.901 62.414 0.50 31.41 405 GLU A N 1
ATOM 2889 C CA A GLU A 1 374 ? 19.350 15.451 61.995 0.50 31.08 405 GLU A CA 1
ATOM 2890 C CA B GLU A 1 374 ? 19.352 15.506 62.009 0.50 31.49 405 GLU A CA 1
ATOM 2891 C C A GLU A 1 374 ? 19.410 15.749 60.499 0.50 29.44 405 GLU A C 1
ATOM 2892 C C B GLU A 1 374 ? 19.417 15.752 60.508 0.50 29.46 405 GLU A C 1
ATOM 2893 O O A GLU A 1 374 ? 18.757 15.081 59.702 0.50 27.60 405 GLU A O 1
ATOM 2894 O O B GLU A 1 374 ? 18.781 15.055 59.722 0.50 27.65 405 GLU A O 1
ATOM 2905 N N . LYS A 1 375 ? 20.198 16.753 60.121 1.00 28.46 406 LYS A N 1
ATOM 2906 C CA . LYS A 1 375 ? 20.353 17.090 58.721 1.00 31.71 406 LYS A CA 1
ATOM 2907 C C . LYS A 1 375 ? 20.932 15.915 57.930 1.00 33.06 406 LYS A C 1
ATOM 2908 O O . LYS A 1 375 ? 21.941 15.316 58.314 1.00 32.11 406 LYS A O 1
ATOM 2914 N N . LEU A 1 376 ? 20.277 15.598 56.817 1.00 30.07 407 LEU A N 1
ATOM 2915 C CA . LEU A 1 376 ? 20.655 14.473 55.979 1.00 29.38 407 LEU A CA 1
ATOM 2916 C C . LEU A 1 376 ? 21.437 14.932 54.756 1.00 29.91 407 LEU A C 1
ATOM 2917 O O . LEU A 1 376 ? 21.032 15.857 54.074 1.00 34.81 407 LEU A O 1
ATOM 2922 N N . THR A 1 377 ? 22.558 14.272 54.486 1.00 35.79 408 THR A N 1
ATOM 2923 C CA . THR A 1 377 ? 23.364 14.544 53.299 1.00 34.85 408 THR A CA 1
ATOM 2924 C C . THR A 1 377 ? 23.252 13.377 52.327 1.00 34.11 408 THR A C 1
ATOM 2925 O O . THR A 1 377 ? 23.265 12.221 52.743 1.00 29.42 408 THR A O 1
ATOM 2929 N N . GLN A 1 378 ? 23.131 13.682 51.035 1.00 32.50 409 GLN A N 1
ATOM 2930 C CA . GLN A 1 378 ? 22.856 12.651 50.024 1.00 30.82 409 GLN A CA 1
ATOM 2931 C C . GLN A 1 378 ? 21.597 11.855 50.330 1.00 33.36 409 GLN A C 1
ATOM 2932 O O . GLN A 1 378 ? 21.415 10.769 49.810 1.00 33.07 409 GLN A O 1
ATOM 2938 N N . GLY A 1 379 ? 20.724 12.408 51.165 1.00 33.32 410 GLY A N 1
ATOM 2939 C CA . GLY A 1 379 ? 19.483 11.737 51.508 1.00 37.51 410 GLY A CA 1
ATOM 2940 C C . GLY A 1 379 ? 19.588 10.556 52.474 1.00 39.68 410 GLY A C 1
ATOM 2941 O O . GLY A 1 379 ? 18.561 9.965 52.816 1.00 40.43 410 GLY A O 1
ATOM 2942 N N . LYS A 1 380 ? 20.802 10.231 52.937 1.00 38.13 411 LYS A N 1
ATOM 2943 C CA . LYS A 1 380 ? 21.020 9.016 53.729 1.00 36.53 411 LYS A CA 1
ATOM 2944 C C . LYS A 1 380 ? 22.077 9.102 54.835 1.00 34.02 411 LYS A C 1
ATOM 2945 O O . LYS A 1 380 ? 22.084 8.256 55.719 1.00 37.56 411 LYS A O 1
ATOM 2951 N N . PHE A 1 381 ? 22.959 10.100 54.791 1.00 27.59 412 PHE A N 1
ATOM 2952 C CA . PHE A 1 381 ? 24.002 10.254 55.815 1.00 21.29 412 PHE A CA 1
ATOM 2953 C C . PHE A 1 381 ? 23.614 11.211 56.930 1.00 26.26 412 PHE A C 1
ATOM 2954 O O . PHE A 1 381 ? 23.093 12.303 56.665 1.00 27.81 412 PHE A O 1
ATOM 2962 N N . ILE A 1 382 ? 23.866 10.821 58.177 1.00 18.77 413 ILE A N 1
ATOM 2963 C CA . ILE A 1 382 ? 23.752 11.771 59.295 1.00 23.82 413 ILE A CA 1
ATOM 2964 C C . ILE A 1 382 ? 24.990 11.856 60.200 1.00 22.60 413 ILE A C 1
ATOM 2965 O O . ILE A 1 382 ? 25.777 10.926 60.297 1.00 25.25 413 ILE A O 1
ATOM 2970 N N . ASN A 1 383 ? 25.136 12.990 60.868 1.00 31.63 414 ASN A N 1
ATOM 2971 C CA . ASN A 1 383 ? 26.237 13.225 61.784 1.00 28.37 414 ASN A CA 1
ATOM 2972 C C . ASN A 1 383 ? 25.783 13.025 63.234 1.00 29.26 414 ASN A C 1
ATOM 2973 O O . ASN A 1 383 ? 24.987 13.799 63.754 1.00 32.95 414 ASN A O 1
ATOM 2978 N N . THR A 1 384 ? 26.284 11.984 63.886 1.00 26.23 415 THR A N 1
ATOM 2979 C CA . THR A 1 384 ? 25.839 11.640 65.238 1.00 31.09 415 THR A CA 1
ATOM 2980 C C . THR A 1 384 ? 26.841 12.053 66.312 1.00 33.91 415 THR A C 1
ATOM 2981 O O . THR A 1 384 ? 26.629 11.794 67.503 1.00 40.61 415 THR A O 1
ATOM 2985 N N . THR A 1 385 ? 27.930 12.688 65.889 1.00 33.76 416 THR A N 1
ATOM 2986 C CA . THR A 1 385 ? 28.987 13.080 66.812 1.00 41.95 416 THR A CA 1
ATOM 2987 C C . THR A 1 385 ? 28.443 14.005 67.897 1.00 40.42 416 THR A C 1
ATOM 2988 O O . THR A 1 385 ? 27.664 14.923 67.628 1.00 35.22 416 THR A O 1
ATOM 2992 N N . GLY A 1 386 ? 28.860 13.731 69.130 1.00 45.51 417 GLY A N 1
ATOM 2993 C CA . GLY A 1 386 ? 28.423 14.481 70.293 1.00 43.41 417 GLY A CA 1
ATOM 2994 C C . GLY A 1 386 ? 26.948 14.330 70.617 1.00 49.42 417 GLY A C 1
ATOM 2995 O O . GLY A 1 386 ? 26.393 15.124 71.372 1.00 57.57 417 GLY A O 1
ATOM 2996 N N . LYS A 1 387 ? 26.300 13.323 70.042 1.00 45.67 418 LYS A N 1
ATOM 2997 C CA . LYS A 1 387 ? 24.902 13.064 70.358 1.00 34.70 418 LYS A CA 1
ATOM 2998 C C . LYS A 1 387 ? 24.741 11.734 71.076 1.00 38.34 418 LYS A C 1
ATOM 2999 O O . LYS A 1 387 ? 25.495 10.793 70.843 1.00 38.56 418 LYS A O 1
ATOM 3005 N N . LYS A 1 388 ? 23.762 11.667 71.968 1.00 36.83 419 LYS A N 1
ATOM 3006 C CA . LYS A 1 388 ? 23.479 10.428 72.668 1.00 36.61 419 LYS A CA 1
ATOM 3007 C C . LYS A 1 388 ? 22.228 9.742 72.117 1.00 35.53 419 LYS A C 1
ATOM 3008 O O . LYS A 1 388 ? 22.017 8.542 72.339 1.00 39.50 419 LYS A O 1
ATOM 3014 N N . SER A 1 389 ? 21.419 10.497 71.373 1.00 31.26 420 SER A N 1
ATOM 3015 C CA . SER A 1 389 ? 20.277 9.932 70.648 1.00 27.52 420 SER A CA 1
ATOM 3016 C C . SER A 1 389 ? 20.064 10.657 69.333 1.00 27.07 420 SER A C 1
ATOM 3017 O O . SER A 1 389 ? 20.565 11.769 69.137 1.00 35.12 420 SER A O 1
ATOM 3020 N N . VAL A 1 390 ? 19.318 10.024 68.430 1.00 26.75 421 VAL A N 1
ATOM 3021 C CA . VAL A 1 390 ? 18.805 10.711 67.247 1.00 22.66 421 VAL A CA 1
ATOM 3022 C C . VAL A 1 390 ? 17.501 10.056 66.850 1.00 23.84 421 VAL A C 1
ATOM 3023 O O . VAL A 1 390 ? 17.197 8.952 67.282 1.00 23.57 421 VAL A O 1
ATOM 3027 N N . ILE A 1 391 ? 16.737 10.738 66.013 1.00 24.04 422 ILE A N 1
ATOM 3028 C CA . ILE A 1 391 ? 15.485 10.196 65.551 1.00 14.82 422 ILE A CA 1
ATOM 3029 C C . ILE A 1 391 ? 15.513 10.026 64.046 1.00 21.23 422 ILE A C 1
ATOM 3030 O O . ILE A 1 391 ? 15.943 10.910 63.322 1.00 20.85 422 ILE A O 1
ATOM 3035 N N . VAL A 1 392 ? 15.077 8.868 63.576 1.00 20.82 423 VAL A N 1
ATOM 3036 C CA . VAL A 1 392 ? 15.195 8.566 62.159 1.00 26.77 423 VAL A CA 1
ATOM 3037 C C . VAL A 1 392 ? 13.971 7.786 61.709 1.00 27.64 423 VAL A C 1
ATOM 3038 O O . VAL A 1 392 ? 13.254 7.190 62.524 1.00 18.11 423 VAL A O 1
ATOM 3042 N N . ASN A 1 393 ? 13.745 7.800 60.401 1.00 30.06 424 ASN A N 1
ATOM 3043 C CA . ASN A 1 393 ? 12.580 7.170 59.796 1.00 21.93 424 ASN A CA 1
ATOM 3044 C C . ASN A 1 393 ? 12.937 6.662 58.399 1.00 26.20 424 ASN A C 1
ATOM 3045 O O . ASN A 1 393 ? 13.246 7.437 57.496 1.00 29.69 424 ASN A O 1
ATOM 3050 N N . ALA A 1 394 ? 12.934 5.353 58.221 1.00 26.63 425 ALA A N 1
ATOM 3051 C CA . ALA A 1 394 ? 13.162 4.795 56.904 1.00 21.76 425 ALA A CA 1
ATOM 3052 C C . ALA A 1 394 ? 11.826 4.372 56.275 1.00 31.88 425 ALA A C 1
ATOM 3053 O O . ALA A 1 394 ? 11.006 3.685 56.905 1.00 28.37 425 ALA A O 1
ATOM 3055 N N . THR A 1 395 ? 11.609 4.808 55.040 1.00 30.48 426 THR A N 1
ATOM 3056 C CA . THR A 1 395 ? 10.426 4.427 54.289 1.00 26.20 426 THR A CA 1
ATOM 3057 C C . THR A 1 395 ? 10.922 3.923 52.945 1.00 33.98 426 THR A C 1
ATOM 3058 O O . THR A 1 395 ? 11.800 4.537 52.341 1.00 33.85 426 THR A O 1
ATOM 3062 N N . VAL A 1 396 ? 10.399 2.782 52.501 1.00 41.40 427 VAL A N 1
ATOM 3063 C CA . VAL A 1 396 ? 10.718 2.275 51.174 1.00 45.94 427 VAL A CA 1
ATOM 3064 C C . VAL A 1 396 ? 9.930 3.094 50.173 1.00 45.43 427 VAL A C 1
ATOM 3065 O O . VAL A 1 396 ? 8.701 3.086 50.195 1.00 50.98 427 VAL A O 1
ATOM 3069 N N . LYS A 1 397 ? 10.624 3.815 49.307 1.00 39.81 428 LYS A N 1
ATOM 3070 C CA . LYS A 1 397 ? 9.927 4.681 48.367 1.00 52.51 428 LYS A CA 1
ATOM 3071 C C . LYS A 1 397 ? 9.296 3.820 47.277 1.00 55.83 428 LYS A C 1
ATOM 3072 O O . LYS A 1 397 ? 9.899 2.836 46.839 1.00 52.78 428 LYS A O 1
ATOM 3078 N N . GLY A 1 398 ? 8.079 4.152 46.852 1.00 59.21 429 GLY A N 1
ATOM 3079 C CA . GLY A 1 398 ? 7.246 5.169 47.466 1.00 63.39 429 GLY A CA 1
ATOM 3080 C C . GLY A 1 398 ? 5.994 4.432 47.914 1.00 69.69 429 GLY A C 1
ATOM 3081 O O . GLY A 1 398 ? 4.851 4.830 47.652 1.00 64.98 429 GLY A O 1
ATOM 3082 N N . THR A 1 399 ? 6.254 3.311 48.575 1.00 67.03 430 THR A N 1
ATOM 3083 C CA . THR A 1 399 ? 5.249 2.457 49.170 1.00 52.31 430 THR A CA 1
ATOM 3084 C C . THR A 1 399 ? 4.898 2.984 50.552 1.00 45.12 430 THR A C 1
ATOM 3085 O O . THR A 1 399 ? 5.272 4.098 50.913 1.00 51.68 430 THR A O 1
ATOM 3089 N N . ASN A 1 400 ? 4.202 2.180 51.341 1.00 40.33 431 ASN A N 1
ATOM 3090 C CA . ASN A 1 400 ? 3.878 2.583 52.702 1.00 46.30 431 ASN A CA 1
ATOM 3091 C C . ASN A 1 400 ? 4.548 1.669 53.739 1.00 45.24 431 ASN A C 1
ATOM 3092 O O . ASN A 1 400 ? 4.130 1.594 54.903 1.00 43.30 431 ASN A O 1
ATOM 3097 N N . VAL A 1 401 ? 5.585 0.963 53.302 1.00 42.17 432 VAL A N 1
ATOM 3098 C CA . VAL A 1 401 ? 6.397 0.166 54.212 1.00 37.77 432 VAL A CA 1
ATOM 3099 C C . VAL A 1 401 ? 7.374 1.125 54.853 1.00 34.62 432 VAL A C 1
ATOM 3100 O O . VAL A 1 401 ? 8.156 1.774 54.156 1.00 37.96 432 VAL A O 1
ATOM 3104 N N . THR A 1 402 ? 7.319 1.223 56.178 1.00 24.80 433 THR A N 1
ATOM 3105 C CA . THR A 1 402 ? 8.062 2.243 56.887 1.00 20.65 433 THR A CA 1
ATOM 3106 C C . THR A 1 402 ? 8.370 1.867 58.340 1.00 27.28 433 THR A C 1
ATOM 3107 O O . THR A 1 402 ? 7.627 1.108 58.967 1.00 26.52 433 THR A O 1
ATOM 3111 N N . THR A 1 403 ? 9.469 2.393 58.880 1.00 28.06 434 THR A N 1
ATOM 3112 C CA . THR A 1 403 ? 9.778 2.184 60.301 1.00 25.85 434 THR A CA 1
ATOM 3113 C C . THR A 1 403 ? 8.911 3.064 61.245 1.00 31.69 434 THR A C 1
ATOM 3114 O O . THR A 1 403 ? 8.753 2.754 62.429 1.00 27.39 434 THR A O 1
ATOM 3118 N N . GLY A 1 404 ? 8.341 4.147 60.719 1.00 30.39 435 GLY A N 1
ATOM 3119 C CA . GLY A 1 404 ? 7.823 5.204 61.570 1.00 21.72 435 GLY A CA 1
ATOM 3120 C C . GLY A 1 404 ? 9.012 5.906 62.213 1.00 21.51 435 GLY A C 1
ATOM 3121 O O . GLY A 1 404 ? 10.164 5.557 61.932 1.00 21.14 435 GLY A O 1
ATOM 3122 N N . ASN A 1 405 ? 8.752 6.880 63.083 1.00 19.33 436 ASN A N 1
ATOM 3123 C CA . ASN A 1 405 ? 9.833 7.575 63.791 1.00 19.42 436 ASN A CA 1
ATOM 3124 C C . ASN A 1 405 ? 10.395 6.737 64.921 1.00 23.43 436 ASN A C 1
ATOM 3125 O O . ASN A 1 405 ? 9.660 6.206 65.762 1.00 23.66 436 ASN A O 1
ATOM 3130 N N . VAL A 1 406 ? 11.708 6.568 64.900 1.00 26.53 437 VAL A N 1
ATOM 3131 C CA . VAL A 1 406 ? 12.368 5.710 65.875 1.00 23.88 437 VAL A CA 1
ATOM 3132 C C . VAL A 1 406 ? 13.503 6.507 66.481 1.00 20.71 437 VAL A C 1
ATOM 3133 O O . VAL A 1 406 ? 14.273 7.152 65.769 1.00 24.09 437 VAL A O 1
ATOM 3137 N N . ILE A 1 407 ? 13.588 6.502 67.796 1.00 21.19 438 ILE A N 1
ATOM 3138 C CA . ILE A 1 407 ? 14.702 7.167 68.449 1.00 32.06 438 ILE A CA 1
ATOM 3139 C C . ILE A 1 407 ? 15.799 6.134 68.704 1.00 33.05 438 ILE A C 1
ATOM 3140 O O . ILE A 1 407 ? 15.563 5.124 69.357 1.00 30.78 438 ILE A O 1
ATOM 3145 N N . LEU A 1 408 ? 16.983 6.369 68.145 1.00 31.81 439 LEU A N 1
ATOM 3146 C CA . LEU A 1 408 ? 18.098 5.422 68.278 1.00 28.69 439 LEU A CA 1
ATOM 3147 C C . LEU A 1 408 ? 19.161 5.993 69.183 1.00 29.25 439 LEU A C 1
ATOM 3148 O O . LEU A 1 408 ? 19.467 7.188 69.099 1.00 30.43 439 LEU A O 1
ATOM 3153 N N . ALA A 1 409 ? 19.719 5.151 70.055 1.00 23.05 440 ALA A N 1
ATOM 3154 C CA . ALA A 1 409 ? 20.827 5.581 70.906 1.00 22.49 440 ALA A CA 1
ATOM 3155 C C . ALA A 1 409 ? 22.019 5.809 70.014 1.00 19.76 440 ALA A C 1
ATOM 3156 O O . ALA A 1 409 ? 22.093 5.251 68.925 1.00 23.98 440 ALA A O 1
ATOM 3158 N N . VAL A 1 410 ? 22.947 6.640 70.462 1.00 20.79 441 VAL A N 1
ATOM 3159 C CA . VAL A 1 410 ? 24.271 6.707 69.837 1.00 23.01 441 VAL A CA 1
ATOM 3160 C C . VAL A 1 410 ? 25.351 6.214 70.781 1.00 24.08 441 VAL A C 1
ATOM 3161 O O . VAL A 1 410 ? 25.630 6.814 71.819 1.00 33.02 441 VAL A O 1
ATOM 3165 N N . GLU A 1 411 ? 25.951 5.104 70.404 1.00 31.54 442 GLU A N 1
ATOM 3166 C CA . GLU A 1 411 ? 26.940 4.440 71.219 1.00 43.77 442 GLU A CA 1
ATOM 3167 C C . GLU A 1 411 ? 27.682 3.508 70.303 1.00 49.90 442 GLU A C 1
ATOM 3168 O O . GLU A 1 411 ? 27.089 2.887 69.417 1.00 49.01 442 GLU A O 1
ATOM 3174 N N . ASP A 1 412 ? 28.980 3.398 70.524 1.00 61.28 443 ASP A N 1
ATOM 3175 C CA . ASP A 1 412 ? 29.749 2.315 69.938 1.00 70.33 443 ASP A CA 1
ATOM 3176 C C . ASP A 1 412 ? 29.980 1.291 71.044 1.00 73.68 443 ASP A C 1
ATOM 3177 O O . ASP A 1 412 ? 31.061 1.236 71.632 1.00 77.83 443 ASP A O 1
#

GO terms:
  GO:0042802 identical protein binding (F, IPI)

Solvent-accessible surface area: 22479 Å² total; per-residue (Å²): 160,80,21,59,51,22,7,62,114,6,48,61,49,0,65,88,0,30,69,32,0,14,90,31,9,111,129,80,44,113,36,19,71,31,140,86,0,83,58,18,29,65,114,0,84,126,17,47,61,90,0,40,62,30,0,74,156,60,11,62,119,126,80,112,69,34,43,58,50,0,83,52,28,30,45,42,35,0,90,53,69,134,35,147,117,11,39,0,31,0,12,7,0,6,78,0,36,56,3,0,44,87,0,29,101,6,42,99,59,0,103,56,3,25,91,75,130,59,17,163,97,0,20,96,8,12,81,105,0,22,138,12,14,176,70,83,23,66,21,0,82,111,5,89,23,136,78,8,59,101,40,0,73,57,57,22,37,57,74,0,65,44,15,55,64,140,2,72,79,0,3,30,0,8,71,40,5,115,52,0,46,71,4,28,149,77,71,60,56,124,103,0,92,57,2,7,63,63,1,88,99,54,28,95,100,12,35,110,11,5,79,82,84,0,74,122,31,12,104,65,0,112,64,31,24,66,65,40,55,80,2,94,10,109,47,13,50,31,87,68,38,46,8,0,91,0,30,6,65,29,46,4,48,98,77,16,3,63,44,161,8,9,37,1,17,34,106,80,67,165,77,123,15,151,25,113,37,26,105,36,30,154,83,6,62,34,2,44,0,34,5,141,52,88,6,81,82,42,94,33,3,27,1,52,2,44,48,2,75,4,87,81,47,80,122,11,137,87,22,96,26,91,13,64,21,99,98,48,111,20,48,49,8,78,27,60,122,120,73,2,38,86,70,71,59,7,22,0,38,137,46,16,36,3,76,38,98,89,39,89,67,16,180,84,33,53,108,41,80,19,85,32,66,37,194,48,83,141,45,68,50,2,62,0,57,73,66,164,52,3,67,0,24,0,27,1,102,70,61,139,18,64,30,28,116,46,115,3,30,2,86,136

Nearest PDB structures (foldseek):
  2ra1-assembly1_A  TM=1.002E+00  e=4.060E-76  Geobacillus stearothermophilus
  4uj6-assembly1_A  TM=5.889E-01  e=5.179E-68  Geobacillus stearothermophilus
  4uic-assembly1_A  TM=5.867E-01  e=1.387E-67  Geobacillus stearothermophilus
  8rw9-assembly4_E-5  TM=5.112E-01  e=6.126E-11  Bacillus anthracis
  8rw9-assembly1_F-2  TM=5.398E-01  e=4.642E-10  Bacillus anthracis

B-factor: mean 42.0, std 15.03, range [13.93, 109.19]

InterPro domains:
  IPR003343 Bacterial Ig-like domain, group 2 [SM00635] (472-548)
  IPR003343 Bacterial Ig-like domain, group 2 [SM00635] (554-643)
  IPR003343 Bacterial Ig-like domain, group 2 [SM00635] (657-737)
  IPR013783 Immunoglobulin-like fold [G3DSA:2.60.40.10] (661-756)
  IPR014755 Copper resistance protein CopC/internalin, immunoglobulin-like [G3DSA:2.60.40.1220] (261-357)
  IPR040751 S-layer protein SbsC, C-terminal domain [PF18316] (900-980)
  IPR040751 S-layer protein SbsC, C-terminal domain [PF18316] (1012-1088)
  IPR041378 SbsC C-terminal domain [PF18058] (65-192)
  IPR054604 Surface layer protein, bacterial Ig-like domain [PF22359] (506-551)
  IPR054605 S-layer protein, spectrin-like repeat [PF22360] (200-260)

Secondary structure (DSSP, 8-state):
--HHHHHHHHHHHHHHHHHHHHHHHHHHSSPPPHHHHHHHHHHHHHHHHHHHHHHHHH-GGGHHHHHHHHHHHHHHHT--SS--TTSSHHHHHHHHHHHHHHHHHHHHHHHHHHHTT-HHHHHHHHHHHHHHHHHSTHHHHTSS-HHHHHHHIIIIIHHHHHHHHHTHHHHHHHHHHHHHHHHHHTT-HHHHHHHHHHHHHHGGG--STTHHHHHHHHHHHHHHHHHHSPP-EEEEEEEETTEEEEEESS-B-TTT-SGGGEEEEETTSS-EEPEEEEEE-TTSSEEEEEESSPPPTT-EEEEEE-S-BBTTSPBPP-EEEEEE-------EEEESSSEE---S-EEGGGGEEEE-TT--B--SS-EEEEEESS--BTTTEE--TT-SEEEEEEEEETSS-B--SEEEEE--

Radius of gyration: 41.96 Å; Cα contacts (8 Å, |Δi|>4): 719; chains: 1; bounding box: 95×110×56 Å